Protein AF-A0A8H4YZ32-F1 (afdb_monomer_lite)

Organism: Fusarium oxysporum (NCBI:txid5507)

Structure (mmCIF, N/CA/C/O backbone):
data_AF-A0A8H4YZ32-F1
#
_entry.id   AF-A0A8H4YZ32-F1
#
loop_
_atom_site.group_PDB
_atom_site.id
_atom_site.type_symbol
_atom_site.label_atom_id
_atom_site.label_alt_id
_atom_site.label_comp_id
_atom_site.label_asym_id
_atom_site.label_entity_id
_atom_site.label_seq_id
_atom_site.pdbx_PDB_ins_code
_atom_site.Cartn_x
_atom_site.Cartn_y
_atom_site.Cartn_z
_atom_site.occupancy
_atom_site.B_iso_or_equiv
_atom_site.auth_seq_id
_atom_site.auth_comp_id
_atom_site.auth_asym_id
_atom_site.auth_atom_id
_atom_site.pdbx_PDB_model_num
ATOM 1 N N . MET A 1 1 ? 6.664 10.629 11.166 1.00 48.34 1 MET A N 1
ATOM 2 C CA . MET A 1 1 ? 7.675 9.984 10.295 1.00 48.34 1 MET A CA 1
ATOM 3 C C . MET A 1 1 ? 6.949 9.155 9.256 1.00 48.34 1 MET A C 1
ATOM 5 O O . MET A 1 1 ? 6.076 8.389 9.631 1.00 48.34 1 MET A O 1
ATOM 9 N N . GLY A 1 2 ? 7.282 9.334 7.983 1.00 62.78 2 GLY A N 1
ATOM 10 C CA . GLY A 1 2 ? 6.631 8.679 6.849 1.00 62.78 2 GLY A CA 1
ATOM 11 C C . GLY A 1 2 ? 6.815 9.541 5.604 1.00 62.78 2 GLY A C 1
ATOM 12 O O . GLY A 1 2 ? 6.979 10.751 5.720 1.00 62.78 2 GLY A O 1
ATOM 13 N N . ASN A 1 3 ? 6.868 8.931 4.429 1.00 81.25 3 ASN A N 1
ATOM 14 C CA . ASN A 1 3 ? 6.799 9.623 3.144 1.00 81.25 3 ASN A CA 1
ATOM 15 C C . ASN A 1 3 ? 6.224 8.649 2.110 1.00 81.25 3 ASN A C 1
ATOM 17 O O . ASN A 1 3 ? 5.999 7.480 2.427 1.00 81.25 3 ASN A O 1
ATOM 21 N N . VAL A 1 4 ? 6.038 9.115 0.877 1.00 80.00 4 VAL A N 1
ATOM 22 C CA . VAL A 1 4 ? 5.433 8.329 -0.211 1.00 80.00 4 VAL A CA 1
ATOM 23 C C . VAL A 1 4 ? 6.156 7.014 -0.532 1.00 80.00 4 VAL A C 1
ATOM 25 O O . VAL A 1 4 ? 5.560 6.136 -1.147 1.00 80.00 4 VAL A O 1
ATOM 28 N N . TYR A 1 5 ? 7.413 6.848 -0.119 1.00 77.50 5 TYR A N 1
ATOM 29 C CA . TYR A 1 5 ? 8.228 5.669 -0.413 1.00 77.50 5 TYR A CA 1
ATOM 30 C C . TYR A 1 5 ? 8.236 4.632 0.714 1.00 77.50 5 TYR A C 1
ATOM 32 O O . TYR A 1 5 ? 8.572 3.468 0.482 1.00 77.50 5 TYR A O 1
ATOM 40 N N . VAL A 1 6 ? 7.884 5.028 1.940 1.00 67.31 6 VAL A N 1
ATOM 41 C CA . VAL A 1 6 ? 7.914 4.125 3.097 1.00 67.31 6 VAL A CA 1
ATOM 42 C C . VAL A 1 6 ? 6.853 3.038 2.917 1.00 67.31 6 VAL A C 1
ATOM 44 O O . VAL A 1 6 ? 5.678 3.333 2.740 1.00 67.31 6 VAL A O 1
ATOM 47 N N . GLY A 1 7 ? 7.276 1.773 2.963 1.00 64.50 7 GLY A N 1
ATOM 48 C CA . GLY A 1 7 ? 6.391 0.613 2.827 1.00 64.50 7 GLY A CA 1
ATOM 49 C C . GLY A 1 7 ? 6.164 0.130 1.390 1.00 64.50 7 GLY A C 1
ATOM 50 O O . GLY A 1 7 ? 5.713 -0.999 1.226 1.00 64.50 7 GLY A O 1
ATOM 51 N N . LEU A 1 8 ? 6.552 0.893 0.354 1.00 72.38 8 LEU A N 1
ATOM 52 C CA . LEU A 1 8 ? 6.379 0.468 -1.048 1.00 72.38 8 LEU A CA 1
ATOM 53 C C . LEU A 1 8 ? 7.132 -0.829 -1.378 1.00 72.38 8 LEU A C 1
ATOM 55 O O . LEU A 1 8 ? 6.617 -1.669 -2.109 1.00 72.38 8 LEU A O 1
ATOM 59 N N . ALA A 1 9 ? 8.319 -1.027 -0.800 1.00 66.81 9 ALA A N 1
ATOM 60 C CA . ALA A 1 9 ? 9.096 -2.254 -0.990 1.00 66.81 9 ALA A CA 1
ATOM 61 C C . ALA A 1 9 ? 8.395 -3.503 -0.421 1.00 66.81 9 ALA A C 1
ATOM 63 O O . ALA A 1 9 ? 8.537 -4.588 -0.970 1.00 66.81 9 ALA A O 1
ATOM 64 N N . ALA A 1 10 ? 7.605 -3.363 0.648 1.00 63.88 10 ALA A N 1
ATOM 65 C CA . ALA A 1 10 ? 6.892 -4.490 1.257 1.00 63.88 10 ALA A CA 1
ATOM 66 C C . ALA A 1 10 ? 5.677 -4.944 0.426 1.00 63.88 10 ALA A C 1
ATOM 68 O O . ALA A 1 10 ? 5.178 -6.056 0.597 1.00 63.88 10 ALA A O 1
ATOM 69 N N . VAL A 1 11 ? 5.201 -4.087 -0.482 1.00 67.62 11 VAL A N 1
ATOM 70 C CA . VAL A 1 11 ? 4.048 -4.351 -1.351 1.00 67.62 11 VAL A CA 1
ATOM 71 C C . VAL A 1 11 ? 4.437 -4.494 -2.824 1.00 67.62 11 VAL A C 1
ATOM 73 O O . VAL A 1 11 ? 3.578 -4.809 -3.634 1.00 67.62 11 VAL A O 1
ATOM 76 N N . SER A 1 12 ? 5.706 -4.321 -3.208 1.00 67.81 12 SER A N 1
ATOM 77 C CA . SER A 1 12 ? 6.113 -4.341 -4.622 1.00 67.81 12 SER A CA 1
ATOM 78 C C . SER A 1 12 ? 5.878 -5.689 -5.305 1.00 67.81 12 SER A C 1
ATOM 80 O O . SER A 1 12 ? 5.431 -5.720 -6.448 1.00 67.81 12 SER A O 1
ATOM 82 N N . GLU A 1 13 ? 6.134 -6.800 -4.613 1.00 65.75 13 GLU A N 1
ATOM 83 C CA . GLU A 1 13 ? 5.858 -8.141 -5.151 1.00 65.75 13 GLU A CA 1
ATOM 84 C C . GLU A 1 13 ? 4.353 -8.383 -5.305 1.00 65.75 13 GLU A C 1
ATOM 86 O O . GLU A 1 13 ? 3.908 -8.931 -6.307 1.00 65.75 13 GLU A O 1
ATOM 91 N N . LEU A 1 14 ? 3.547 -7.864 -4.375 1.00 68.94 14 LEU A N 1
ATOM 92 C CA . LEU A 1 14 ? 2.090 -7.925 -4.450 1.00 68.94 14 LEU A CA 1
ATOM 93 C C . LEU A 1 14 ? 1.532 -7.190 -5.676 1.00 68.94 14 LEU A C 1
ATOM 95 O O . LEU A 1 14 ? 0.606 -7.683 -6.314 1.00 68.94 14 LEU A O 1
ATOM 99 N N . VAL A 1 15 ? 2.088 -6.018 -6.002 1.00 73.88 15 VAL A N 1
ATOM 100 C CA . VAL A 1 15 ? 1.698 -5.244 -7.192 1.00 73.88 15 VAL A CA 1
ATOM 101 C C . VAL A 1 15 ? 1.898 -6.058 -8.459 1.00 73.88 15 VAL A C 1
ATOM 103 O O . VAL A 1 15 ? 1.002 -6.102 -9.300 1.00 73.88 15 VAL A O 1
ATOM 106 N N . LYS A 1 16 ? 3.051 -6.725 -8.567 1.00 72.56 16 LYS A N 1
ATOM 107 C CA . LYS A 1 16 ? 3.382 -7.580 -9.710 1.00 72.56 16 LYS A CA 1
ATOM 108 C C . LYS A 1 16 ? 2.443 -8.782 -9.787 1.00 72.56 16 LYS A C 1
ATOM 110 O O . LYS A 1 16 ? 1.852 -9.024 -10.833 1.00 72.56 16 LYS A O 1
ATOM 115 N N . ASP A 1 17 ? 2.267 -9.490 -8.674 1.00 72.38 17 ASP A N 1
ATOM 116 C CA . ASP A 1 17 ? 1.434 -10.694 -8.588 1.00 72.38 17 ASP A CA 1
ATOM 117 C C . ASP A 1 17 ? -0.039 -10.440 -8.935 1.00 72.38 17 ASP A C 1
ATOM 119 O O . ASP A 1 17 ? -0.720 -11.323 -9.461 1.00 72.38 17 ASP A O 1
ATOM 123 N N . LEU A 1 18 ? -0.554 -9.260 -8.582 1.00 76.62 18 LEU A N 1
ATOM 124 C CA . LEU A 1 18 ? -1.956 -8.898 -8.776 1.00 76.62 18 LEU A CA 1
ATOM 125 C C . LEU A 1 18 ? -2.225 -8.110 -10.059 1.00 76.62 18 LEU A C 1
ATOM 127 O O . LEU A 1 18 ? -3.395 -7.832 -10.319 1.00 76.62 18 LEU A O 1
ATOM 131 N N . ASP A 1 19 ? -1.193 -7.759 -10.837 1.00 81.62 19 ASP A N 1
ATOM 132 C CA . ASP A 1 19 ? -1.316 -6.826 -11.969 1.00 81.62 19 ASP A CA 1
ATOM 133 C C . ASP A 1 19 ? -2.028 -5.529 -11.531 1.00 81.62 19 ASP A C 1
ATOM 135 O O . ASP A 1 19 ? -3.013 -5.080 -12.119 1.00 81.62 19 ASP A O 1
ATOM 139 N N . ALA A 1 20 ? -1.589 -4.990 -10.389 1.00 84.00 20 ALA A N 1
ATOM 140 C CA . ALA A 1 20 ? -2.216 -3.851 -9.731 1.00 84.00 20 ALA A CA 1
ATOM 141 C C . ALA A 1 20 ? -1.426 -2.557 -9.964 1.00 84.00 20 ALA A C 1
ATOM 143 O O . ALA A 1 20 ? -0.251 -2.565 -10.320 1.00 84.00 20 ALA A O 1
ATOM 144 N N . VAL A 1 21 ? -2.062 -1.420 -9.689 1.00 88.38 21 VAL A N 1
ATOM 145 C CA . VAL A 1 21 ? -1.396 -0.114 -9.605 1.00 88.38 21 VAL A CA 1
ATOM 146 C C . VAL A 1 21 ? -1.494 0.367 -8.164 1.00 88.38 21 VAL A C 1
ATOM 148 O O . VAL A 1 21 ? -2.584 0.392 -7.593 1.00 88.38 21 VAL A O 1
ATOM 151 N N . ILE A 1 22 ? -0.364 0.768 -7.576 1.00 86.56 22 ILE A N 1
ATOM 152 C CA . ILE A 1 22 ? -0.337 1.408 -6.257 1.00 86.56 22 ILE A CA 1
ATOM 153 C C . ILE A 1 22 ? -0.201 2.912 -6.406 1.00 86.56 22 ILE A C 1
ATOM 155 O O . ILE A 1 22 ? 0.619 3.415 -7.170 1.00 86.56 22 ILE A O 1
ATOM 159 N N . ILE A 1 23 ? -0.970 3.618 -5.585 1.00 87.50 23 ILE A N 1
ATOM 160 C CA . ILE A 1 23 ? -0.848 5.054 -5.383 1.00 87.50 23 ILE A CA 1
ATOM 161 C C . ILE A 1 23 ? -0.542 5.263 -3.919 1.00 87.50 23 ILE A C 1
ATOM 163 O O . ILE A 1 23 ? -1.296 4.824 -3.056 1.00 87.50 23 ILE A O 1
ATOM 167 N N . SER A 1 24 ? 0.578 5.928 -3.665 1.00 90.31 24 SER A N 1
ATOM 168 C CA . SER A 1 24 ? 1.025 6.293 -2.328 1.00 90.31 24 SER A CA 1
ATOM 169 C C . SER A 1 24 ? 0.836 7.800 -2.151 1.00 90.31 24 SER A C 1
ATOM 171 O O . SER A 1 24 ? 1.612 8.576 -2.719 1.00 90.31 24 SER A O 1
ATOM 173 N N . PRO A 1 25 ? -0.223 8.248 -1.449 1.00 88.56 25 PRO A N 1
ATOM 174 C CA . PRO A 1 25 ? -0.506 9.667 -1.289 1.00 88.56 25 PRO A CA 1
ATOM 175 C C . PRO A 1 25 ? 0.589 10.377 -0.489 1.00 88.56 25 PRO A C 1
ATOM 177 O O . PRO A 1 25 ? 0.936 9.968 0.617 1.00 88.56 25 PRO A O 1
ATOM 180 N N . GLY A 1 26 ? 1.093 11.493 -1.014 1.00 90.25 26 GLY A N 1
ATOM 181 C CA . GLY A 1 26 ? 1.982 12.406 -0.287 1.00 90.25 26 GLY A CA 1
ATOM 182 C C . GLY A 1 26 ? 1.213 13.348 0.633 1.00 90.25 26 GLY A C 1
ATOM 183 O O . GLY A 1 26 ? 1.325 14.562 0.479 1.00 90.25 26 GLY A O 1
ATOM 184 N N . TYR A 1 27 ? 0.389 12.801 1.530 1.00 91.62 27 TYR A N 1
ATOM 185 C CA . TYR A 1 27 ? -0.458 13.596 2.420 1.00 91.62 27 TYR A CA 1
ATOM 186 C C . TYR A 1 27 ? 0.374 14.423 3.407 1.00 91.62 27 TYR A C 1
ATOM 188 O O . TYR A 1 27 ? 1.466 14.024 3.824 1.00 91.62 27 TYR A O 1
ATOM 196 N N . ARG A 1 28 ? -0.143 15.594 3.795 1.00 93.75 28 ARG A N 1
ATOM 197 C CA . ARG A 1 28 ? 0.521 16.457 4.778 1.00 93.75 28 ARG A CA 1
ATOM 198 C C . ARG A 1 28 ? 0.563 15.770 6.139 1.00 93.75 28 ARG A C 1
ATOM 200 O O . ARG A 1 28 ? -0.407 15.134 6.556 1.00 93.75 28 ARG A O 1
ATOM 207 N N . LEU A 1 29 ? 1.695 15.907 6.822 1.00 91.94 29 LEU A N 1
ATOM 208 C CA . LEU A 1 29 ? 1.990 15.212 8.070 1.00 91.94 29 LEU A CA 1
ATOM 209 C C . LEU A 1 29 ? 1.806 16.124 9.280 1.00 91.94 29 LEU A C 1
ATOM 211 O O . LEU A 1 29 ? 1.972 17.338 9.204 1.00 91.94 29 LEU A O 1
ATOM 215 N N . SER A 1 30 ? 1.498 15.509 10.413 1.00 89.69 30 SER A N 1
ATOM 216 C CA . SER A 1 30 ? 1.602 16.154 11.716 1.00 89.69 30 SER A CA 1
ATOM 217 C C . SER A 1 30 ? 3.067 16.238 12.169 1.00 89.69 30 SER A C 1
ATOM 219 O O . SER A 1 30 ? 3.838 15.310 11.886 1.00 89.69 30 SER A O 1
ATOM 221 N N . PRO A 1 31 ? 3.446 17.271 12.949 1.00 89.88 31 PRO A N 1
ATOM 222 C CA . PRO A 1 31 ? 2.590 18.288 13.578 1.00 89.88 31 PRO A CA 1
ATOM 223 C C . PRO A 1 31 ? 2.238 19.505 12.707 1.00 89.88 31 PRO A C 1
ATOM 225 O O . PRO A 1 31 ? 1.578 20.408 13.202 1.00 89.88 31 PRO A O 1
ATOM 228 N N . GLU A 1 32 ? 2.666 19.581 11.449 1.00 90.44 32 GLU A N 1
ATOM 229 C CA . GLU A 1 32 ? 2.393 20.743 10.592 1.00 90.44 32 GLU A CA 1
ATOM 230 C C . GLU A 1 32 ? 0.908 20.869 10.224 1.00 90.44 32 GLU A C 1
ATOM 232 O O . GLU A 1 32 ? 0.416 21.971 9.972 1.00 90.44 32 GLU A O 1
ATOM 237 N N . VAL A 1 33 ? 0.191 19.742 10.197 1.00 90.25 33 VAL A N 1
ATOM 238 C CA . VAL A 1 33 ? -1.265 19.686 10.045 1.00 90.25 33 VAL A CA 1
ATOM 239 C C . VAL A 1 33 ? -1.909 18.763 11.080 1.00 90.25 33 VAL A C 1
ATOM 241 O O . VAL A 1 33 ? -1.279 17.821 11.571 1.00 90.25 33 VAL A O 1
ATOM 244 N N . HIS A 1 34 ? -3.186 19.013 11.373 1.00 91.12 34 HIS A N 1
ATOM 245 C CA . HIS A 1 34 ? -3.961 18.285 12.380 1.00 91.12 34 HIS A CA 1
ATOM 246 C C . HIS A 1 34 ? -5.339 17.854 11.858 1.00 91.12 34 HIS A C 1
ATOM 248 O O . HIS A 1 34 ? -5.839 18.362 10.848 1.00 91.12 34 HIS A O 1
ATOM 254 N N . GLY A 1 35 ? -5.962 16.927 12.581 1.00 89.88 35 GLY A N 1
ATOM 255 C CA . GLY A 1 35 ? -7.337 16.487 12.406 1.00 89.88 35 GLY A CA 1
ATOM 256 C C . GLY A 1 35 ? -7.617 15.970 10.998 1.00 89.88 35 GLY A C 1
ATOM 257 O O . GLY A 1 35 ? -6.929 15.093 10.477 1.00 89.88 35 GLY A O 1
ATOM 258 N N . MET A 1 36 ? -8.653 16.529 10.375 1.00 94.12 36 MET A N 1
ATOM 259 C CA . MET A 1 36 ? -9.154 16.093 9.068 1.00 94.12 36 MET A CA 1
ATOM 260 C C . MET A 1 36 ? -8.163 16.288 7.918 1.00 94.12 36 MET A C 1
ATOM 262 O O . MET A 1 36 ? -8.357 15.681 6.872 1.00 94.12 36 MET A O 1
ATOM 266 N N . VAL A 1 37 ? -7.125 17.119 8.060 1.00 94.50 37 VAL A N 1
ATOM 267 C CA . VAL A 1 37 ? -6.293 17.527 6.916 1.00 94.50 37 VAL A CA 1
ATOM 268 C C . VAL A 1 37 ? -5.659 16.332 6.197 1.00 94.50 37 VAL A C 1
ATOM 270 O O . VAL A 1 37 ? -5.774 16.233 4.977 1.00 94.50 37 VAL A O 1
ATOM 273 N N . SER A 1 38 ? -5.052 15.393 6.925 1.00 92.69 38 SER A N 1
ATOM 274 C CA . SER A 1 38 ? -4.448 14.204 6.307 1.00 92.69 38 SER A CA 1
ATOM 275 C C . SER A 1 38 ? -5.498 13.258 5.709 1.00 92.69 38 SER A C 1
ATOM 277 O O . SER A 1 38 ? -5.246 12.638 4.678 1.00 92.69 38 SER A O 1
ATOM 279 N N . VAL A 1 39 ? -6.695 13.182 6.305 1.00 96.25 39 VAL A N 1
ATOM 280 C CA . VAL A 1 39 ? -7.823 12.399 5.769 1.00 96.25 39 VAL A CA 1
ATOM 281 C C . VAL A 1 39 ? -8.308 12.998 4.447 1.00 96.25 39 VAL A C 1
ATOM 283 O O . VAL A 1 39 ? -8.499 12.272 3.475 1.00 96.25 39 VAL A O 1
ATOM 286 N N . GLU A 1 40 ? -8.462 14.322 4.383 1.00 97.81 40 GLU A N 1
ATOM 287 C CA . GLU A 1 40 ? -8.877 15.043 3.176 1.00 97.81 40 GLU A CA 1
ATOM 288 C C . GLU A 1 40 ? -7.834 14.942 2.058 1.00 97.81 40 GLU A C 1
ATOM 290 O O . GLU A 1 40 ? -8.210 14.767 0.903 1.00 97.81 40 GLU A O 1
ATOM 295 N N . ASP A 1 41 ? -6.536 14.978 2.374 1.00 96.88 41 ASP A N 1
ATOM 296 C CA . ASP A 1 41 ? -5.465 14.784 1.385 1.00 96.88 41 ASP A CA 1
ATOM 297 C C . ASP A 1 41 ? -5.501 13.368 0.776 1.00 96.88 41 ASP A C 1
ATOM 299 O O . ASP A 1 41 ? -5.398 13.190 -0.446 1.00 96.88 41 ASP A O 1
ATOM 303 N N . CYS A 1 42 ? -5.692 12.343 1.613 1.00 97.06 42 CYS A N 1
ATOM 304 C CA . CYS A 1 42 ? -5.847 10.964 1.152 1.00 97.06 42 CYS A CA 1
ATOM 305 C C . CYS A 1 42 ? -7.145 10.773 0.352 1.00 97.06 42 CYS A C 1
ATOM 307 O O . CYS A 1 42 ? -7.131 10.124 -0.695 1.00 97.06 42 CYS A O 1
ATOM 309 N N . TYR A 1 43 ? -8.254 11.380 0.784 1.00 98.38 43 TYR A N 1
ATOM 310 C CA . TYR A 1 43 ? -9.519 11.351 0.051 1.00 98.38 43 TYR A CA 1
ATOM 311 C C . TYR A 1 43 ? -9.420 12.079 -1.295 1.00 98.38 43 TYR A C 1
ATOM 313 O O . TYR A 1 43 ? -9.888 11.560 -2.305 1.00 98.38 43 TYR A O 1
ATOM 321 N N . ALA A 1 44 ? -8.755 13.233 -1.356 1.00 97.38 44 ALA A N 1
ATOM 322 C CA . ALA A 1 44 ? -8.492 13.941 -2.606 1.00 97.38 44 ALA A CA 1
ATOM 323 C C . ALA A 1 44 ? -7.668 13.080 -3.576 1.00 97.38 44 ALA A C 1
ATOM 325 O O . ALA A 1 44 ? -7.962 13.048 -4.770 1.00 97.38 44 ALA A O 1
ATOM 326 N N . SER A 1 45 ? -6.695 12.323 -3.060 1.00 95.56 45 SER A N 1
ATOM 327 C CA . SER A 1 45 ? -5.915 11.362 -3.851 1.00 95.56 45 SER A CA 1
ATOM 328 C C . SER A 1 45 ? -6.779 10.205 -4.369 1.00 95.56 45 SER A C 1
ATOM 330 O O . SER A 1 45 ? -6.658 9.820 -5.532 1.00 95.56 45 SER A O 1
ATOM 332 N N . LEU A 1 46 ? -7.701 9.692 -3.546 1.00 96.88 46 LEU A N 1
ATOM 333 C CA . LEU A 1 46 ? -8.670 8.670 -3.950 1.00 96.88 46 LEU A CA 1
ATOM 334 C C . LEU A 1 46 ? -9.625 9.188 -5.039 1.00 96.88 46 LEU A C 1
ATOM 336 O O . LEU A 1 46 ? -9.848 8.507 -6.041 1.00 96.88 46 LEU A O 1
ATOM 340 N N . VAL A 1 47 ? -10.155 10.404 -4.878 1.00 97.38 47 VAL A N 1
ATOM 341 C CA . VAL A 1 47 ? -11.002 11.072 -5.879 1.00 97.38 47 VAL A CA 1
ATOM 342 C C . VAL A 1 47 ? -10.237 11.258 -7.180 1.00 97.38 47 VAL A C 1
ATOM 344 O O . VAL A 1 47 ? -10.732 10.850 -8.232 1.00 97.38 47 VAL A O 1
ATOM 347 N N . TRP A 1 48 ? -9.022 11.806 -7.117 1.00 95.69 48 TRP A N 1
ATOM 348 C CA . TRP A 1 48 ? -8.179 11.978 -8.294 1.00 95.69 48 TRP A CA 1
ATOM 349 C C . TRP A 1 48 ? -7.950 10.644 -8.996 1.00 95.69 48 TRP A C 1
ATOM 351 O O . TRP A 1 48 ? -8.132 10.563 -10.210 1.00 95.69 48 TRP A O 1
ATOM 361 N N . MET A 1 49 ? -7.646 9.573 -8.257 1.00 93.56 49 MET A N 1
ATOM 362 C CA . MET A 1 49 ? -7.451 8.284 -8.903 1.00 93.56 49 MET A CA 1
ATOM 363 C C . MET A 1 49 ? -8.723 7.773 -9.566 1.00 93.56 49 MET A C 1
ATOM 365 O O . MET A 1 49 ? -8.678 7.338 -10.713 1.00 93.56 49 MET A O 1
ATOM 369 N N . SER A 1 50 ? -9.867 7.867 -8.886 1.00 95.12 50 SER A N 1
ATOM 370 C CA . SER A 1 50 ? -11.146 7.422 -9.445 1.00 95.12 50 SER A CA 1
ATOM 371 C C . SER A 1 50 ? -11.487 8.106 -10.777 1.00 95.12 50 SER A C 1
ATOM 373 O O . SER A 1 50 ? -12.098 7.494 -11.648 1.00 95.12 50 SER A O 1
ATOM 375 N N . GLN A 1 51 ? -11.029 9.348 -10.967 1.00 94.81 51 GLN A N 1
ATOM 376 C CA . GLN A 1 51 ? -11.197 10.119 -12.201 1.00 94.81 51 GLN A CA 1
ATOM 377 C C . GLN A 1 51 ? -10.188 9.738 -13.298 1.00 94.81 51 GLN A C 1
ATOM 379 O O . GLN A 1 51 ? -10.398 10.079 -14.459 1.00 94.81 51 GLN A O 1
ATOM 384 N N . ASN A 1 52 ? -9.111 9.026 -12.953 1.00 91.94 52 ASN A N 1
ATOM 385 C CA . ASN A 1 52 ? -8.012 8.665 -13.852 1.00 91.94 52 ASN A CA 1
ATOM 386 C C . ASN A 1 52 ? -7.869 7.151 -14.084 1.00 91.94 52 ASN A C 1
ATOM 388 O O . ASN A 1 52 ? -6.933 6.729 -14.757 1.00 91.94 52 ASN A O 1
ATOM 392 N N . LEU A 1 53 ? -8.790 6.322 -13.583 1.00 88.50 53 LEU A N 1
ATOM 393 C CA . LEU A 1 53 ? -8.729 4.857 -13.712 1.00 88.50 53 LEU A CA 1
ATOM 394 C C . LEU A 1 53 ? -8.524 4.388 -15.161 1.00 88.50 53 LEU A C 1
ATOM 396 O O . LEU A 1 53 ? -7.683 3.530 -15.413 1.00 88.50 53 LEU A O 1
ATOM 400 N N . ALA A 1 54 ? -9.235 4.996 -16.117 1.00 87.56 54 ALA A N 1
ATOM 401 C CA . ALA A 1 54 ? -9.124 4.662 -17.538 1.00 87.56 54 ALA A CA 1
ATOM 402 C C . ALA A 1 54 ? -7.725 4.950 -18.108 1.00 87.56 54 ALA A C 1
ATOM 404 O O . ALA A 1 54 ? -7.215 4.163 -18.901 1.00 87.56 54 ALA A O 1
ATOM 405 N N . THR A 1 55 ? -7.079 6.035 -17.666 1.00 87.31 55 THR A N 1
ATOM 406 C CA . THR A 1 55 ? -5.707 6.399 -18.061 1.00 87.31 55 THR A CA 1
ATOM 407 C C . THR A 1 55 ? -4.700 5.317 -17.672 1.00 87.31 55 THR A C 1
ATOM 409 O O . THR A 1 55 ? -3.719 5.107 -18.379 1.00 87.31 55 THR A O 1
ATOM 412 N N . TYR A 1 56 ? -4.961 4.612 -16.570 1.00 82.69 56 TYR A N 1
ATOM 413 C CA . TYR A 1 56 ? -4.098 3.561 -16.030 1.00 82.69 56 TYR A CA 1
ATOM 414 C C . TYR A 1 56 ? -4.630 2.145 -16.288 1.00 82.69 56 TYR A C 1
ATOM 416 O O . TYR A 1 56 ? -4.125 1.195 -15.698 1.00 82.69 56 TYR A O 1
ATOM 424 N N . ASN A 1 57 ? -5.640 1.993 -17.156 1.00 85.50 57 ASN A N 1
ATOM 425 C CA . ASN A 1 57 ? -6.273 0.710 -17.479 1.00 85.50 57 ASN A CA 1
ATOM 426 C C . ASN A 1 57 ? -6.768 -0.073 -16.240 1.00 85.50 57 ASN A C 1
ATOM 428 O O . ASN A 1 57 ? -6.651 -1.295 -16.171 1.00 85.50 57 ASN A O 1
ATOM 432 N N . ILE A 1 58 ? -7.318 0.633 -15.248 1.00 86.56 58 ILE A N 1
ATOM 433 C CA . ILE A 1 58 ? -7.840 0.024 -14.020 1.00 86.56 58 ILE A CA 1
ATOM 434 C C . ILE A 1 58 ? -9.353 -0.136 -14.114 1.00 86.56 58 ILE A C 1
ATOM 436 O O . ILE A 1 58 ? -10.075 0.816 -14.408 1.00 86.56 58 ILE A O 1
ATOM 440 N N . ASP A 1 59 ? -9.836 -1.335 -13.795 1.00 87.75 59 ASP A N 1
ATOM 441 C CA . ASP A 1 59 ? -11.258 -1.619 -13.614 1.00 87.75 59 ASP A CA 1
ATOM 442 C C . ASP A 1 59 ? -11.820 -0.817 -12.417 1.00 87.75 59 ASP A C 1
ATOM 444 O O . ASP A 1 59 ? -11.389 -1.039 -11.279 1.00 87.75 59 ASP A O 1
ATOM 448 N N . PRO A 1 60 ? -12.808 0.081 -12.615 1.00 89.38 60 PRO A N 1
ATOM 449 C CA . PRO A 1 60 ? -13.429 0.828 -11.522 1.00 89.38 60 PRO A CA 1
ATOM 450 C C . PRO A 1 60 ? -14.086 -0.039 -10.449 1.00 89.38 60 PRO A C 1
ATOM 452 O O . PRO A 1 60 ? -14.240 0.413 -9.316 1.00 89.38 60 PRO A O 1
ATOM 455 N N . ALA A 1 61 ? -14.447 -1.286 -10.765 1.00 90.50 61 ALA A N 1
ATOM 456 C CA . ALA A 1 61 ? -14.961 -2.235 -9.784 1.00 90.50 61 ALA A CA 1
ATOM 457 C C . ALA A 1 61 ? -13.868 -2.813 -8.864 1.00 90.50 61 ALA A C 1
ATOM 459 O O . ALA A 1 61 ? -14.194 -3.566 -7.948 1.00 90.50 61 ALA A O 1
ATOM 460 N N . ARG A 1 62 ? -12.591 -2.472 -9.087 1.00 90.38 62 ARG A N 1
ATOM 461 C CA . ARG A 1 62 ? -11.420 -2.996 -8.357 1.00 90.38 62 ARG A CA 1
ATOM 462 C C . ARG A 1 62 ? -10.589 -1.922 -7.671 1.00 90.38 62 ARG A C 1
ATOM 464 O O . ARG A 1 62 ? -9.450 -2.172 -7.283 1.00 90.38 62 ARG A O 1
ATOM 471 N N . LEU A 1 63 ? -11.144 -0.725 -7.511 1.00 94.19 63 LEU A N 1
ATOM 472 C CA . LEU A 1 63 ? -10.511 0.308 -6.708 1.00 94.19 63 LEU A CA 1
ATOM 473 C C . LEU A 1 63 ? -10.637 -0.064 -5.226 1.00 94.19 63 LEU A C 1
ATOM 475 O O . LEU A 1 63 ? -11.740 -0.109 -4.689 1.00 94.19 63 LEU A O 1
ATOM 479 N N . MET A 1 64 ? -9.514 -0.326 -4.565 1.00 95.25 64 MET A N 1
ATOM 480 C CA . MET A 1 64 ? -9.460 -0.596 -3.127 1.00 95.25 64 MET A CA 1
ATOM 481 C C . MET A 1 64 ? -8.522 0.374 -2.416 1.00 95.25 64 MET A C 1
ATOM 483 O O . MET A 1 64 ? -7.698 1.030 -3.052 1.00 95.25 64 MET A O 1
ATOM 487 N N . ILE A 1 65 ? -8.632 0.439 -1.091 1.00 96.75 65 ILE A N 1
ATOM 488 C CA . ILE A 1 65 ? -7.726 1.217 -0.245 1.00 96.75 65 ILE A CA 1
ATOM 489 C C . ILE A 1 65 ? -7.001 0.297 0.735 1.00 96.75 65 ILE A C 1
ATOM 491 O O . ILE A 1 65 ? -7.544 -0.711 1.187 1.00 96.75 65 ILE A O 1
ATOM 495 N N . ALA A 1 66 ? -5.753 0.622 1.050 1.00 95.12 66 ALA A N 1
ATOM 496 C CA . ALA A 1 66 ? -4.957 -0.140 1.995 1.00 95.12 66 ALA A CA 1
ATOM 497 C C . ALA A 1 66 ? -4.058 0.785 2.811 1.00 95.12 66 ALA A C 1
ATOM 499 O O . ALA A 1 66 ? -3.666 1.854 2.341 1.00 95.12 66 ALA A O 1
ATOM 500 N N . GLY A 1 67 ? -3.701 0.354 4.016 1.00 94.19 67 GLY A N 1
ATOM 501 C CA . GLY A 1 67 ? -2.738 1.059 4.845 1.00 94.19 67 GLY A CA 1
ATOM 502 C C . GLY A 1 67 ? -2.150 0.180 5.940 1.00 94.19 67 GLY A C 1
ATOM 503 O O . GLY A 1 67 ? -2.609 -0.937 6.180 1.00 94.19 67 GLY A O 1
ATOM 504 N N . VAL A 1 68 ? -1.138 0.723 6.619 1.00 93.88 68 VAL A N 1
ATOM 505 C CA . VAL A 1 68 ? -0.479 0.113 7.784 1.00 93.88 68 VAL A CA 1
ATOM 506 C C . VAL A 1 68 ? -0.450 1.127 8.927 1.00 93.88 68 VAL A C 1
ATOM 508 O O . VAL A 1 68 ? -0.142 2.298 8.684 1.00 93.88 68 VAL A O 1
ATOM 511 N N . SER A 1 69 ? -0.729 0.708 10.164 1.00 95.00 69 SER A N 1
ATOM 512 C CA . SER A 1 69 ? -0.632 1.560 11.360 1.00 95.00 69 SER A CA 1
ATOM 513 C C . SER A 1 69 ? -1.466 2.845 11.220 1.00 95.00 69 SER A C 1
ATOM 515 O O . SER A 1 69 ? -2.650 2.786 10.879 1.00 95.00 69 SER A O 1
ATOM 517 N N . ALA A 1 70 ? -0.868 4.025 11.403 1.00 94.31 70 ALA A N 1
ATOM 518 C CA . ALA A 1 70 ? -1.522 5.313 11.156 1.00 94.31 70 ALA A CA 1
ATOM 519 C C . ALA A 1 70 ? -2.091 5.441 9.727 1.00 94.31 70 ALA A C 1
ATOM 521 O O . ALA A 1 70 ? -3.158 6.020 9.533 1.00 94.31 70 ALA A O 1
ATOM 522 N N . GLY A 1 71 ? -1.422 4.865 8.722 1.00 95.06 71 GLY A N 1
ATOM 523 C CA . GLY A 1 71 ? -1.915 4.839 7.343 1.00 95.06 71 GLY A CA 1
ATOM 524 C C . GLY A 1 71 ? -3.160 3.967 7.174 1.00 95.06 71 GLY A C 1
ATOM 525 O O . GLY A 1 71 ? -4.027 4.289 6.367 1.00 95.06 71 GLY A O 1
ATOM 526 N N . ALA A 1 72 ? -3.289 2.894 7.956 1.00 97.19 72 ALA A N 1
ATOM 527 C CA . ALA A 1 72 ? -4.502 2.081 7.980 1.00 97.19 72 ALA A CA 1
ATOM 528 C C . ALA A 1 72 ? -5.652 2.810 8.697 1.00 97.19 72 ALA A C 1
ATOM 530 O O . ALA A 1 72 ? -6.788 2.756 8.237 1.00 97.19 72 ALA A O 1
ATOM 531 N N . GLY A 1 73 ? -5.354 3.580 9.750 1.00 97.94 73 GLY A N 1
ATOM 532 C CA . GLY A 1 73 ? -6.320 4.502 10.359 1.00 97.94 73 GLY A CA 1
ATOM 533 C C . GLY A 1 73 ? -6.868 5.520 9.354 1.00 97.94 73 GLY A C 1
ATOM 534 O O . GLY A 1 73 ? -8.082 5.677 9.216 1.00 97.94 73 GLY A O 1
ATOM 535 N N . LEU A 1 74 ? -5.980 6.135 8.564 1.00 97.62 74 LEU A N 1
ATOM 536 C CA . LEU A 1 74 ? -6.368 7.013 7.455 1.00 97.62 74 LEU A CA 1
ATOM 537 C C . LEU A 1 74 ? -7.191 6.273 6.393 1.00 97.62 74 LEU A C 1
ATOM 539 O O . LEU A 1 74 ? -8.183 6.817 5.921 1.00 97.62 74 LEU A O 1
ATOM 543 N N . ALA A 1 75 ? -6.821 5.043 6.025 1.00 98.38 75 ALA A N 1
ATOM 544 C CA . ALA A 1 75 ? -7.566 4.248 5.049 1.00 98.38 75 ALA A CA 1
ATOM 545 C C . ALA A 1 75 ? -9.011 3.975 5.506 1.00 98.38 75 ALA A C 1
ATOM 547 O O . ALA A 1 75 ? -9.948 4.186 4.732 1.00 98.38 75 ALA A O 1
ATOM 548 N N . ALA A 1 76 ? -9.210 3.587 6.767 1.00 98.75 76 ALA A N 1
ATOM 549 C CA . ALA A 1 76 ? -10.540 3.407 7.351 1.00 98.75 76 ALA A CA 1
ATOM 550 C C . ALA A 1 76 ? -11.329 4.731 7.394 1.00 98.75 76 ALA A C 1
ATOM 552 O O . ALA A 1 76 ? -12.494 4.786 6.992 1.00 98.75 76 ALA A O 1
ATOM 553 N N . GLY A 1 77 ? -10.676 5.827 7.793 1.00 98.56 77 GLY A N 1
ATOM 554 C CA . GLY A 1 77 ? -11.261 7.170 7.816 1.00 98.56 77 GLY A CA 1
ATOM 555 C C . GLY A 1 77 ? -11.710 7.677 6.444 1.00 98.56 77 GLY A C 1
ATOM 556 O O . GLY A 1 77 ? -12.823 8.180 6.289 1.00 98.56 77 GLY A O 1
ATOM 557 N N . VAL A 1 78 ? -10.876 7.489 5.419 1.00 98.69 78 VAL A N 1
ATOM 558 C CA . VAL A 1 78 ? -11.192 7.818 4.021 1.00 98.69 78 VAL A CA 1
ATOM 559 C C . VAL A 1 78 ? -12.319 6.939 3.490 1.00 98.69 78 VAL A C 1
ATOM 561 O O . VAL A 1 78 ? -13.152 7.427 2.731 1.00 98.69 78 VAL A O 1
ATOM 564 N N . THR A 1 79 ? -12.385 5.671 3.899 1.00 98.75 79 THR A N 1
ATOM 565 C CA . THR A 1 79 ? -13.466 4.757 3.502 1.00 98.75 79 THR A CA 1
ATOM 566 C C . THR A 1 79 ? -14.818 5.234 4.038 1.00 98.75 79 THR A C 1
ATOM 568 O O . THR A 1 79 ? -15.784 5.308 3.277 1.00 98.75 79 THR A O 1
ATOM 571 N N . LEU A 1 80 ? -14.872 5.641 5.312 1.00 98.75 80 LEU A N 1
ATOM 572 C CA . LEU A 1 80 ? -16.045 6.293 5.909 1.00 98.75 80 LEU A CA 1
ATOM 573 C C . LEU A 1 80 ? -16.413 7.579 5.157 1.00 98.75 80 LEU A C 1
ATOM 575 O O . LEU A 1 80 ? -17.558 7.759 4.745 1.00 98.75 80 LEU A O 1
ATOM 579 N N . LEU A 1 81 ? -15.426 8.445 4.914 1.00 98.56 81 LEU A N 1
ATOM 580 C CA . LEU A 1 81 ? -15.641 9.720 4.232 1.00 98.56 81 LEU A CA 1
ATOM 581 C C . LEU A 1 81 ? -16.156 9.530 2.797 1.00 98.56 81 LEU A C 1
ATOM 583 O O . LEU A 1 81 ? -17.031 10.274 2.357 1.00 98.56 81 LEU A O 1
ATOM 587 N N . ALA A 1 82 ? -15.652 8.526 2.076 1.00 98.56 82 ALA A N 1
ATOM 588 C CA . ALA A 1 82 ? -16.096 8.189 0.729 1.00 98.56 82 ALA A CA 1
ATOM 589 C C . ALA A 1 82 ? -17.530 7.652 0.710 1.00 98.56 82 ALA A C 1
ATOM 591 O O . ALA A 1 82 ? -18.312 8.059 -0.151 1.00 98.56 82 ALA A O 1
ATOM 592 N N . ARG A 1 83 ? -17.918 6.805 1.674 1.00 98.44 83 ARG A N 1
ATOM 593 C CA . ARG A 1 83 ? -19.317 6.375 1.835 1.00 98.44 83 ARG A CA 1
ATOM 594 C C . ARG A 1 83 ? -20.230 7.584 2.039 1.00 98.44 83 ARG A C 1
ATOM 596 O O . ARG A 1 83 ? -21.191 7.762 1.291 1.00 98.44 83 ARG A O 1
ATOM 603 N N . ASP A 1 84 ? -19.891 8.451 2.988 1.00 98.38 84 ASP A N 1
ATOM 604 C CA . ASP A 1 84 ? -20.750 9.572 3.390 1.00 98.38 84 ASP A CA 1
ATOM 605 C C . ASP A 1 84 ? -20.827 10.666 2.311 1.00 98.38 84 ASP A C 1
ATOM 607 O O . ASP A 1 84 ? -21.862 11.315 2.135 1.00 98.38 84 ASP A O 1
ATOM 611 N N . ARG A 1 85 ? -19.767 10.815 1.504 1.00 98.44 85 ARG A N 1
ATOM 612 C CA . ARG A 1 85 ? -19.742 11.672 0.305 1.00 98.44 85 ARG A CA 1
ATOM 613 C C . ARG A 1 85 ? -20.281 11.000 -0.959 1.00 98.44 85 ARG A C 1
ATOM 615 O O . ARG A 1 85 ? -20.342 11.652 -2.000 1.00 98.44 85 ARG A O 1
ATOM 622 N N . LYS A 1 86 ? -20.735 9.744 -0.871 1.00 97.69 86 LYS A N 1
ATOM 623 C CA . LYS A 1 86 ? -21.300 8.949 -1.977 1.00 97.69 86 LYS A CA 1
ATOM 624 C C . LYS A 1 86 ? -20.320 8.685 -3.126 1.00 97.69 86 LYS A C 1
ATOM 626 O O . LYS A 1 86 ? -20.722 8.582 -4.285 1.00 97.69 86 LYS A O 1
ATOM 631 N N . GLY A 1 87 ? -19.040 8.548 -2.808 1.00 94.94 87 GLY A N 1
ATOM 632 C CA . GLY A 1 87 ? -18.001 8.106 -3.727 1.00 94.94 87 GLY A CA 1
ATOM 633 C C . GLY A 1 87 ? -16.610 8.621 -3.349 1.00 94.94 87 GLY A C 1
ATOM 634 O O . GLY A 1 87 ? -16.496 9.502 -2.502 1.00 94.94 87 GLY A O 1
ATOM 635 N N . PRO A 1 88 ? -15.550 8.112 -4.001 1.00 96.38 88 PRO A N 1
ATOM 636 C CA . PRO A 1 88 ? -15.562 7.013 -4.974 1.00 96.38 88 PRO A CA 1
ATOM 637 C C . PRO A 1 88 ? -15.917 5.657 -4.350 1.00 96.38 88 PRO A C 1
ATOM 639 O O . PRO A 1 88 ? -15.694 5.437 -3.162 1.00 96.38 88 PRO A O 1
ATOM 642 N N . ARG A 1 89 ? -16.483 4.736 -5.143 1.00 95.56 89 ARG A N 1
ATOM 643 C CA . ARG A 1 89 ? -16.811 3.388 -4.657 1.00 95.56 89 ARG A CA 1
ATOM 644 C C . ARG A 1 89 ? -15.529 2.574 -4.497 1.00 95.56 89 ARG A C 1
ATOM 646 O O . ARG A 1 89 ? -14.768 2.438 -5.450 1.00 95.56 89 ARG A O 1
ATOM 653 N N . LEU A 1 90 ? -15.342 2.006 -3.312 1.00 97.25 90 LEU A N 1
ATOM 654 C CA . LEU A 1 90 ? -14.268 1.067 -3.014 1.00 97.25 90 LEU A CA 1
ATOM 655 C C . LEU A 1 90 ? -14.806 -0.366 -3.054 1.00 97.25 90 LEU A C 1
ATOM 657 O O . LEU A 1 90 ? -15.932 -0.614 -2.623 1.00 97.25 90 LEU A O 1
ATOM 661 N N . CYS A 1 91 ? -14.020 -1.310 -3.565 1.00 96.06 91 CYS A N 1
ATOM 662 C CA . CYS A 1 91 ? -14.366 -2.731 -3.538 1.00 96.06 91 CYS A CA 1
ATOM 663 C C . CYS A 1 91 ? -13.897 -3.434 -2.260 1.00 96.06 91 CYS A C 1
ATOM 665 O O . CYS A 1 91 ? -14.439 -4.481 -1.918 1.00 96.06 91 CYS A O 1
ATOM 667 N N . ALA A 1 92 ? -12.905 -2.867 -1.564 1.00 97.31 92 ALA A N 1
ATOM 668 C CA . ALA A 1 92 ? -12.274 -3.465 -0.396 1.00 97.31 92 ALA A CA 1
ATOM 669 C C . ALA A 1 92 ? -11.455 -2.440 0.410 1.00 97.31 92 ALA A C 1
ATOM 671 O O . ALA A 1 92 ? -11.011 -1.425 -0.139 1.00 97.31 92 ALA A O 1
ATOM 672 N N . GLN A 1 93 ? -11.206 -2.745 1.687 1.00 98.12 93 GLN A N 1
ATOM 673 C CA . GLN A 1 93 ? -10.227 -2.054 2.533 1.00 98.12 93 GLN A CA 1
ATOM 674 C C . GLN A 1 93 ? -9.295 -3.057 3.238 1.00 98.12 93 GLN A C 1
ATOM 676 O O . GLN A 1 93 ? -9.762 -4.040 3.807 1.00 98.12 93 GLN A O 1
ATOM 681 N N . LEU A 1 94 ? -7.979 -2.831 3.199 1.00 97.44 94 LEU A N 1
ATOM 682 C CA . LEU A 1 94 ? -6.988 -3.642 3.922 1.00 97.44 94 LEU A CA 1
ATOM 683 C C . LEU A 1 94 ? -6.303 -2.793 4.991 1.00 97.44 94 LEU A C 1
ATOM 685 O O . LEU A 1 94 ? -5.620 -1.818 4.676 1.00 97.44 94 LEU A O 1
ATOM 689 N N . LEU A 1 95 ? -6.469 -3.181 6.251 1.00 98.19 95 LEU A N 1
ATOM 690 C CA . LEU A 1 95 ? -6.022 -2.431 7.416 1.00 98.19 95 LEU A CA 1
ATOM 691 C C . LEU A 1 95 ? -5.042 -3.286 8.233 1.00 98.19 95 LEU A C 1
ATOM 693 O O . LEU A 1 95 ? -5.459 -4.158 8.989 1.00 98.19 95 LEU A O 1
ATOM 697 N N . ALA A 1 96 ? -3.738 -3.060 8.067 1.00 96.19 96 ALA A N 1
ATOM 698 C CA . ALA A 1 96 ? -2.717 -3.784 8.828 1.00 96.19 96 ALA A CA 1
ATOM 699 C C . ALA A 1 96 ? -2.335 -3.019 10.104 1.00 96.19 96 ALA A C 1
ATOM 701 O O . ALA A 1 96 ? -1.941 -1.851 10.023 1.00 96.19 96 ALA A O 1
ATOM 702 N N . CYS A 1 97 ? -2.471 -3.679 11.255 1.00 96.56 97 CYS A N 1
ATOM 703 C CA . CYS A 1 97 ? -2.311 -3.158 12.620 1.00 96.56 97 CYS A CA 1
ATOM 704 C C . CYS A 1 97 ? -2.801 -1.706 12.784 1.00 96.56 97 CYS A C 1
ATOM 706 O O . CYS A 1 97 ? -1.987 -0.831 13.112 1.00 96.56 97 CYS A O 1
ATOM 708 N N . PRO A 1 98 ? -4.057 -1.391 12.410 1.00 97.88 98 PRO A N 1
ATOM 709 C CA . PRO A 1 98 ? -4.494 -0.013 12.290 1.00 97.88 98 PRO A CA 1
ATOM 710 C C . PRO A 1 98 ? -4.490 0.753 13.614 1.00 97.88 98 PRO A C 1
ATOM 712 O O . PRO A 1 98 ? -4.629 0.210 14.694 1.00 97.88 98 PRO A O 1
ATOM 715 N N . MET A 1 99 ? -4.307 2.066 13.510 1.00 97.44 99 MET A N 1
ATOM 716 C CA . MET A 1 99 ? -4.472 3.001 14.623 1.00 97.44 99 MET A CA 1
ATOM 717 C C . MET A 1 99 ? -5.844 3.662 14.466 1.00 97.44 99 MET A C 1
ATOM 719 O O . MET A 1 99 ? -6.024 4.500 13.581 1.00 97.44 99 MET A O 1
ATOM 723 N N . LEU A 1 100 ? -6.823 3.245 15.266 1.00 98.19 100 LEU A N 1
ATOM 724 C CA . LEU A 1 100 ? -8.248 3.528 15.067 1.00 98.19 100 LEU A CA 1
ATOM 725 C C . LEU A 1 100 ? -8.872 4.364 16.183 1.00 98.19 100 LEU A C 1
ATOM 727 O O . LEU A 1 100 ? -9.850 5.068 15.917 1.00 98.19 100 LEU A O 1
ATOM 731 N N . ASP A 1 101 ? -8.341 4.299 17.405 1.00 96.44 101 ASP A N 1
ATOM 732 C CA . ASP A 1 101 ? -8.956 4.928 18.574 1.00 96.44 101 ASP A CA 1
ATOM 733 C C . ASP A 1 101 ? -7.959 5.758 19.396 1.00 96.44 101 ASP A C 1
ATOM 735 O O . ASP A 1 101 ? -6.901 5.296 19.820 1.00 96.44 101 ASP A O 1
ATOM 739 N N . ASP A 1 102 ? -8.300 7.020 19.649 1.00 95.19 102 ASP A N 1
ATOM 740 C CA . ASP A 1 102 ? -7.469 7.955 20.409 1.00 95.19 102 ASP A CA 1
ATOM 741 C C . ASP A 1 102 ? -7.632 7.830 21.933 1.00 95.19 102 ASP A C 1
ATOM 743 O O . ASP A 1 102 ? -6.852 8.418 22.687 1.00 95.19 102 ASP A O 1
ATOM 747 N N . ARG A 1 103 ? -8.626 7.070 22.414 1.00 93.88 103 ARG A N 1
ATOM 748 C CA . ARG A 1 103 ? -9.001 7.031 23.839 1.00 93.88 103 ARG A CA 1
ATOM 749 C C . ARG A 1 103 ? -8.086 6.168 24.703 1.00 93.88 103 ARG A C 1
ATOM 751 O O . ARG A 1 103 ? -7.960 6.440 25.897 1.00 93.88 103 ARG A O 1
ATOM 758 N N . PHE A 1 104 ? -7.459 5.136 24.130 1.00 91.19 104 PHE A N 1
ATOM 759 C CA . PHE A 1 104 ? -6.633 4.150 24.848 1.00 91.19 104 PHE A CA 1
ATOM 760 C C . PHE A 1 104 ? -7.269 3.598 26.139 1.00 91.19 104 PHE A C 1
ATOM 762 O O . PHE A 1 104 ? -6.562 3.314 27.109 1.00 91.19 104 PHE A O 1
ATOM 769 N N . ASP A 1 105 ? -8.588 3.421 26.184 1.00 91.69 105 ASP A N 1
ATOM 770 C CA . ASP A 1 105 ? -9.307 2.965 27.381 1.00 91.69 105 ASP A CA 1
ATOM 771 C C . ASP A 1 105 ? -9.422 1.430 27.500 1.00 91.69 105 ASP A C 1
ATOM 773 O O . ASP A 1 105 ? -9.781 0.933 28.578 1.00 91.69 105 ASP A O 1
ATOM 777 N N . ASN A 1 106 ? -9.036 0.698 26.447 1.00 93.88 106 ASN A N 1
ATOM 778 C CA . ASN A 1 106 ? -9.087 -0.762 26.320 1.00 93.88 106 ASN A CA 1
ATOM 779 C C . ASN A 1 106 ? -8.005 -1.523 27.131 1.00 93.88 106 ASN A C 1
ATOM 781 O O . ASN A 1 106 ? -7.227 -0.940 27.891 1.00 93.88 106 ASN A O 1
ATOM 785 N N . LEU A 1 107 ? -8.016 -2.862 27.070 1.00 96.19 107 LEU A N 1
ATOM 786 C CA . LEU A 1 107 ? -7.115 -3.703 27.864 1.00 96.19 107 LEU A CA 1
ATOM 787 C C . LEU A 1 107 ? -5.720 -3.788 27.230 1.00 96.19 107 LEU A C 1
ATOM 789 O O . LEU A 1 107 ? -4.732 -3.697 27.962 1.00 96.19 107 LEU A O 1
ATOM 793 N N . SER A 1 108 ? -5.613 -3.933 25.906 1.00 95.62 108 SER A N 1
ATOM 794 C CA . SER A 1 108 ? -4.329 -3.966 25.194 1.00 95.62 108 SER A CA 1
ATOM 795 C C . SER A 1 108 ? -3.516 -2.699 25.446 1.00 95.62 108 SER A C 1
ATOM 797 O O . SER A 1 108 ? -2.347 -2.792 25.821 1.00 95.62 108 SER A O 1
ATOM 799 N N . SER A 1 109 ? -4.125 -1.514 25.375 1.00 94.12 109 SER A N 1
ATOM 800 C CA . SER A 1 109 ? -3.444 -0.250 25.672 1.00 94.12 109 SER A CA 1
ATOM 801 C C . SER A 1 109 ? -2.842 -0.232 27.085 1.00 94.12 109 SER A C 1
ATOM 803 O O . SER A 1 109 ? -1.710 0.210 27.280 1.00 94.12 109 SER A O 1
ATOM 805 N N . ARG A 1 110 ? -3.545 -0.772 28.087 1.00 95.38 110 ARG A N 1
ATOM 806 C CA . ARG A 1 110 ? -3.052 -0.848 29.473 1.00 95.38 110 ARG A CA 1
ATOM 807 C C . ARG A 1 110 ? -1.950 -1.891 29.635 1.00 95.38 110 ARG A C 1
ATOM 809 O O . ARG A 1 110 ? -1.000 -1.659 30.382 1.00 95.38 110 ARG A O 1
ATOM 816 N N . GLN A 1 111 ? -2.056 -3.026 28.940 1.00 94.94 111 GLN A N 1
ATOM 817 C CA . GLN A 1 111 ? -1.039 -4.085 28.944 1.00 94.94 111 GLN A CA 1
ATOM 818 C C . GLN A 1 111 ? 0.305 -3.585 28.398 1.00 94.94 111 GLN A C 1
ATOM 820 O O . GLN A 1 111 ? 1.353 -3.969 28.916 1.00 94.94 111 GLN A O 1
ATOM 825 N N . PHE A 1 112 ? 0.275 -2.690 27.407 1.00 94.00 112 PHE A N 1
ATOM 826 C CA . PHE A 1 112 ? 1.464 -2.141 26.750 1.00 94.00 112 PHE A CA 1
ATOM 827 C C . PHE A 1 112 ? 1.818 -0.718 27.211 1.00 94.00 112 PHE A C 1
ATOM 829 O O . PHE A 1 112 ? 2.457 0.036 26.485 1.00 94.00 112 PHE A O 1
ATOM 836 N N . GLU A 1 113 ? 1.473 -0.339 28.444 1.00 92.44 113 GLU A N 1
ATOM 837 C CA . GLU A 1 113 ? 1.843 0.966 29.018 1.00 92.44 113 GLU A CA 1
ATOM 838 C C . GLU A 1 113 ? 3.367 1.120 29.221 1.00 92.44 113 GLU A C 1
ATOM 840 O O . GLU A 1 113 ? 3.907 2.228 29.242 1.00 92.44 113 GLU A O 1
ATOM 845 N N . LYS A 1 114 ? 4.081 -0.006 29.344 1.00 86.88 114 LYS A N 1
ATOM 846 C CA . LYS A 1 114 ? 5.544 -0.098 29.440 1.00 86.88 114 LYS A CA 1
ATOM 847 C C . LYS A 1 114 ? 6.029 -1.251 28.561 1.00 86.88 114 LYS A C 1
ATOM 849 O O . LYS A 1 114 ? 5.408 -2.308 28.557 1.00 86.88 114 LYS A O 1
ATOM 854 N N . GLY A 1 115 ? 7.155 -1.094 27.862 1.00 73.25 115 GLY A N 1
ATOM 855 C CA . GLY A 1 115 ? 7.689 -2.170 27.023 1.00 73.25 115 GLY A CA 1
ATOM 856 C C . GLY A 1 115 ? 8.841 -1.754 26.111 1.00 73.25 115 GLY A C 1
ATOM 857 O O . GLY A 1 115 ? 9.405 -0.671 26.251 1.00 73.25 115 GLY A O 1
ATOM 858 N N . ARG A 1 116 ? 9.195 -2.650 25.183 1.00 68.75 116 ARG A N 1
ATOM 859 C CA . ARG A 1 116 ? 10.132 -2.414 24.071 1.00 68.75 116 ARG A CA 1
ATOM 860 C C . ARG A 1 116 ? 9.352 -2.469 22.752 1.00 68.75 116 ARG A C 1
ATOM 862 O O . ARG A 1 116 ? 8.368 -3.193 22.676 1.00 68.75 116 ARG A O 1
ATOM 869 N N . GLY A 1 117 ? 9.802 -1.744 21.728 1.00 74.25 117 GLY A N 1
ATOM 870 C CA . GLY A 1 117 ? 9.076 -1.613 20.455 1.00 74.25 117 GLY A CA 1
ATOM 871 C C . GLY A 1 117 ? 8.065 -0.462 20.481 1.00 74.25 117 GLY A C 1
ATOM 872 O O . GLY A 1 117 ? 8.313 0.546 21.140 1.00 74.25 117 GLY A O 1
ATOM 873 N N . PHE A 1 118 ? 6.943 -0.597 19.770 1.00 81.75 118 PHE A N 1
ATOM 874 C CA . PHE A 1 118 ? 5.831 0.357 19.832 1.00 81.75 118 PHE A CA 1
ATOM 875 C C . PHE A 1 118 ? 4.934 0.034 21.038 1.00 81.75 118 PHE A C 1
ATOM 877 O O . PHE A 1 118 ? 4.430 -1.079 21.163 1.00 81.75 118 PHE A O 1
ATOM 884 N N . TYR A 1 119 ? 4.752 0.997 21.941 1.00 88.38 119 TYR A N 1
ATOM 885 C CA . TYR A 1 119 ? 3.998 0.849 23.192 1.00 88.38 119 TYR A CA 1
ATOM 886 C C . TYR A 1 119 ? 3.122 2.089 23.430 1.00 88.38 119 TYR A C 1
ATOM 888 O O . TYR A 1 119 ? 3.303 3.117 22.776 1.00 88.38 119 TYR A O 1
ATOM 896 N N . THR A 1 120 ? 2.156 2.008 24.341 1.00 92.56 120 THR A N 1
ATOM 897 C CA . THR A 1 120 ? 1.009 2.933 24.433 1.00 92.56 120 THR A CA 1
ATOM 898 C C . THR A 1 120 ? 1.374 4.428 24.504 1.00 92.56 120 THR A C 1
ATOM 900 O O . THR A 1 120 ? 0.778 5.217 23.771 1.00 92.56 120 THR A O 1
ATOM 903 N N . PRO A 1 121 ? 2.378 4.863 25.293 1.00 93.19 121 PRO A N 1
ATOM 904 C CA . PRO A 1 121 ? 2.932 6.215 25.228 1.00 93.19 121 PRO A CA 1
ATOM 905 C C . PRO A 1 121 ? 3.272 6.749 23.826 1.00 93.19 121 PRO A C 1
ATOM 907 O O . PRO A 1 121 ? 3.011 7.923 23.568 1.00 93.19 121 PRO A O 1
ATOM 910 N N . TRP A 1 122 ? 3.809 5.926 22.916 1.00 89.75 122 TRP A N 1
ATOM 911 C CA . TRP A 1 122 ? 4.068 6.344 21.530 1.00 89.75 122 TRP A CA 1
ATOM 912 C C . TRP A 1 122 ? 2.776 6.569 20.754 1.00 89.75 122 TRP A C 1
ATOM 914 O O . TRP A 1 122 ? 2.670 7.562 20.040 1.00 89.75 122 TRP A O 1
ATOM 924 N N . GLY A 1 123 ? 1.781 5.701 20.946 1.00 90.38 123 GLY A N 1
ATOM 925 C CA . GLY A 1 123 ? 0.447 5.881 20.379 1.00 90.38 123 GLY A CA 1
ATOM 926 C C . GLY A 1 123 ? -0.215 7.172 20.868 1.00 90.38 123 GLY A C 1
ATOM 927 O O . GLY A 1 123 ? -0.687 7.963 20.056 1.00 90.38 123 GLY A O 1
ATOM 928 N N . ARG A 1 124 ? -0.180 7.452 22.180 1.00 91.94 124 ARG A N 1
ATOM 929 C CA . ARG A 1 124 ? -0.703 8.714 22.740 1.00 91.94 124 ARG A CA 1
ATOM 930 C C . ARG A 1 124 ? 0.040 9.935 22.217 1.00 91.94 124 ARG A C 1
ATOM 932 O O . ARG A 1 124 ? -0.581 10.956 21.939 1.00 91.94 124 ARG A O 1
ATOM 939 N N . TYR A 1 125 ? 1.360 9.840 22.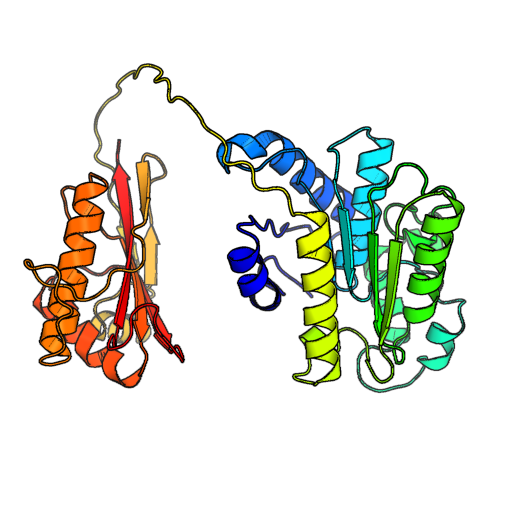073 1.00 91.69 125 TYR A N 1
ATOM 940 C CA . TYR A 1 125 ? 2.145 10.911 21.473 1.00 91.69 125 TYR A CA 1
ATOM 941 C C . TYR A 1 125 ? 1.748 11.140 20.008 1.00 91.69 125 TYR A C 1
ATOM 943 O O . TYR A 1 125 ? 1.510 12.279 19.621 1.00 91.69 125 TYR A O 1
ATOM 951 N N . ALA A 1 126 ? 1.591 10.073 19.220 1.00 91.19 126 ALA A N 1
ATOM 952 C CA . ALA A 1 126 ? 1.142 10.159 17.834 1.00 91.19 126 ALA A CA 1
ATOM 953 C C . ALA A 1 126 ? -0.258 10.787 17.721 1.00 91.19 126 ALA A C 1
ATOM 955 O O . ALA A 1 126 ? -0.427 11.731 16.955 1.00 91.19 126 ALA A O 1
ATOM 956 N N . TRP A 1 127 ? -1.228 10.359 18.535 1.00 93.75 127 TRP A N 1
ATOM 957 C CA . TRP A 1 127 ? -2.560 10.974 18.572 1.00 93.75 127 TRP A CA 1
ATOM 958 C C . TRP A 1 127 ? -2.523 12.444 18.989 1.00 93.75 127 TRP A C 1
ATOM 960 O O . TRP A 1 127 ? -3.233 13.252 18.400 1.00 93.75 127 TRP A O 1
ATOM 970 N N . LYS A 1 128 ? -1.655 12.830 19.933 1.00 92.19 128 LYS A N 1
ATOM 971 C CA . LYS A 1 128 ? -1.457 14.244 20.284 1.00 92.19 128 LYS A CA 1
ATOM 972 C C . LYS A 1 128 ? -0.960 15.064 19.089 1.00 92.19 128 LYS A C 1
ATOM 974 O O . LYS A 1 128 ? -1.414 16.187 18.901 1.00 92.19 128 LYS A O 1
ATOM 979 N N . LEU A 1 129 ? -0.051 14.518 18.277 1.00 91.56 129 LEU A N 1
ATOM 980 C CA . LEU A 1 129 ? 0.405 15.185 17.054 1.00 91.56 129 LEU A CA 1
ATOM 981 C C . LEU A 1 129 ? -0.720 15.283 16.016 1.00 91.56 129 LEU A C 1
ATOM 983 O O . LEU A 1 129 ? -0.892 16.340 15.417 1.00 91.56 129 LEU A O 1
ATOM 987 N N . VAL A 1 130 ? -1.487 14.206 15.824 1.00 91.38 130 VAL A N 1
ATOM 988 C CA . VAL A 1 130 ? -2.592 14.156 14.855 1.00 91.38 130 VAL A CA 1
ATOM 989 C C . VAL A 1 130 ? -3.706 15.121 15.235 1.00 91.38 130 VAL A C 1
ATOM 991 O O . VAL A 1 130 ? -4.200 15.837 14.377 1.00 91.38 130 VAL A O 1
ATOM 994 N N . LEU A 1 131 ? -4.104 15.168 16.502 1.00 91.62 131 LEU A N 1
ATOM 995 C CA . LEU A 1 131 ? -5.276 15.928 16.936 1.00 91.62 131 LEU A CA 1
ATOM 996 C C . LEU A 1 131 ? -4.953 17.378 17.309 1.00 91.62 131 LEU A C 1
ATOM 998 O O . LEU A 1 131 ? -5.844 18.220 17.253 1.00 91.62 131 LEU A O 1
ATOM 1002 N N . GLY A 1 132 ? -3.709 17.698 17.677 1.00 86.75 132 GLY A N 1
ATOM 1003 C CA . GLY A 1 132 ? -3.375 19.032 18.179 1.00 86.75 132 GLY A CA 1
ATOM 1004 C C . GLY A 1 132 ? -4.300 19.418 19.340 1.00 86.75 132 GLY A C 1
ATOM 1005 O O . GLY A 1 132 ? -4.476 18.637 20.274 1.00 86.75 132 GLY A O 1
ATOM 1006 N N . ASP A 1 133 ? -4.939 20.583 19.247 1.00 78.00 133 ASP A N 1
ATOM 1007 C CA . ASP A 1 133 ? -5.883 21.083 20.257 1.00 78.00 133 ASP A CA 1
ATOM 1008 C C . ASP A 1 133 ? -7.220 20.311 20.297 1.00 78.00 133 ASP A C 1
ATOM 1010 O O . ASP A 1 133 ? -7.954 20.402 21.286 1.00 78.00 133 ASP A O 1
ATOM 1014 N N . ASP A 1 134 ? -7.567 19.538 19.258 1.00 74.69 134 ASP A N 1
ATOM 1015 C CA . ASP A 1 134 ? -8.846 18.809 19.200 1.00 74.69 134 ASP A CA 1
ATOM 1016 C C . ASP A 1 134 ? -8.943 17.723 20.279 1.00 74.69 134 ASP A C 1
ATOM 1018 O O . ASP A 1 134 ? -10.043 17.395 20.736 1.00 74.69 134 ASP A O 1
ATOM 1022 N N . ILE A 1 135 ? -7.796 17.206 20.736 1.00 75.00 135 ILE A N 1
ATOM 1023 C CA . ILE A 1 135 ? -7.734 16.212 21.814 1.00 75.00 135 ILE A CA 1
ATOM 1024 C C . ILE A 1 135 ? -8.276 16.776 23.134 1.00 75.00 135 ILE A C 1
ATOM 1026 O O . ILE A 1 135 ? -8.916 16.059 23.898 1.00 75.00 135 ILE A O 1
ATOM 1030 N N . GLU A 1 136 ? -8.071 18.072 23.386 1.00 67.94 136 GLU A N 1
ATOM 1031 C CA . GLU A 1 136 ? -8.517 18.747 24.609 1.00 67.94 136 GLU A CA 1
ATOM 1032 C C . GLU A 1 136 ? -9.976 19.203 24.504 1.00 67.94 136 GLU A C 1
ATOM 1034 O O . GLU A 1 136 ? -10.686 19.281 25.507 1.00 67.94 136 GLU A O 1
ATOM 1039 N N . ARG A 1 137 ? -10.452 19.466 23.281 1.00 68.00 137 ARG A N 1
ATOM 1040 C CA . ARG A 1 137 ? -11.829 19.905 23.008 1.00 68.00 137 ARG A CA 1
ATOM 1041 C C . ARG A 1 137 ? -12.841 18.758 23.004 1.00 68.00 137 ARG A C 1
ATOM 1043 O O . ARG A 1 137 ? -14.038 19.016 23.095 1.00 68.00 137 ARG A O 1
ATOM 1050 N N . GLY A 1 138 ? -12.384 17.507 22.897 1.00 68.12 138 GLY A N 1
ATOM 1051 C CA . GLY A 1 138 ? -13.247 16.320 22.865 1.00 68.12 138 GLY A CA 1
ATOM 1052 C C . GLY A 1 138 ? -14.059 16.167 21.571 1.00 68.12 138 GLY A C 1
ATOM 1053 O O . GLY A 1 138 ? -14.984 15.359 21.518 1.00 68.12 138 GLY A O 1
ATOM 1054 N N . THR A 1 139 ? -13.719 16.919 20.523 1.00 77.44 139 THR A N 1
ATOM 1055 C CA . THR A 1 139 ? -14.426 16.977 19.231 1.00 77.44 139 THR A CA 1
ATOM 1056 C C . THR A 1 139 ? -13.732 16.145 18.150 1.00 77.44 139 THR A C 1
ATOM 1058 O O . THR A 1 139 ? -13.604 16.577 17.006 1.00 77.44 139 THR A O 1
ATOM 1061 N N . VAL A 1 140 ? -13.252 14.950 18.501 1.00 91.94 140 VAL A N 1
ATOM 1062 C CA . VAL A 1 140 ? -12.516 14.087 17.566 1.00 91.94 140 VAL A CA 1
ATOM 1063 C C . VAL A 1 140 ? -13.470 13.494 16.528 1.00 91.94 140 VAL A C 1
ATOM 1065 O O . VAL A 1 140 ? -14.387 12.739 16.858 1.00 91.94 140 VAL A O 1
ATOM 1068 N N . SER A 1 141 ? -13.246 13.842 15.261 1.00 94.75 141 SER A N 1
ATOM 1069 C CA . SER A 1 141 ? -13.996 13.306 14.123 1.00 94.75 141 SER A CA 1
ATOM 1070 C C . SER A 1 141 ? -13.785 11.797 13.980 1.00 94.75 141 SER A C 1
ATOM 1072 O O . SER A 1 141 ? -12.652 11.319 14.032 1.00 94.75 141 SER A O 1
ATOM 1074 N N . HIS A 1 142 ? -14.855 11.045 13.707 1.00 96.69 142 HIS A N 1
ATOM 1075 C CA . HIS A 1 142 ? -14.755 9.610 13.416 1.00 96.69 142 HIS A CA 1
ATOM 1076 C C . HIS A 1 142 ? -14.065 9.319 12.074 1.00 96.69 142 HIS A C 1
ATOM 1078 O O . HIS A 1 142 ? -13.644 8.197 11.840 1.00 96.69 142 HIS A O 1
ATOM 1084 N N . TYR A 1 143 ? -13.891 10.311 11.196 1.00 97.75 143 TYR A N 1
ATOM 1085 C CA . TYR A 1 143 ? -13.030 10.141 10.022 1.00 97.75 143 TYR A CA 1
ATOM 1086 C C . TYR A 1 143 ? -11.538 10.182 10.386 1.00 97.75 143 TYR A C 1
ATOM 1088 O O . TYR A 1 143 ? -10.713 9.699 9.623 1.00 97.75 143 TYR A O 1
ATOM 1096 N N . VAL A 1 144 ? -11.186 10.775 11.533 1.00 97.00 144 VAL A N 1
ATOM 1097 C CA . VAL A 1 144 ? -9.806 10.849 12.040 1.00 97.00 144 VAL A CA 1
ATOM 1098 C C . VAL A 1 144 ? -9.521 9.686 12.990 1.00 97.00 144 VAL A C 1
ATOM 1100 O O . VAL A 1 144 ? -8.462 9.082 12.884 1.00 97.00 144 VAL A O 1
ATOM 1103 N N . ALA A 1 145 ? -10.477 9.343 13.862 1.00 97.44 145 ALA A N 1
ATOM 1104 C CA . ALA A 1 145 ? -10.447 8.168 14.739 1.00 97.44 145 ALA A CA 1
ATOM 1105 C C . ALA A 1 145 ? -11.636 7.229 14.433 1.00 97.44 145 ALA A C 1
ATOM 1107 O O . ALA A 1 145 ? -12.686 7.328 15.083 1.00 97.44 145 ALA A O 1
ATOM 1108 N N . PRO A 1 146 ? -11.510 6.330 13.434 1.00 98.38 146 PRO A N 1
ATOM 1109 C CA . PRO A 1 146 ? -12.595 5.449 12.985 1.00 98.38 146 PRO A CA 1
ATOM 1110 C C . PRO A 1 146 ? -13.194 4.544 14.062 1.00 98.38 146 PRO A C 1
ATOM 1112 O O . PRO A 1 146 ? -14.369 4.196 13.961 1.00 98.38 146 PRO A O 1
ATOM 1115 N N . GLY A 1 147 ? -12.457 4.238 15.134 1.00 97.44 147 GLY A N 1
ATOM 1116 C CA . GLY A 1 147 ? -12.966 3.511 16.304 1.00 97.44 147 GLY A CA 1
ATOM 1117 C C . GLY A 1 147 ? -14.122 4.217 17.029 1.00 97.44 147 GLY A C 1
ATOM 1118 O O . GLY A 1 147 ? -14.844 3.598 17.810 1.00 97.44 147 GLY A O 1
ATOM 1119 N N . ARG A 1 148 ? -14.359 5.507 16.748 1.00 96.75 148 ARG A N 1
ATOM 1120 C CA . ARG A 1 148 ? -15.499 6.273 17.282 1.00 96.75 148 ARG A CA 1
ATOM 1121 C C . ARG A 1 148 ? -16.782 6.142 16.458 1.00 96.75 148 ARG A C 1
ATOM 1123 O O . ARG A 1 148 ? -17.847 6.537 16.946 1.00 96.75 148 ARG A O 1
ATOM 1130 N N . ALA A 1 149 ? -16.710 5.638 15.226 1.00 97.56 149 ALA A N 1
ATOM 1131 C CA . ALA A 1 149 ? -17.865 5.543 14.340 1.00 97.56 149 ALA A CA 1
ATOM 1132 C C . ALA A 1 149 ? -18.929 4.586 14.909 1.00 97.56 149 ALA A C 1
ATOM 1134 O O . ALA A 1 149 ? -18.636 3.463 15.308 1.00 97.56 149 ALA A O 1
ATOM 1135 N N . GLN A 1 150 ? -20.184 5.042 14.946 1.00 96.12 150 GLN A N 1
ATOM 1136 C CA . GLN A 1 150 ? -21.312 4.244 15.452 1.00 96.12 150 GLN A CA 1
ATOM 1137 C C . GLN A 1 150 ? -22.011 3.436 14.357 1.00 96.12 150 GLN A C 1
ATOM 1139 O O . GLN A 1 150 ? -22.674 2.445 14.659 1.00 96.12 150 GLN A O 1
ATOM 1144 N N . ASP A 1 151 ? -21.849 3.857 13.105 1.00 98.00 151 ASP A N 1
ATOM 1145 C CA . ASP A 1 151 ? -22.439 3.224 11.936 1.00 98.00 151 ASP A CA 1
ATOM 1146 C C . ASP A 1 151 ? -21.357 2.948 10.892 1.00 98.00 151 ASP A C 1
ATOM 1148 O O . ASP A 1 151 ? -20.758 3.867 10.323 1.00 98.00 151 ASP A O 1
ATOM 1152 N N . LEU A 1 152 ? -21.116 1.661 10.660 1.00 98.69 152 LEU A N 1
ATOM 1153 C CA . LEU A 1 152 ? -20.191 1.138 9.663 1.00 98.69 152 LEU A CA 1
ATOM 1154 C C . LEU A 1 152 ? -20.929 0.447 8.507 1.00 98.69 152 LEU A C 1
ATOM 1156 O O . LEU A 1 152 ? -20.290 -0.242 7.720 1.00 98.69 152 LEU A O 1
ATOM 1160 N N . SER A 1 153 ? -22.253 0.607 8.396 1.00 98.56 153 SER A N 1
ATOM 1161 C CA . SER A 1 153 ? -23.020 0.041 7.283 1.00 98.56 153 SER A CA 1
ATOM 1162 C C . SER A 1 153 ? -22.546 0.606 5.942 1.00 98.56 153 SER A C 1
ATOM 1164 O O . SER A 1 153 ? -21.934 1.679 5.880 1.00 98.56 153 SER A O 1
ATOM 1166 N N . ASP A 1 154 ? -22.776 -0.162 4.875 1.00 97.75 154 ASP A N 1
ATOM 1167 C CA . ASP A 1 154 ? -22.416 0.165 3.488 1.00 97.75 154 ASP A CA 1
ATOM 1168 C C . ASP A 1 154 ? -20.916 0.422 3.220 1.00 97.75 154 ASP A C 1
ATOM 1170 O O . ASP A 1 154 ? -20.547 0.904 2.145 1.00 97.75 154 ASP A O 1
ATOM 1174 N N . LEU A 1 155 ? -20.025 0.069 4.155 1.00 98.62 155 LEU A N 1
ATOM 1175 C CA . LEU A 1 155 ? -18.583 0.033 3.902 1.00 98.62 155 LEU A CA 1
ATOM 1176 C C . LEU A 1 155 ? -18.191 -1.212 3.083 1.00 98.62 155 LEU A C 1
ATOM 1178 O O . LEU A 1 155 ? -18.866 -2.244 3.147 1.00 98.62 155 LEU A O 1
ATOM 1182 N N . PRO A 1 156 ? -17.097 -1.147 2.300 1.00 98.19 156 PRO A N 1
ATOM 1183 C CA . PRO A 1 156 ? -16.602 -2.301 1.564 1.00 98.19 156 PRO A CA 1
ATOM 1184 C C . PRO A 1 156 ? -16.074 -3.394 2.508 1.00 98.19 156 PRO A C 1
ATOM 118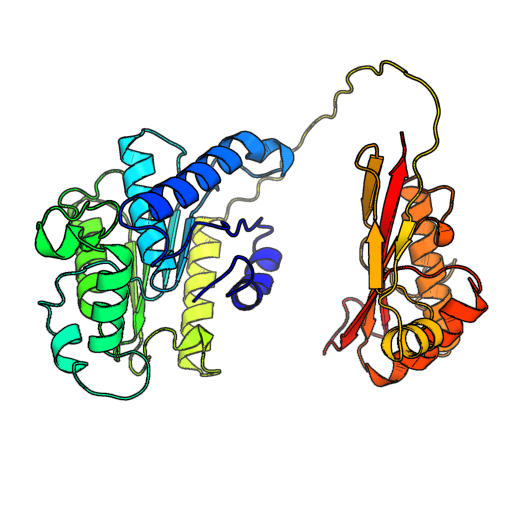6 O O . PRO A 1 156 ? -15.660 -3.080 3.632 1.00 98.19 156 PRO A O 1
ATOM 1189 N N . PRO A 1 157 ? -16.003 -4.655 2.032 1.00 98.25 157 PRO A N 1
ATOM 1190 C CA . PRO A 1 157 ? -15.353 -5.742 2.749 1.00 98.25 157 PRO A CA 1
ATOM 1191 C C . PRO A 1 157 ? -13.965 -5.363 3.274 1.00 98.25 157 PRO A C 1
ATOM 1193 O O . PRO A 1 157 ? -13.177 -4.727 2.564 1.00 98.25 157 PRO A O 1
ATOM 1196 N N . ALA A 1 158 ? -13.661 -5.777 4.502 1.00 98.56 158 ALA A N 1
ATOM 1197 C CA . ALA A 1 158 ? -12.422 -5.428 5.182 1.00 98.56 158 ALA A CA 1
ATOM 1198 C C . ALA A 1 158 ? -11.534 -6.647 5.454 1.00 98.56 158 ALA A C 1
ATOM 1200 O O . ALA A 1 158 ? -12.016 -7.716 5.820 1.00 98.56 158 ALA A O 1
ATOM 1201 N N . TYR A 1 159 ? -10.224 -6.464 5.334 1.00 98.62 159 TYR A N 1
ATOM 1202 C CA . TYR A 1 159 ? -9.234 -7.311 5.989 1.00 98.62 159 TYR A CA 1
ATOM 1203 C C . TYR A 1 159 ? -8.575 -6.500 7.094 1.00 98.62 159 TYR A C 1
ATOM 1205 O O . TYR A 1 159 ? -8.111 -5.388 6.836 1.00 98.62 159 TYR A O 1
ATOM 1213 N N . ILE A 1 160 ? -8.518 -7.055 8.299 1.00 98.75 160 ILE A N 1
ATOM 1214 C CA . ILE A 1 160 ? -7.910 -6.426 9.468 1.00 98.75 160 ILE A CA 1
ATOM 1215 C C . ILE A 1 160 ? -6.974 -7.441 10.116 1.00 98.75 160 ILE A C 1
ATOM 1217 O O . ILE A 1 160 ? -7.363 -8.584 10.365 1.00 98.75 160 ILE A O 1
ATOM 1221 N N . ASP A 1 161 ? -5.741 -7.044 10.417 1.00 98.12 161 ASP A N 1
ATOM 1222 C CA . ASP A 1 161 ? -4.884 -7.852 11.278 1.00 98.12 161 ASP A CA 1
ATOM 1223 C C . ASP A 1 161 ? -4.100 -7.043 12.299 1.00 98.12 161 ASP A C 1
ATOM 1225 O O . ASP A 1 161 ? -3.847 -5.863 12.106 1.00 98.12 161 ASP A O 1
ATOM 1229 N N . ALA A 1 162 ? -3.745 -7.692 13.405 1.00 97.44 162 ALA A N 1
ATOM 1230 C CA . ALA A 1 162 ? -2.995 -7.098 14.504 1.00 97.44 162 ALA A CA 1
ATOM 1231 C C . ALA A 1 162 ? -2.092 -8.143 15.163 1.00 97.44 162 ALA A C 1
ATOM 1233 O O . ALA A 1 162 ? -2.369 -9.347 15.136 1.00 97.44 162 ALA A O 1
ATOM 1234 N N . GLY A 1 163 ? -1.014 -7.700 15.800 1.00 96.06 163 GLY A N 1
ATOM 1235 C CA . GLY A 1 163 ? -0.246 -8.539 16.712 1.00 96.06 163 GLY A CA 1
ATOM 1236 C C . GLY A 1 163 ? -1.003 -8.790 18.022 1.00 96.06 163 GLY A C 1
ATOM 1237 O O . GLY A 1 163 ? -1.770 -7.959 18.501 1.00 96.06 163 GLY A O 1
ATOM 1238 N N . SER A 1 164 ? -0.766 -9.921 18.690 1.00 95.25 164 SER A N 1
ATOM 1239 C CA . SER A 1 164 ? -1.265 -10.091 20.066 1.00 95.25 164 SER A CA 1
ATOM 1240 C C . SER A 1 164 ? -0.530 -9.188 21.070 1.00 95.25 164 SER A C 1
ATOM 1242 O O . SER A 1 164 ? -1.019 -8.961 22.180 1.00 95.25 164 SER A O 1
ATOM 1244 N N . GLY A 1 165 ? 0.677 -8.752 20.692 1.00 93.38 165 GLY A N 1
ATOM 1245 C CA . GLY A 1 165 ? 1.675 -8.041 21.480 1.00 93.38 165 GLY A CA 1
ATOM 1246 C C . GLY A 1 165 ? 1.753 -6.538 21.200 1.00 93.38 165 GLY A C 1
ATOM 1247 O O . GLY A 1 165 ? 2.860 -6.004 21.137 1.00 93.38 165 GLY A O 1
ATOM 1248 N N . GLU A 1 166 ? 0.624 -5.869 20.963 1.00 94.00 166 GLU A N 1
ATOM 1249 C CA . GLU A 1 166 ? 0.592 -4.447 20.604 1.00 94.00 166 GLU A CA 1
ATOM 1250 C C . GLU A 1 166 ? -0.575 -3.674 21.247 1.00 94.00 166 GLU A C 1
ATOM 1252 O O . GLU A 1 166 ? -1.578 -4.286 21.630 1.00 94.00 166 GLU A O 1
ATOM 1257 N N . PRO A 1 167 ? -0.474 -2.333 21.378 1.00 95.38 167 PRO A N 1
ATOM 1258 C CA . PRO A 1 167 ? -1.508 -1.536 22.037 1.00 95.38 167 PRO A CA 1
ATOM 1259 C C . PRO A 1 167 ? -2.829 -1.435 21.260 1.00 95.38 167 PRO A C 1
ATOM 1261 O O . PRO A 1 167 ? -3.863 -1.317 21.916 1.00 95.38 167 PRO A O 1
ATOM 1264 N N . PHE A 1 168 ? -2.824 -1.514 19.923 1.00 96.94 168 PHE A N 1
ATOM 1265 C CA . PHE A 1 168 ? -4.028 -1.331 19.089 1.00 96.94 168 PHE A CA 1
ATOM 1266 C C . PHE A 1 1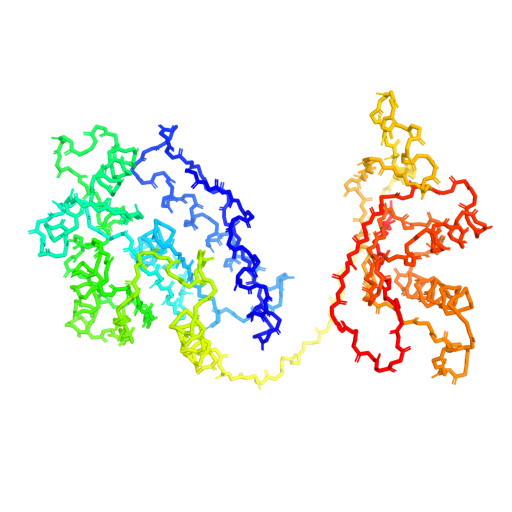68 ? -4.872 -2.605 18.905 1.00 96.94 168 PHE A C 1
ATOM 1268 O O . PHE A 1 168 ? -5.970 -2.567 18.365 1.00 96.94 168 PHE A O 1
ATOM 1275 N N . ARG A 1 169 ? -4.424 -3.745 19.444 1.00 97.38 169 ARG A N 1
ATOM 1276 C CA . ARG A 1 169 ? -5.115 -5.036 19.294 1.00 97.38 169 ARG A CA 1
ATOM 1277 C C . ARG A 1 169 ? -6.618 -4.968 19.597 1.00 97.38 169 ARG A C 1
ATOM 1279 O O . ARG A 1 169 ? -7.422 -5.485 18.828 1.00 97.38 169 ARG A O 1
ATOM 1286 N N . ASP A 1 170 ? -7.007 -4.396 20.735 1.00 98.31 170 ASP A N 1
ATOM 1287 C CA . ASP A 1 170 ? -8.409 -4.437 21.162 1.00 98.31 170 ASP A CA 1
ATOM 1288 C C . ASP A 1 170 ? -9.296 -3.445 20.390 1.00 98.31 170 ASP A C 1
ATOM 1290 O O . ASP A 1 170 ? -10.479 -3.729 20.204 1.00 98.31 170 ASP A O 1
ATOM 1294 N N . GLU A 1 171 ? -8.758 -2.314 19.916 1.00 98.25 171 GLU A N 1
ATOM 1295 C CA . GLU A 1 171 ? -9.510 -1.396 19.040 1.00 98.25 171 GLU A CA 1
ATOM 1296 C C . GLU A 1 171 ? -9.717 -1.995 17.643 1.00 98.25 171 GLU A C 1
ATOM 1298 O O . GLU A 1 171 ? -10.806 -1.859 17.085 1.00 98.25 171 GLU A O 1
ATOM 1303 N N . ASP A 1 172 ? -8.750 -2.759 17.134 1.00 98.56 172 ASP A N 1
ATOM 1304 C CA . ASP A 1 172 ? -8.862 -3.474 15.858 1.00 98.56 172 ASP A CA 1
ATOM 1305 C C . ASP A 1 172 ? -9.933 -4.571 15.925 1.00 98.56 172 ASP A C 1
ATOM 1307 O O . ASP A 1 172 ? -10.787 -4.682 15.039 1.00 98.56 172 ASP A O 1
ATOM 1311 N N . ILE A 1 173 ? -9.945 -5.341 17.023 1.00 98.69 173 ILE A N 1
ATOM 1312 C CA . ILE A 1 173 ? -10.994 -6.331 17.309 1.00 98.69 173 ILE A CA 1
ATOM 1313 C C . ILE A 1 173 ? -12.364 -5.645 17.412 1.00 98.69 173 ILE A C 1
ATOM 1315 O O . ILE A 1 173 ? -13.348 -6.143 16.856 1.00 98.69 173 ILE A O 1
ATOM 1319 N N . ALA A 1 174 ? -12.449 -4.511 18.115 1.00 98.56 174 ALA A N 1
ATOM 1320 C CA . ALA A 1 174 ? -13.701 -3.780 18.287 1.00 98.56 174 ALA A CA 1
ATOM 1321 C C . ALA A 1 174 ? -14.238 -3.243 16.952 1.00 98.56 174 ALA A C 1
ATOM 1323 O O . ALA A 1 174 ? -15.431 -3.377 16.675 1.00 98.56 174 ALA A O 1
ATOM 1324 N N . TYR A 1 175 ? -13.372 -2.700 16.096 1.00 98.75 175 TYR A N 1
ATOM 1325 C CA . TYR A 1 175 ? -13.759 -2.192 14.781 1.00 98.75 175 TYR A CA 1
ATOM 1326 C C . TYR A 1 175 ? -14.228 -3.312 13.842 1.00 98.75 175 TYR A C 1
ATOM 1328 O O . TYR A 1 175 ? -15.281 -3.189 13.217 1.00 98.75 175 TYR A O 1
ATOM 1336 N N . ALA A 1 176 ? -13.516 -4.444 13.803 1.00 98.75 176 ALA A N 1
ATOM 1337 C CA . ALA A 1 176 ? -13.941 -5.628 13.051 1.00 98.75 176 ALA A CA 1
ATOM 1338 C C . ALA A 1 176 ? -15.293 -6.172 13.539 1.00 98.75 176 ALA A C 1
ATOM 1340 O O . ALA A 1 176 ? -16.178 -6.473 12.738 1.00 98.75 176 ALA A O 1
ATOM 1341 N N . THR A 1 177 ? -15.486 -6.220 14.861 1.00 98.62 177 THR A N 1
ATOM 1342 C CA . THR A 1 177 ? -16.765 -6.615 15.467 1.00 98.62 177 THR A CA 1
ATOM 1343 C C . THR A 1 177 ? -17.883 -5.676 15.026 1.00 98.62 177 THR A C 1
ATOM 1345 O O . THR A 1 177 ? -18.950 -6.131 14.616 1.00 98.62 177 THR A O 1
ATOM 1348 N N . LYS A 1 178 ? -17.619 -4.365 15.025 1.00 98.75 178 LYS A N 1
ATOM 1349 C CA . LYS A 1 178 ? -18.589 -3.357 14.603 1.00 98.75 178 LYS A CA 1
ATOM 1350 C C . LYS A 1 178 ? -18.945 -3.456 13.117 1.00 98.75 178 LYS A C 1
ATOM 1352 O O . LYS A 1 178 ? -20.104 -3.248 12.763 1.00 98.75 178 LYS A O 1
ATOM 1357 N N . LEU A 1 179 ? -17.988 -3.805 12.254 1.00 98.75 179 LEU A N 1
ATOM 1358 C CA . LEU A 1 179 ? -18.258 -4.076 10.837 1.00 98.75 179 LEU A CA 1
ATOM 1359 C C . LEU A 1 179 ? -19.278 -5.211 10.693 1.00 98.75 179 LEU A C 1
ATOM 1361 O O . LEU A 1 179 ? -20.277 -5.036 9.995 1.00 98.75 179 LEU A O 1
ATOM 1365 N N . TRP A 1 180 ? -19.092 -6.323 11.410 1.00 98.75 180 TRP A N 1
ATOM 1366 C CA . TRP A 1 180 ? -20.046 -7.437 11.390 1.00 98.75 180 TRP A CA 1
ATOM 1367 C C . TRP A 1 180 ? -21.419 -7.058 11.957 1.00 98.75 180 TRP A C 1
ATOM 1369 O O . TRP A 1 180 ? -22.434 -7.424 11.366 1.00 98.75 180 TRP A O 1
ATOM 1379 N N . GLU A 1 181 ? -21.477 -6.293 13.055 1.00 98.62 181 GLU A N 1
ATOM 1380 C CA . GLU A 1 181 ? -22.741 -5.774 13.609 1.00 98.62 181 GLU A CA 1
ATOM 1381 C C . GLU A 1 181 ? -23.524 -4.933 12.590 1.00 98.62 181 GLU A C 1
ATOM 1383 O O . GLU A 1 181 ? -24.753 -4.979 12.554 1.00 98.62 181 GLU A O 1
ATOM 1388 N N . CYS A 1 182 ? -22.813 -4.182 11.746 1.00 98.50 182 CYS A N 1
ATOM 1389 C CA . CYS A 1 182 ? -23.383 -3.359 10.683 1.00 98.50 182 CYS A CA 1
ATOM 1390 C C . CYS A 1 182 ? -23.614 -4.120 9.362 1.00 98.50 182 CYS A C 1
ATOM 1392 O O . CYS A 1 182 ? -23.990 -3.504 8.365 1.00 98.50 182 CYS A O 1
ATOM 1394 N N . GLY A 1 183 ? -23.404 -5.441 9.333 1.00 98.25 183 GLY A N 1
ATOM 1395 C CA . GLY A 1 183 ? -23.629 -6.281 8.153 1.00 98.25 183 GLY A CA 1
ATOM 1396 C C . GLY A 1 183 ? -22.509 -6.248 7.106 1.00 98.25 183 GLY A C 1
ATOM 1397 O O . GLY A 1 183 ? -22.704 -6.743 5.995 1.00 98.25 183 GLY A O 1
ATOM 1398 N N . VAL A 1 184 ? -21.338 -5.698 7.437 1.00 98.50 184 VAL A N 1
ATOM 1399 C CA . VAL A 1 184 ? -20.168 -5.653 6.549 1.00 98.50 184 VAL A CA 1
ATOM 1400 C C . VAL A 1 184 ? -19.315 -6.909 6.725 1.00 98.50 184 VAL A C 1
ATOM 1402 O O . VAL A 1 184 ? -19.081 -7.382 7.836 1.00 98.50 184 VAL A O 1
ATOM 1405 N N . GLN A 1 185 ? -18.840 -7.469 5.611 1.00 98.12 185 GLN A N 1
ATOM 1406 C CA . GLN A 1 185 ? -17.900 -8.591 5.621 1.00 98.12 185 GLN A CA 1
ATOM 1407 C C . GLN A 1 185 ? -16.534 -8.126 6.136 1.00 98.12 185 GLN A C 1
ATOM 1409 O O . GLN A 1 185 ? -15.980 -7.153 5.625 1.00 98.12 185 GLN A O 1
ATOM 1414 N N . ALA A 1 186 ? -15.969 -8.839 7.104 1.00 98.12 186 ALA A N 1
ATOM 1415 C CA . ALA A 1 186 ? -14.616 -8.581 7.581 1.00 98.12 186 ALA A CA 1
ATOM 1416 C C . ALA A 1 186 ? -13.885 -9.890 7.904 1.00 98.12 186 ALA A C 1
ATOM 1418 O O . ALA A 1 186 ? -14.476 -10.784 8.513 1.00 98.12 186 ALA A O 1
ATOM 1419 N N . ASP A 1 187 ? -12.608 -9.970 7.532 1.00 98.50 187 ASP A N 1
ATOM 1420 C CA . ASP A 1 187 ? -11.663 -11.000 7.969 1.00 98.50 187 ASP A CA 1
ATOM 1421 C C . ASP A 1 187 ? -10.765 -10.363 9.044 1.00 98.50 187 ASP A C 1
ATOM 1423 O O . ASP A 1 187 ? -10.119 -9.348 8.781 1.00 98.50 187 ASP A O 1
ATOM 1427 N N . LEU A 1 188 ? -10.729 -10.939 10.251 1.00 98.62 188 LEU A N 1
ATOM 1428 C CA . LEU A 1 188 ? -9.888 -10.477 11.361 1.00 98.62 188 LEU A CA 1
ATOM 1429 C C . LEU A 1 188 ? -8.852 -11.542 11.727 1.00 98.62 188 LEU A C 1
ATOM 1431 O O . LEU A 1 188 ? -9.216 -12.676 12.042 1.00 98.62 188 LEU A O 1
ATOM 1435 N N . HIS A 1 189 ? -7.578 -11.155 11.779 1.00 98.50 189 HIS A N 1
ATOM 1436 C CA . HIS A 1 189 ? -6.484 -12.024 12.215 1.00 98.50 189 HIS A CA 1
ATOM 1437 C C . HIS A 1 189 ? -5.694 -11.401 13.370 1.00 98.50 189 HIS A C 1
ATOM 1439 O O . HIS A 1 189 ? -5.135 -10.316 13.243 1.00 98.50 189 HIS A O 1
ATOM 1445 N N . VAL A 1 190 ? -5.595 -12.115 14.496 1.00 98.25 190 VAL A N 1
ATOM 1446 C CA . VAL A 1 190 ? -4.732 -11.722 15.621 1.00 98.25 190 VAL A CA 1
ATOM 1447 C C . VAL A 1 190 ? -3.549 -12.681 15.703 1.00 98.25 190 VAL A C 1
ATOM 1449 O O . VAL A 1 190 ? -3.708 -13.865 16.006 1.00 98.25 190 VAL A O 1
ATOM 1452 N N . TRP A 1 191 ? -2.352 -12.168 15.436 1.00 97.69 191 TRP A N 1
ATOM 1453 C CA . TRP A 1 191 ? -1.129 -12.956 15.316 1.00 97.69 191 TRP A CA 1
ATOM 1454 C C . TRP A 1 191 ? -0.438 -13.115 16.672 1.00 97.69 191 TRP A C 1
ATOM 1456 O O . TRP A 1 191 ? 0.196 -12.191 17.190 1.00 97.69 191 TRP A O 1
ATOM 1466 N N . GLY A 1 192 ? -0.564 -14.308 17.257 1.00 96.06 192 GLY A N 1
ATOM 1467 C CA . GLY A 1 192 ? 0.067 -14.665 18.528 1.00 96.06 192 GLY A CA 1
ATOM 1468 C C . GLY A 1 192 ? 1.586 -14.485 18.491 1.00 96.06 192 GLY A C 1
ATOM 1469 O O . GLY A 1 192 ? 2.262 -15.083 17.663 1.00 96.06 192 GLY A O 1
ATOM 1470 N N . GLY A 1 193 ? 2.125 -13.664 19.394 1.00 89.56 193 GLY A N 1
ATOM 1471 C CA . GLY A 1 193 ? 3.556 -13.343 19.465 1.00 89.56 193 GLY A CA 1
ATOM 1472 C C . GLY A 1 193 ? 4.008 -12.196 18.552 1.00 89.56 193 GLY A C 1
ATOM 1473 O O . GLY A 1 193 ? 5.139 -11.735 18.694 1.00 89.56 193 GLY A O 1
ATOM 1474 N N . GLY A 1 194 ? 3.141 -11.693 17.666 1.00 93.12 194 GLY A N 1
ATOM 1475 C CA . GLY A 1 194 ? 3.416 -10.503 16.860 1.00 93.12 194 GLY A CA 1
ATOM 1476 C C . GLY A 1 194 ? 3.348 -9.218 17.693 1.00 93.12 194 GLY A C 1
ATOM 1477 O O . GLY A 1 194 ? 2.417 -9.038 18.479 1.00 93.12 194 GLY A O 1
ATOM 1478 N N . CYS A 1 195 ? 4.323 -8.324 17.522 1.00 93.25 195 CYS A N 1
ATOM 1479 C CA . CYS A 1 195 ? 4.285 -6.935 17.997 1.00 93.25 195 CYS A CA 1
ATOM 1480 C C . CYS A 1 195 ? 3.786 -5.985 16.890 1.00 93.25 195 CYS A C 1
ATOM 1482 O O . CYS A 1 195 ? 3.582 -6.412 15.762 1.00 93.25 195 CYS A O 1
ATOM 1484 N N . HIS A 1 196 ? 3.608 -4.694 17.173 1.00 93.94 196 HIS A N 1
ATOM 1485 C CA . HIS A 1 196 ? 3.158 -3.731 16.157 1.00 93.94 196 HIS A CA 1
ATOM 1486 C C . HIS A 1 196 ? 4.098 -3.705 14.933 1.00 93.94 196 HIS A C 1
ATOM 1488 O O . HIS A 1 196 ? 5.309 -3.510 15.086 1.00 93.94 196 HIS A O 1
ATOM 1494 N N . GLY A 1 197 ? 3.549 -3.888 13.727 1.00 88.44 197 GLY A N 1
ATOM 1495 C CA . GLY A 1 197 ? 4.319 -3.937 12.476 1.00 88.44 197 GLY A CA 1
ATOM 1496 C C . GLY A 1 197 ? 5.303 -5.112 12.375 1.00 88.44 197 GLY A C 1
ATOM 1497 O O . GLY A 1 197 ? 6.350 -4.981 11.734 1.00 88.44 197 GLY A O 1
ATOM 1498 N N . PHE A 1 198 ? 5.014 -6.239 13.040 1.00 88.88 198 PHE A N 1
ATOM 1499 C CA . PHE A 1 198 ? 5.916 -7.394 13.133 1.00 88.88 198 PHE A CA 1
ATOM 1500 C C . PHE A 1 198 ? 6.388 -7.940 11.776 1.00 88.88 198 PHE A C 1
ATOM 1502 O O . PHE A 1 198 ? 7.502 -8.443 11.667 1.00 88.88 198 PHE A O 1
ATOM 1509 N N . ASP A 1 199 ? 5.550 -7.843 10.754 1.00 85.06 199 ASP A N 1
ATOM 1510 C CA . ASP A 1 199 ? 5.781 -8.308 9.390 1.00 85.06 199 ASP A CA 1
ATOM 1511 C C . ASP A 1 199 ? 6.556 -7.306 8.521 1.00 85.06 199 ASP A C 1
ATOM 1513 O O . ASP A 1 199 ? 7.160 -7.696 7.525 1.00 85.06 199 ASP A O 1
ATOM 1517 N N . LEU A 1 200 ? 6.562 -6.026 8.904 1.00 78.81 200 LEU A N 1
ATOM 1518 C CA . LEU A 1 200 ? 7.286 -4.969 8.199 1.00 78.81 200 LEU A CA 1
ATOM 1519 C C . LEU A 1 200 ? 8.716 -4.809 8.725 1.00 78.81 200 LEU A C 1
ATOM 1521 O O . LEU A 1 200 ? 9.644 -4.573 7.952 1.00 78.81 200 LEU A O 1
ATOM 1525 N N . PHE A 1 201 ? 8.896 -4.903 10.044 1.00 74.94 201 PHE A N 1
ATOM 1526 C CA . PHE A 1 201 ? 10.163 -4.566 10.698 1.00 74.94 201 PHE A CA 1
ATOM 1527 C C . PHE A 1 201 ? 11.033 -5.775 11.040 1.00 74.94 201 PHE A C 1
ATOM 1529 O O . PHE A 1 201 ? 12.216 -5.596 11.341 1.00 74.94 201 PHE A O 1
ATOM 1536 N N . TYR A 1 202 ? 10.482 -6.993 11.003 1.00 76.75 202 TYR A N 1
ATOM 1537 C CA . TYR A 1 202 ? 11.198 -8.188 11.437 1.00 76.75 202 TYR A CA 1
ATOM 1538 C C . TYR A 1 202 ? 11.011 -9.353 10.453 1.00 76.75 202 TYR A C 1
ATOM 1540 O O . TYR A 1 202 ? 9.880 -9.764 10.191 1.00 76.75 202 TYR A O 1
ATOM 1548 N N . PRO A 1 203 ? 12.102 -9.958 9.950 1.00 78.75 203 PRO A N 1
ATOM 1549 C CA . PRO A 1 203 ? 12.022 -11.141 9.100 1.00 78.75 203 PRO A CA 1
ATOM 1550 C C . PRO A 1 203 ? 11.719 -12.378 9.960 1.00 78.75 203 PRO A C 1
ATOM 1552 O O . PRO A 1 203 ? 12.617 -13.119 10.356 1.00 78.75 203 PRO A O 1
ATOM 1555 N N . THR A 1 204 ? 10.445 -12.572 10.298 1.00 86.88 204 THR A N 1
ATOM 1556 C CA . THR A 1 204 ? 9.963 -13.677 11.142 1.00 86.88 204 THR A CA 1
ATOM 1557 C C . THR A 1 204 ? 9.003 -14.583 10.381 1.00 86.88 204 THR A C 1
ATOM 1559 O O . THR A 1 204 ? 8.347 -14.160 9.430 1.00 86.88 204 THR A O 1
ATOM 1562 N N . GLU A 1 205 ? 8.878 -15.835 10.823 1.00 89.44 205 GLU A N 1
ATOM 1563 C CA . GLU A 1 205 ? 7.922 -16.787 10.244 1.00 89.44 205 GLU A CA 1
ATOM 1564 C C . GLU A 1 205 ? 6.467 -16.325 10.422 1.00 89.44 205 GLU A C 1
ATOM 1566 O O . GLU A 1 205 ? 5.673 -16.426 9.490 1.00 89.44 205 GLU A O 1
ATOM 1571 N N . ILE A 1 206 ? 6.147 -15.736 11.581 1.00 93.19 206 ILE A N 1
ATOM 1572 C CA . ILE A 1 206 ? 4.830 -15.145 11.862 1.00 93.19 206 ILE A CA 1
ATOM 1573 C C . ILE A 1 206 ? 4.548 -14.006 10.871 1.00 93.19 206 ILE A C 1
ATOM 1575 O O . ILE A 1 206 ? 3.468 -13.957 10.288 1.00 93.19 206 ILE A O 1
ATOM 1579 N N . GLY A 1 207 ? 5.535 -13.133 10.621 1.00 90.75 207 GLY A N 1
ATOM 1580 C CA . GLY A 1 207 ? 5.458 -12.080 9.602 1.00 90.75 207 GLY A CA 1
ATOM 1581 C C . GLY A 1 207 ? 5.178 -12.627 8.204 1.00 90.75 207 GLY A C 1
ATOM 1582 O O . GLY A 1 207 ? 4.268 -12.164 7.519 1.00 90.75 207 GLY A O 1
ATOM 1583 N N . ALA A 1 208 ? 5.912 -13.665 7.801 1.00 88.88 208 ALA A N 1
ATOM 1584 C CA . ALA A 1 208 ? 5.723 -14.305 6.504 1.00 88.88 208 ALA A CA 1
ATOM 1585 C C . ALA A 1 208 ? 4.328 -14.944 6.356 1.00 88.88 208 ALA A C 1
ATOM 1587 O O . ALA A 1 208 ? 3.729 -14.858 5.284 1.00 88.88 208 ALA A O 1
ATOM 1588 N N . GLU A 1 209 ? 3.792 -15.562 7.413 1.00 93.31 209 GLU A N 1
ATOM 1589 C CA . GLU A 1 209 ? 2.443 -16.144 7.401 1.00 93.31 209 GLU A CA 1
ATOM 1590 C C . GLU A 1 209 ? 1.343 -15.076 7.336 1.00 93.31 209 GLU A C 1
ATOM 1592 O O . GLU A 1 209 ? 0.376 -15.233 6.583 1.00 93.31 209 GLU A O 1
ATOM 1597 N N . ALA A 1 210 ? 1.521 -13.954 8.037 1.00 93.69 210 ALA A N 1
ATOM 1598 C CA . ALA A 1 210 ? 0.609 -12.818 7.953 1.00 93.69 210 ALA A CA 1
ATOM 1599 C C . ALA A 1 210 ? 0.545 -12.233 6.538 1.00 93.69 210 ALA A C 1
ATOM 1601 O O . ALA A 1 210 ? -0.542 -12.032 5.990 1.00 93.69 210 ALA A O 1
ATOM 1602 N N . ILE A 1 211 ? 1.703 -12.058 5.895 1.00 89.81 211 ILE A N 1
ATOM 1603 C CA . ILE A 1 211 ? 1.790 -11.606 4.501 1.00 89.81 211 ILE A CA 1
ATOM 1604 C C . ILE A 1 211 ? 1.103 -12.605 3.558 1.00 89.81 211 ILE A C 1
ATOM 1606 O O . ILE A 1 211 ? 0.283 -12.201 2.731 1.00 89.81 211 ILE A O 1
ATOM 1610 N N . ARG A 1 212 ? 1.365 -13.915 3.699 1.00 90.88 212 ARG A N 1
ATOM 1611 C CA . ARG A 1 212 ? 0.701 -14.954 2.886 1.00 90.88 212 ARG A CA 1
ATOM 1612 C C . ARG A 1 212 ? -0.819 -14.921 3.035 1.00 90.88 212 ARG A C 1
ATOM 1614 O O . ARG A 1 212 ? -1.529 -15.027 2.033 1.00 90.88 212 ARG A O 1
ATOM 1621 N N . THR A 1 213 ? -1.309 -14.741 4.257 1.00 94.06 213 THR A N 1
ATOM 1622 C CA . THR A 1 213 ? -2.743 -14.679 4.568 1.00 94.06 213 THR A CA 1
ATOM 1623 C C . THR A 1 213 ? -3.397 -13.453 3.933 1.00 94.06 213 THR A C 1
ATOM 1625 O O . THR A 1 213 ? -4.400 -13.591 3.226 1.00 94.06 213 THR A O 1
ATOM 1628 N N . ARG A 1 214 ? -2.770 -12.275 4.056 1.00 92.19 214 ARG A N 1
ATOM 1629 C CA . ARG A 1 214 ? -3.195 -11.055 3.348 1.00 92.19 214 ARG A CA 1
ATOM 1630 C C . ARG A 1 214 ? -3.261 -11.254 1.843 1.00 92.19 214 ARG A C 1
ATOM 1632 O O . ARG A 1 214 ? -4.233 -10.864 1.203 1.00 92.19 214 ARG A O 1
ATOM 1639 N N . TYR A 1 215 ? -2.243 -11.885 1.267 1.00 89.00 215 TYR A N 1
ATOM 1640 C CA . TYR A 1 215 ? -2.174 -12.097 -0.178 1.00 89.00 215 TYR A CA 1
ATOM 1641 C C . TYR A 1 215 ? -3.249 -13.076 -0.646 1.00 89.00 215 TYR A C 1
ATOM 1643 O O . TYR A 1 215 ? -3.851 -12.877 -1.701 1.00 89.00 215 TYR A O 1
ATOM 1651 N N . ALA A 1 216 ? -3.531 -14.122 0.133 1.00 90.56 216 ALA A N 1
ATOM 1652 C CA . ALA A 1 216 ? -4.628 -15.035 -0.153 1.00 90.56 216 ALA A CA 1
ATOM 1653 C C . ALA A 1 216 ? -5.978 -14.303 -0.153 1.00 90.56 216 ALA A C 1
ATOM 1655 O O . ALA A 1 216 ? -6.773 -14.510 -1.071 1.00 90.56 216 ALA A O 1
ATOM 1656 N N . TRP A 1 217 ? -6.210 -13.411 0.814 1.00 93.31 217 TRP A N 1
ATOM 1657 C CA . TRP A 1 217 ? -7.410 -12.578 0.851 1.00 93.31 217 TRP A CA 1
ATOM 1658 C C . TRP A 1 217 ? -7.502 -11.659 -0.372 1.00 93.31 217 TRP A C 1
ATOM 1660 O O . TRP A 1 217 ? -8.483 -11.734 -1.107 1.00 93.31 217 TRP A O 1
ATOM 1670 N N . LEU A 1 218 ? -6.450 -10.890 -0.671 1.00 90.75 218 LEU A N 1
ATOM 1671 C CA . LEU A 1 218 ? -6.408 -9.988 -1.829 1.00 90.75 218 LEU A CA 1
ATOM 1672 C C . LEU A 1 218 ? -6.671 -10.718 -3.147 1.00 90.75 218 LEU A C 1
ATOM 1674 O O . LEU A 1 218 ? -7.460 -10.253 -3.967 1.00 90.75 218 LEU A O 1
ATOM 1678 N N . ARG A 1 219 ? -6.066 -11.896 -3.340 1.00 87.50 219 ARG A N 1
ATOM 1679 C CA . ARG A 1 219 ? -6.300 -12.717 -4.534 1.00 87.50 219 ARG A CA 1
ATOM 1680 C C . ARG A 1 219 ? -7.753 -13.160 -4.654 1.00 87.50 219 ARG A C 1
ATOM 1682 O O . ARG A 1 219 ? -8.233 -13.242 -5.774 1.00 87.50 219 ARG A O 1
ATOM 1689 N N . ARG A 1 220 ? -8.453 -13.470 -3.557 1.00 88.31 220 ARG A N 1
ATOM 1690 C CA . ARG A 1 220 ? -9.893 -13.792 -3.615 1.00 88.31 220 ARG A CA 1
ATOM 1691 C C . ARG A 1 220 ? -10.722 -12.548 -3.914 1.00 88.31 220 ARG A C 1
ATOM 1693 O O . ARG A 1 220 ? -11.613 -12.615 -4.748 1.00 88.31 220 ARG A O 1
ATOM 1700 N N . THR A 1 221 ? -10.399 -11.431 -3.270 1.00 88.38 221 THR A N 1
ATOM 1701 C CA . THR A 1 221 ? -11.136 -10.167 -3.379 1.00 88.38 221 THR A CA 1
ATOM 1702 C C . THR A 1 221 ? -11.011 -9.528 -4.765 1.00 88.38 221 THR A C 1
ATOM 1704 O O . THR A 1 221 ? -11.959 -8.915 -5.243 1.00 88.38 221 THR A O 1
ATOM 1707 N N . LEU A 1 222 ? -9.865 -9.695 -5.435 1.00 84.38 222 LEU A N 1
ATOM 1708 C CA . LEU A 1 222 ? -9.573 -9.071 -6.732 1.00 84.38 222 LEU A CA 1
ATOM 1709 C C . LEU A 1 222 ? -9.679 -10.034 -7.934 1.00 84.38 222 LEU A C 1
ATOM 1711 O O . LEU A 1 222 ? -9.513 -9.605 -9.080 1.00 84.38 222 LEU A O 1
ATOM 1715 N N . LYS A 1 223 ? -9.954 -11.333 -7.724 1.00 70.62 223 LYS A N 1
ATOM 1716 C CA . LYS A 1 223 ? -10.073 -12.311 -8.822 1.00 70.62 223 LYS A CA 1
ATOM 1717 C C . LYS A 1 223 ? -11.411 -12.208 -9.551 1.00 70.62 223 LYS A C 1
ATOM 1719 O O . LYS A 1 223 ? -12.423 -12.656 -9.039 1.00 70.62 223 LYS A O 1
ATOM 1724 N N . GLU A 1 224 ? -11.332 -11.755 -10.805 1.00 49.97 224 GLU A N 1
ATOM 1725 C CA . GLU A 1 224 ? -12.125 -12.204 -11.968 1.00 49.97 224 GLU A CA 1
ATOM 1726 C C . GLU A 1 224 ? -11.519 -11.612 -13.263 1.00 49.97 224 GLU A C 1
ATOM 1728 O O . GLU A 1 224 ? -12.041 -10.671 -13.846 1.00 49.97 224 GLU A O 1
ATOM 1733 N N . ARG A 1 225 ? -10.355 -12.067 -13.747 1.00 46.47 225 ARG A N 1
ATOM 1734 C CA . ARG A 1 225 ? -9.830 -11.565 -15.038 1.00 46.47 225 ARG A CA 1
ATOM 1735 C C . ARG A 1 225 ? -10.675 -12.154 -16.184 1.00 46.47 225 ARG A C 1
ATOM 1737 O O . ARG A 1 225 ? -10.430 -13.275 -16.613 1.00 46.47 225 ARG A O 1
ATOM 1744 N N . LYS A 1 226 ? -11.672 -11.417 -16.680 1.00 37.59 226 LYS A N 1
ATOM 1745 C CA . LYS A 1 226 ? -12.016 -11.469 -18.108 1.00 37.59 226 LYS A CA 1
ATOM 1746 C C . LYS A 1 226 ? -11.188 -10.382 -18.775 1.00 37.59 226 LYS A C 1
ATOM 1748 O O . LYS A 1 226 ? -11.262 -9.230 -18.361 1.00 37.59 226 LYS A O 1
ATOM 1753 N N . GLU A 1 227 ? -10.349 -10.768 -19.729 1.00 35.12 227 GLU A N 1
ATOM 1754 C CA . GLU A 1 227 ? -9.525 -9.829 -20.489 1.00 35.12 227 GLU A CA 1
ATOM 1755 C C . GLU A 1 227 ? -10.401 -8.722 -21.099 1.00 35.12 227 GLU A C 1
ATOM 1757 O O . GLU A 1 227 ? -11.394 -9.032 -21.767 1.00 35.12 227 GLU A O 1
ATOM 1762 N N . PRO A 1 228 ? -10.074 -7.437 -20.891 1.00 33.75 228 PRO A N 1
ATOM 1763 C CA . PRO A 1 228 ? -10.758 -6.365 -21.588 1.00 33.75 228 PRO A CA 1
ATOM 1764 C C . PRO A 1 228 ? -10.287 -6.331 -23.047 1.00 33.75 228 PRO A C 1
ATOM 1766 O O . PRO A 1 228 ? -9.113 -6.122 -23.341 1.00 33.75 228 PRO A O 1
ATOM 1769 N N . THR A 1 229 ? -11.220 -6.515 -23.979 1.00 30.59 229 THR A N 1
ATOM 1770 C CA . THR A 1 229 ? -11.032 -6.181 -25.396 1.00 30.59 229 THR A CA 1
ATOM 1771 C C . THR A 1 229 ? -11.358 -4.699 -25.568 1.00 30.59 229 THR A C 1
ATOM 1773 O O . THR A 1 229 ? -12.512 -4.307 -25.407 1.00 30.59 229 THR A O 1
ATOM 1776 N N . ILE A 1 230 ? -10.365 -3.863 -25.882 1.00 32.81 230 ILE A N 1
ATOM 1777 C CA . ILE A 1 230 ? -10.587 -2.437 -26.173 1.00 32.81 230 ILE A CA 1
ATOM 1778 C C . ILE A 1 230 ? -10.221 -2.150 -27.639 1.00 32.81 230 ILE A C 1
ATOM 1780 O O . ILE A 1 230 ? -9.072 -2.363 -28.027 1.00 32.81 230 ILE A O 1
ATOM 1784 N N . PRO A 1 231 ? -11.159 -1.644 -28.463 1.00 29.92 231 PRO A N 1
ATOM 1785 C CA . PRO A 1 231 ? -10.859 -1.115 -29.788 1.00 29.92 231 PRO A CA 1
ATOM 1786 C C . PRO A 1 231 ? -10.326 0.325 -29.692 1.00 29.92 231 PRO A C 1
ATOM 1788 O O . PRO A 1 231 ? -10.911 1.192 -29.044 1.00 29.92 231 PRO A O 1
ATOM 1791 N N . PHE A 1 232 ? -9.199 0.581 -30.355 1.00 30.58 232 PHE A N 1
ATOM 1792 C CA . PHE A 1 232 ? -8.517 1.876 -30.397 1.00 30.58 232 PHE A CA 1
ATOM 1793 C C . PHE A 1 232 ? -9.197 2.833 -31.394 1.00 30.58 232 PHE A C 1
ATOM 1795 O O . PHE A 1 232 ? -9.466 2.447 -32.531 1.00 30.58 232 PHE A O 1
ATOM 1802 N N . THR A 1 233 ? -9.426 4.095 -31.007 1.00 28.78 233 THR A N 1
ATOM 1803 C CA . THR A 1 233 ? -9.879 5.157 -31.932 1.00 28.78 233 THR A CA 1
ATOM 1804 C C . THR A 1 233 ? -9.030 6.418 -31.750 1.00 28.78 233 THR A C 1
ATOM 1806 O O . THR A 1 233 ? -8.855 6.887 -30.629 1.00 28.78 233 THR A O 1
ATOM 1809 N N . MET A 1 234 ? -8.493 6.957 -32.851 1.00 26.59 234 MET A N 1
ATOM 1810 C CA . MET A 1 234 ? -7.630 8.150 -32.881 1.00 26.59 234 MET A CA 1
ATOM 1811 C C . MET A 1 234 ? -8.430 9.458 -32.957 1.00 26.59 234 MET A C 1
ATOM 1813 O O . MET A 1 234 ? -9.439 9.528 -33.656 1.00 26.59 234 MET A O 1
ATOM 1817 N N . LEU A 1 235 ? -7.919 10.517 -32.319 1.00 27.89 235 LEU A N 1
ATOM 1818 C CA . LEU A 1 235 ? -8.339 11.912 -32.523 1.00 27.89 235 LEU A CA 1
ATOM 1819 C C . LEU A 1 235 ? -7.192 12.744 -33.142 1.00 27.89 235 LEU A C 1
ATOM 1821 O O . LEU A 1 235 ? -6.028 12.370 -32.981 1.00 27.89 235 LEU A O 1
ATOM 1825 N N . PRO A 1 236 ? -7.490 13.844 -33.869 1.00 29.67 236 PRO A N 1
ATOM 1826 C CA . PRO A 1 236 ? -6.541 14.478 -34.780 1.00 29.67 236 PRO A CA 1
ATOM 1827 C C . PRO A 1 236 ? -5.651 15.547 -34.128 1.00 29.67 236 PRO A C 1
ATOM 1829 O O . PRO A 1 236 ? -5.990 16.157 -33.117 1.00 29.67 236 PRO A O 1
ATOM 1832 N N . SER A 1 237 ? -4.502 15.778 -34.768 1.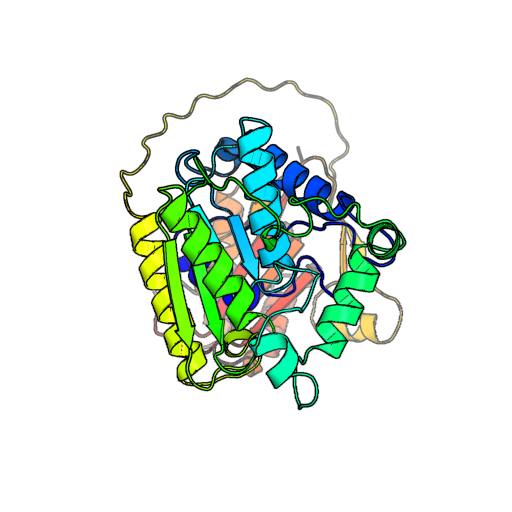00 27.48 237 SER A N 1
ATOM 1833 C CA . SER A 1 237 ? -3.420 16.681 -34.365 1.00 27.48 237 SER A CA 1
ATOM 1834 C C . SER A 1 237 ? -3.573 18.110 -34.899 1.00 27.48 237 SER A C 1
ATOM 1836 O O . SER A 1 237 ? -3.874 18.298 -36.078 1.00 27.48 237 SER A O 1
ATOM 1838 N N . THR A 1 238 ? -3.203 19.104 -34.090 1.00 26.42 238 THR A N 1
ATOM 1839 C CA . THR A 1 238 ? -2.839 20.458 -34.547 1.00 26.42 238 THR A CA 1
ATOM 1840 C C . THR A 1 238 ? -1.378 20.761 -34.219 1.00 26.42 238 THR A C 1
ATOM 1842 O O . THR A 1 238 ? -0.913 20.486 -33.115 1.00 26.42 238 THR A O 1
ATOM 1845 N N . THR A 1 239 ? -0.668 21.328 -35.193 1.00 34.97 239 THR A N 1
ATOM 1846 C CA . THR A 1 239 ? 0.761 21.685 -35.185 1.00 34.97 239 THR A CA 1
ATOM 1847 C C . THR A 1 239 ? 1.035 23.063 -34.587 1.00 34.97 239 THR A C 1
ATOM 1849 O O . THR A 1 239 ? 0.287 23.995 -34.874 1.00 34.97 239 THR A O 1
ATOM 1852 N N . LEU A 1 240 ? 2.171 23.222 -33.897 1.00 26.62 240 LEU A N 1
ATOM 1853 C CA . LEU A 1 240 ? 2.874 24.500 -33.708 1.00 26.62 240 LEU A CA 1
ATOM 1854 C C . LEU A 1 240 ? 4.390 24.274 -33.527 1.00 26.62 240 LEU A C 1
ATOM 1856 O O . LEU A 1 240 ? 4.842 23.160 -33.297 1.00 26.62 240 LEU A O 1
ATOM 1860 N N . SER A 1 241 ? 5.140 25.357 -33.733 1.00 31.36 241 SER A N 1
ATOM 1861 C CA . SER A 1 241 ? 6.502 25.447 -34.275 1.00 31.36 241 SER A CA 1
ATOM 1862 C C . SER A 1 241 ? 7.672 25.298 -33.288 1.00 31.36 241 SER A C 1
ATOM 1864 O O . SER A 1 241 ? 7.578 25.612 -32.108 1.00 31.36 241 SER A O 1
ATOM 1866 N N . SER A 1 242 ? 8.805 24.931 -33.895 1.00 40.09 242 SER A N 1
ATOM 1867 C CA . SER A 1 242 ? 10.188 24.716 -33.452 1.00 40.09 242 SER A CA 1
ATOM 1868 C C . SER A 1 242 ? 10.794 25.601 -32.346 1.00 40.09 242 SER A C 1
ATOM 1870 O O . SER A 1 242 ? 11.169 26.752 -32.578 1.00 40.09 242 SER A O 1
ATOM 1872 N N . THR A 1 243 ? 11.134 24.947 -31.240 1.00 42.41 243 THR A N 1
ATOM 1873 C CA . THR A 1 243 ? 12.524 24.717 -30.803 1.00 42.41 243 THR A CA 1
ATOM 1874 C C . THR A 1 243 ? 12.589 23.262 -30.355 1.00 42.41 243 THR A C 1
ATOM 1876 O O . THR A 1 243 ? 11.747 22.858 -29.564 1.00 42.41 243 THR A O 1
ATOM 1879 N N . THR A 1 244 ? 13.510 22.445 -30.882 1.00 52.75 244 THR A N 1
ATOM 1880 C CA . THR A 1 244 ? 13.586 21.033 -30.471 1.00 52.75 244 THR A CA 1
ATOM 1881 C C . THR A 1 244 ? 13.961 20.993 -28.990 1.00 52.75 244 THR A C 1
ATOM 1883 O O . THR A 1 244 ? 15.076 21.392 -28.644 1.00 52.75 244 THR A O 1
ATOM 1886 N N . PRO A 1 245 ? 13.060 20.565 -28.097 1.00 62.81 245 PRO A N 1
ATOM 1887 C CA . PRO A 1 245 ? 13.410 20.377 -26.704 1.00 62.81 245 PRO A CA 1
ATOM 1888 C C . PRO A 1 245 ? 14.467 19.267 -26.630 1.00 62.81 245 PRO A C 1
ATOM 1890 O O . PRO A 1 245 ? 14.367 18.272 -27.342 1.00 62.81 245 PRO A O 1
ATOM 1893 N N . SER A 1 246 ? 15.501 19.434 -25.809 1.00 70.69 246 SER A N 1
ATOM 1894 C CA . SER A 1 246 ? 16.530 18.411 -25.602 1.00 70.69 246 SER A CA 1
ATOM 1895 C C . SER A 1 246 ? 16.717 18.145 -24.115 1.00 70.69 246 SER A C 1
ATOM 1897 O O . SER A 1 246 ? 16.602 19.057 -23.290 1.00 70.69 246 SER A O 1
ATOM 1899 N N . VAL A 1 247 ? 17.021 16.896 -23.761 1.00 79.38 247 VAL A N 1
ATOM 1900 C CA . VAL A 1 247 ? 17.430 16.554 -22.394 1.00 79.38 247 VAL A CA 1
ATOM 1901 C C . VAL A 1 247 ? 18.727 17.296 -22.082 1.00 79.38 247 VAL A C 1
ATOM 1903 O O . VAL A 1 247 ? 19.648 17.321 -22.897 1.00 79.38 247 VAL A O 1
ATOM 1906 N N . THR A 1 248 ? 18.798 17.915 -20.908 1.00 80.62 248 THR A N 1
ATOM 1907 C CA . THR A 1 248 ? 20.039 18.516 -20.405 1.00 80.62 248 THR A CA 1
ATOM 1908 C C . THR A 1 248 ? 20.503 17.749 -19.184 1.00 80.62 248 THR A C 1
ATOM 1910 O O . THR A 1 248 ? 19.701 17.408 -18.317 1.00 80.62 248 THR A O 1
ATOM 1913 N N . TYR A 1 249 ? 21.797 17.465 -19.114 1.00 81.19 249 TYR A N 1
ATOM 1914 C CA . TYR A 1 249 ? 22.384 16.750 -17.990 1.00 81.19 249 TYR A CA 1
ATOM 1915 C C . TYR A 1 249 ? 23.128 17.729 -17.092 1.00 81.19 249 TYR A C 1
ATOM 1917 O O . TYR A 1 249 ? 23.860 18.592 -17.575 1.00 81.19 249 TYR A O 1
ATOM 1925 N N . ALA A 1 250 ? 22.933 17.600 -15.784 1.00 73.94 250 ALA A N 1
ATOM 1926 C CA . ALA A 1 250 ? 23.611 18.408 -14.783 1.00 73.94 250 ALA A CA 1
ATOM 1927 C C . ALA A 1 250 ? 24.361 17.518 -13.788 1.00 73.94 250 ALA A C 1
ATOM 1929 O O . ALA A 1 250 ? 24.039 16.342 -13.582 1.00 73.94 250 ALA A O 1
ATOM 1930 N N . ARG A 1 251 ? 25.401 18.097 -13.187 1.00 78.19 251 ARG A N 1
ATOM 1931 C CA . ARG A 1 251 ? 26.330 17.419 -12.282 1.00 78.19 251 ARG A CA 1
ATOM 1932 C C . ARG A 1 251 ? 26.531 18.268 -11.037 1.00 78.19 251 ARG A C 1
ATOM 1934 O O . ARG A 1 251 ? 26.440 19.492 -11.102 1.00 78.19 251 ARG A O 1
ATOM 1941 N N . VAL A 1 252 ? 26.786 17.607 -9.915 1.00 71.88 252 VAL A N 1
ATOM 1942 C CA . VAL A 1 252 ? 27.192 18.281 -8.682 1.00 71.88 252 VAL A CA 1
ATOM 1943 C C . VAL A 1 252 ? 28.704 18.515 -8.761 1.00 71.88 252 VAL A C 1
ATOM 1945 O O . VAL A 1 252 ? 29.424 17.523 -8.868 1.00 71.88 252 VAL A O 1
ATOM 1948 N N . PRO A 1 253 ? 29.198 19.768 -8.722 1.00 69.50 253 PRO A N 1
ATOM 1949 C CA . PRO A 1 253 ? 30.632 20.043 -8.812 1.00 69.50 253 PRO A CA 1
ATOM 1950 C C . PRO A 1 253 ? 31.428 19.416 -7.660 1.00 69.50 253 PRO A C 1
ATOM 1952 O O . PRO A 1 253 ? 30.962 19.399 -6.518 1.00 69.50 253 PRO A O 1
ATOM 1955 N N . GLY A 1 254 ? 32.656 18.970 -7.940 1.00 73.12 254 GLY A N 1
ATOM 1956 C CA . GLY A 1 254 ? 33.594 18.430 -6.946 1.00 73.12 254 GLY A CA 1
ATOM 1957 C C . GLY A 1 254 ? 33.863 16.927 -7.110 1.00 73.12 254 GLY A C 1
ATOM 1958 O O . GLY A 1 254 ? 33.583 16.378 -8.168 1.00 73.12 254 GLY A O 1
ATOM 1959 N N . PRO A 1 255 ? 34.369 16.224 -6.078 1.00 55.78 255 PRO A N 1
ATOM 1960 C CA . PRO A 1 255 ? 34.813 14.824 -6.193 1.00 55.78 255 PRO A CA 1
ATOM 1961 C C . PRO A 1 255 ? 33.747 13.833 -6.688 1.00 55.78 255 PRO A C 1
ATOM 1963 O O . PRO A 1 255 ? 34.072 12.782 -7.237 1.00 55.78 255 PRO A O 1
ATOM 1966 N N . LEU A 1 256 ? 32.465 14.159 -6.496 1.00 56.19 256 LEU A N 1
ATOM 1967 C CA . LEU A 1 256 ? 31.353 13.376 -7.033 1.00 56.19 256 LEU A CA 1
ATOM 1968 C C . LEU A 1 256 ? 31.243 13.509 -8.558 1.00 56.19 256 LEU A C 1
ATOM 1970 O O . LEU A 1 256 ? 30.901 12.543 -9.229 1.00 56.19 256 LEU A O 1
ATOM 1974 N N . GLU A 1 257 ? 31.575 14.664 -9.133 1.00 72.12 257 GLU A N 1
ATOM 1975 C CA . GLU A 1 257 ? 31.642 14.825 -10.584 1.00 72.12 257 GLU A CA 1
ATOM 1976 C C . GLU A 1 257 ? 32.666 13.872 -11.200 1.00 72.12 257 GLU A C 1
ATOM 1978 O O . GLU A 1 257 ? 32.313 13.122 -12.109 1.00 72.12 257 GLU A O 1
ATOM 1983 N N . ASP A 1 258 ? 33.887 13.848 -10.668 1.00 70.62 258 ASP A N 1
ATOM 1984 C CA . ASP A 1 258 ? 34.970 13.001 -11.178 1.00 70.62 258 ASP A CA 1
ATOM 1985 C C . ASP A 1 258 ? 34.615 11.509 -11.084 1.00 70.62 258 ASP A C 1
ATOM 1987 O O . ASP A 1 258 ? 34.848 10.737 -12.019 1.00 70.62 258 ASP A O 1
ATOM 1991 N N . LEU A 1 259 ? 33.976 11.108 -9.979 1.00 68.19 259 LEU A N 1
ATOM 1992 C CA . LEU A 1 259 ? 33.524 9.737 -9.759 1.00 68.19 259 LEU A CA 1
ATOM 1993 C C . LEU A 1 259 ? 32.480 9.305 -10.802 1.00 68.19 259 LEU A C 1
ATOM 1995 O O . LEU A 1 259 ? 32.662 8.291 -11.473 1.00 68.19 259 LEU A O 1
ATOM 1999 N N . PHE A 1 260 ? 31.411 10.080 -10.989 1.00 66.56 260 PHE A N 1
ATOM 2000 C CA . PHE A 1 260 ? 30.350 9.739 -11.947 1.00 66.56 260 PHE A CA 1
ATOM 2001 C C . PHE A 1 260 ? 30.816 9.857 -13.404 1.00 66.56 260 PHE A C 1
ATOM 2003 O O . PHE A 1 260 ? 30.403 9.062 -14.253 1.00 66.56 260 PHE A O 1
ATOM 2010 N N . GLN A 1 261 ? 31.742 10.776 -13.696 1.00 70.19 261 GLN A N 1
ATOM 2011 C CA . GLN A 1 261 ? 32.402 10.825 -14.999 1.00 70.19 261 GLN A CA 1
ATOM 2012 C C . GLN A 1 261 ? 33.191 9.545 -15.281 1.00 70.19 261 GLN A C 1
ATOM 2014 O O . GLN A 1 261 ? 33.112 9.025 -16.397 1.00 70.19 261 GLN A O 1
ATOM 2019 N N . SER A 1 262 ? 33.890 9.000 -14.279 1.00 70.38 262 SER A N 1
ATOM 2020 C CA . SER A 1 262 ? 34.602 7.730 -14.430 1.00 70.38 262 SER A CA 1
ATOM 2021 C C . SER A 1 262 ? 33.659 6.567 -14.766 1.00 70.38 262 SER A C 1
ATOM 2023 O O . SER A 1 262 ? 34.039 5.695 -15.541 1.00 70.38 262 SER A O 1
ATOM 2025 N N . PHE A 1 263 ? 32.405 6.603 -14.303 1.00 69.31 263 PHE A N 1
ATOM 2026 C CA . PHE A 1 263 ? 31.380 5.597 -14.608 1.00 69.31 263 PHE A CA 1
ATOM 2027 C C . PHE A 1 263 ? 30.548 5.887 -15.863 1.00 69.31 263 PHE A C 1
ATOM 2029 O O . PHE A 1 263 ? 29.670 5.106 -16.193 1.00 69.31 263 PHE A O 1
ATOM 2036 N N . GLY A 1 264 ? 30.777 6.991 -16.577 1.00 74.38 264 GLY A N 1
ATOM 2037 C CA . GLY A 1 264 ? 29.997 7.295 -17.780 1.00 74.38 264 GLY A CA 1
ATOM 2038 C C . GLY A 1 264 ? 28.550 7.743 -17.518 1.00 74.38 264 GLY A C 1
ATOM 2039 O O . GLY A 1 264 ? 27.706 7.593 -18.401 1.00 74.38 264 GLY A O 1
ATOM 2040 N N . SER A 1 265 ? 28.254 8.341 -16.359 1.00 81.25 265 SER A N 1
ATOM 2041 C CA . SER A 1 265 ? 26.890 8.738 -15.968 1.00 81.25 265 SER A CA 1
ATOM 2042 C C . SER A 1 265 ? 26.770 10.196 -15.486 1.00 81.25 265 SER A C 1
ATOM 2044 O O . SER A 1 265 ? 27.765 10.895 -15.274 1.00 81.25 265 SER A O 1
ATOM 2046 N N . SER A 1 266 ? 25.529 10.683 -15.361 1.00 83.44 266 SER A N 1
ATOM 2047 C CA . SER A 1 266 ? 25.184 12.022 -14.846 1.00 83.44 266 SER A CA 1
ATOM 2048 C C . SER A 1 266 ? 24.389 11.957 -13.535 1.00 83.44 266 SER A C 1
ATOM 2050 O O . SER A 1 266 ? 23.688 10.983 -13.278 1.00 83.44 266 SER A O 1
ATOM 2052 N N . HIS A 1 267 ? 24.437 13.031 -12.734 1.00 80.50 267 HIS A N 1
ATOM 2053 C CA . HIS A 1 267 ? 23.675 13.135 -11.479 1.00 80.50 267 HIS A CA 1
ATOM 2054 C C . HIS A 1 267 ? 22.195 13.453 -11.716 1.00 80.50 267 HIS A C 1
ATOM 2056 O O . HIS A 1 267 ? 21.321 12.963 -11.006 1.00 80.50 267 HIS A O 1
ATOM 2062 N N . VAL A 1 268 ? 21.918 14.324 -12.688 1.00 76.44 268 VAL A N 1
ATOM 2063 C CA . VAL A 1 268 ? 20.576 14.834 -12.972 1.00 76.44 268 VAL A CA 1
ATOM 2064 C C . VAL A 1 268 ? 20.369 14.869 -14.479 1.00 76.44 268 VAL A C 1
ATOM 2066 O O . VAL A 1 268 ? 21.214 15.384 -15.208 1.00 76.44 268 VAL A O 1
ATOM 2069 N N . ALA A 1 269 ? 19.219 14.381 -14.936 1.00 81.38 269 ALA A N 1
ATOM 2070 C CA . ALA A 1 269 ? 18.693 14.643 -16.269 1.00 81.38 269 ALA A CA 1
ATOM 2071 C C . ALA A 1 269 ? 17.472 15.561 -16.135 1.00 81.38 269 ALA A C 1
ATOM 2073 O O . ALA A 1 269 ? 16.542 15.266 -15.384 1.00 81.38 269 ALA A O 1
ATOM 2074 N N . ARG A 1 270 ? 17.468 16.689 -16.845 1.00 76.75 270 ARG A N 1
ATOM 2075 C CA . ARG A 1 270 ? 16.330 17.603 -16.930 1.00 76.75 270 ARG A CA 1
ATOM 2076 C C . ARG A 1 270 ? 15.649 17.418 -18.273 1.00 76.75 270 ARG A C 1
ATOM 2078 O O . ARG A 1 270 ? 16.242 17.668 -19.323 1.00 76.75 270 ARG A O 1
ATOM 2085 N N . ILE A 1 271 ? 14.393 17.001 -18.206 1.00 79.81 271 ILE A N 1
ATOM 2086 C CA . ILE A 1 271 ? 13.587 16.632 -19.362 1.00 79.81 271 ILE A CA 1
ATOM 2087 C C . ILE A 1 271 ? 12.526 17.721 -19.591 1.00 79.81 271 ILE A C 1
ATOM 2089 O O . ILE A 1 271 ? 11.782 18.052 -18.664 1.00 79.81 271 ILE A O 1
ATOM 2093 N N . PRO A 1 272 ? 12.446 18.303 -20.796 1.00 70.62 272 PRO A N 1
ATOM 2094 C CA . PRO A 1 272 ? 11.359 19.197 -21.185 1.00 70.62 272 PRO A CA 1
ATOM 2095 C C . PRO A 1 272 ? 9.985 18.513 -21.112 1.00 70.62 272 PRO A C 1
ATOM 2097 O O . PRO A 1 272 ? 9.830 17.383 -21.564 1.00 70.62 272 PRO A O 1
ATOM 2100 N N . LEU A 1 273 ? 8.967 19.219 -20.608 1.00 61.69 273 LEU A N 1
ATOM 2101 C CA . LEU A 1 273 ? 7.604 18.682 -20.437 1.00 61.69 273 LEU A CA 1
ATOM 2102 C C . LEU A 1 273 ? 6.848 18.444 -21.762 1.00 61.69 273 LEU A C 1
ATOM 2104 O O . LEU A 1 273 ? 5.805 17.796 -21.771 1.00 61.69 273 LEU A O 1
ATOM 2108 N N . SER A 1 274 ? 7.347 18.961 -22.886 1.00 68.38 274 SER A N 1
ATOM 2109 C CA . SER A 1 274 ? 6.748 18.804 -24.215 1.00 68.38 274 SER A CA 1
ATOM 2110 C C . SER A 1 274 ? 7.293 17.556 -24.924 1.00 68.38 274 SER A C 1
ATOM 2112 O O . SER A 1 274 ? 8.100 17.654 -25.849 1.00 68.38 274 SER A O 1
ATOM 2114 N N . GLY A 1 275 ? 6.873 16.371 -24.482 1.00 71.44 275 GLY A N 1
ATOM 2115 C CA . GLY A 1 275 ? 7.270 15.108 -25.103 1.00 71.44 275 GLY A CA 1
ATOM 2116 C C . GLY A 1 275 ? 6.454 13.905 -24.633 1.00 71.44 275 GLY A C 1
ATOM 2117 O O . GLY A 1 275 ? 5.559 14.036 -23.803 1.00 71.44 275 GLY A O 1
ATOM 2118 N N . SER A 1 276 ? 6.755 12.736 -25.191 1.00 78.31 276 SER A N 1
ATOM 2119 C CA . SER A 1 276 ? 6.218 11.438 -24.767 1.00 78.31 276 SER A CA 1
ATOM 2120 C C . SER A 1 276 ? 7.355 10.618 -24.164 1.00 78.31 276 SER A C 1
ATOM 2122 O O . SER A 1 276 ? 8.405 10.484 -24.792 1.00 78.31 276 SER A O 1
ATOM 2124 N N . LEU A 1 277 ? 7.166 10.094 -22.954 1.00 85.56 277 LEU A N 1
ATOM 2125 C CA . LEU A 1 277 ? 8.123 9.186 -22.324 1.00 85.56 277 LEU A CA 1
ATOM 2126 C C . LEU A 1 277 ? 8.034 7.814 -23.006 1.00 85.56 277 LEU A C 1
ATOM 2128 O O . LEU A 1 277 ? 6.944 7.266 -23.154 1.00 85.56 277 LEU A O 1
ATOM 2132 N N . VAL A 1 278 ? 9.177 7.272 -23.409 1.00 84.75 278 VAL A N 1
ATOM 2133 C CA . VAL A 1 278 ? 9.332 5.914 -23.932 1.00 84.75 278 VAL A CA 1
ATOM 2134 C C . VAL A 1 278 ? 10.118 5.120 -22.903 1.00 84.75 278 VAL A C 1
ATOM 2136 O O . VAL A 1 278 ? 11.200 5.537 -22.499 1.00 84.75 278 VAL A O 1
ATOM 2139 N N . VAL A 1 279 ? 9.572 3.986 -22.482 1.00 88.19 279 VAL A N 1
ATOM 2140 C CA . VAL A 1 279 ? 10.200 3.078 -21.519 1.00 88.19 279 VAL A CA 1
ATOM 2141 C C . VAL A 1 279 ? 10.275 1.709 -22.176 1.00 88.19 279 VAL A C 1
ATOM 2143 O O . VAL A 1 279 ? 9.260 1.210 -22.662 1.00 88.19 279 VAL A O 1
ATOM 2146 N N . THR A 1 280 ? 11.464 1.114 -22.235 1.00 88.31 280 THR A N 1
ATOM 2147 C CA . THR A 1 280 ? 11.610 -0.276 -22.689 1.00 88.31 280 THR A CA 1
ATOM 2148 C C . THR A 1 280 ? 11.268 -1.222 -21.543 1.00 88.31 280 THR A C 1
ATOM 2150 O O . THR A 1 280 ? 11.423 -0.858 -20.383 1.00 88.31 280 THR A O 1
ATOM 2153 N N . SER A 1 281 ? 10.853 -2.459 -21.822 1.00 84.56 281 SER A N 1
ATOM 2154 C CA . SER A 1 281 ? 10.974 -3.520 -20.811 1.00 84.56 281 SER A CA 1
ATOM 2155 C C . SER A 1 281 ? 12.455 -3.829 -20.560 1.00 84.56 281 SER A C 1
ATOM 2157 O O . SER A 1 281 ? 13.321 -3.350 -21.305 1.00 84.56 281 SER A O 1
ATOM 2159 N N . GLY A 1 282 ? 12.752 -4.640 -19.544 1.00 86.06 282 GLY A N 1
ATOM 2160 C CA . GLY A 1 282 ? 14.084 -5.214 -19.400 1.00 86.06 282 GLY A CA 1
ATOM 2161 C C . GLY A 1 282 ? 14.439 -6.027 -20.643 1.00 86.06 282 GLY A C 1
ATOM 2162 O O . GLY A 1 282 ? 13.610 -6.776 -21.168 1.00 86.06 282 GLY A O 1
ATOM 2163 N N . GLN A 1 283 ? 15.622 -5.766 -21.184 1.00 94.81 283 GLN A N 1
ATOM 2164 C CA . GLN A 1 283 ? 16.107 -6.393 -22.399 1.00 94.81 283 GLN A CA 1
ATOM 2165 C C . GLN A 1 283 ? 17.187 -7.418 -22.060 1.00 94.81 283 GLN A C 1
ATOM 2167 O O . GLN A 1 283 ? 18.119 -7.097 -21.313 1.00 94.81 283 GLN A O 1
ATOM 2172 N N . PRO A 1 284 ? 17.076 -8.638 -22.601 1.00 90.56 284 PRO A N 1
ATOM 2173 C CA . PRO A 1 284 ? 18.100 -9.665 -22.479 1.00 90.56 284 PRO A CA 1
ATOM 2174 C C . PRO A 1 284 ? 19.225 -9.448 -23.499 1.00 90.56 284 PRO A C 1
ATOM 2176 O O . PRO A 1 284 ? 19.110 -8.613 -24.391 1.00 90.56 284 PRO A O 1
ATOM 2179 N N . GLY A 1 285 ? 20.304 -10.223 -23.395 1.00 88.94 285 GLY A N 1
ATOM 2180 C CA . GLY A 1 285 ? 21.365 -10.270 -24.405 1.00 88.94 285 GLY A CA 1
ATOM 2181 C C . GLY A 1 285 ? 21.088 -11.288 -25.510 1.00 88.94 285 GLY A C 1
ATOM 2182 O O . GLY A 1 285 ? 21.798 -12.285 -25.583 1.00 88.94 285 GLY A O 1
ATOM 2183 N N . PHE A 1 286 ? 20.055 -11.080 -26.334 1.00 90.88 286 PHE A N 1
ATOM 2184 C CA . PHE A 1 286 ? 19.786 -11.936 -27.501 1.00 90.88 286 PHE A CA 1
ATOM 2185 C C . PHE A 1 286 ? 20.552 -11.463 -28.744 1.00 90.88 286 PHE A C 1
ATOM 2187 O O . PHE A 1 286 ? 20.725 -10.264 -28.961 1.00 90.88 286 PHE A O 1
ATOM 2194 N N . ASP A 1 287 ? 21.014 -12.409 -29.561 1.00 89.38 287 ASP A N 1
ATOM 2195 C CA . ASP A 1 287 ? 21.559 -12.119 -30.886 1.00 89.38 287 ASP A CA 1
ATOM 2196 C C . ASP A 1 287 ? 20.453 -11.999 -31.955 1.00 89.38 287 ASP A C 1
ATOM 2198 O O . ASP A 1 287 ? 19.257 -12.000 -31.669 1.00 89.38 287 ASP A O 1
ATOM 2202 N N . ARG A 1 288 ? 20.858 -11.859 -33.222 1.00 81.62 288 ARG A N 1
ATOM 2203 C CA . ARG A 1 288 ? 19.932 -11.696 -34.357 1.00 81.62 288 ARG A CA 1
ATOM 2204 C C . ARG A 1 288 ? 19.180 -12.974 -34.738 1.00 81.62 288 ARG A C 1
ATOM 2206 O O . ARG A 1 288 ? 18.257 -12.881 -35.542 1.00 81.62 288 ARG A O 1
ATOM 2213 N N . ASP A 1 289 ? 19.582 -14.119 -34.195 1.00 84.00 289 ASP A N 1
ATOM 2214 C CA . ASP A 1 289 ? 18.959 -15.427 -34.401 1.00 84.00 289 ASP A CA 1
ATOM 2215 C C . ASP A 1 289 ? 18.098 -15.830 -33.178 1.00 84.00 289 ASP A C 1
ATOM 2217 O O . ASP A 1 289 ? 17.759 -17.005 -32.991 1.00 84.00 289 ASP A O 1
ATOM 2221 N N . ASP A 1 290 ? 17.746 -14.847 -32.335 1.00 83.06 290 ASP A N 1
ATOM 2222 C CA . ASP A 1 290 ? 16.967 -14.983 -31.100 1.00 83.06 290 ASP A CA 1
ATOM 2223 C C . ASP A 1 290 ? 17.599 -15.954 -30.077 1.00 83.06 290 ASP A C 1
ATOM 2225 O O . ASP A 1 290 ? 16.897 -16.572 -29.269 1.00 83.06 290 ASP A O 1
ATOM 2229 N N . GLN A 1 291 ? 18.930 -16.118 -30.099 1.00 89.81 291 GLN A N 1
ATOM 2230 C CA . GLN A 1 291 ? 19.666 -16.965 -29.154 1.00 89.81 291 GLN A CA 1
ATOM 2231 C C . GLN A 1 291 ? 20.343 -16.144 -28.062 1.00 89.81 291 GLN A C 1
ATOM 2233 O O . GLN A 1 291 ? 20.888 -15.066 -28.309 1.00 89.81 291 GLN A O 1
ATOM 2238 N N . LEU A 1 292 ? 20.273 -16.633 -26.816 1.00 90.38 292 LEU A N 1
ATOM 2239 C CA . LEU A 1 292 ? 20.880 -15.935 -25.682 1.00 90.38 292 LEU A CA 1
ATOM 2240 C C . LEU A 1 292 ? 22.400 -15.989 -25.835 1.00 90.38 292 LEU A C 1
ATOM 2242 O O . LEU A 1 292 ? 22.985 -17.071 -25.900 1.00 90.38 292 LEU A O 1
ATOM 2246 N N . VAL A 1 293 ? 23.040 -14.825 -25.853 1.00 93.75 293 VAL A N 1
ATOM 2247 C CA . VAL A 1 293 ? 24.492 -14.720 -25.957 1.00 93.75 293 VAL A CA 1
ATOM 2248 C C . VAL A 1 293 ? 25.105 -15.067 -24.606 1.00 93.75 293 VAL A C 1
ATOM 2250 O O . VAL A 1 293 ? 25.058 -14.279 -23.671 1.00 93.75 293 VAL A O 1
ATOM 2253 N N . THR A 1 294 ? 25.709 -16.251 -24.506 1.00 88.75 294 THR A N 1
ATOM 2254 C CA . THR A 1 294 ? 26.354 -16.735 -23.269 1.00 88.75 294 THR A CA 1
ATOM 2255 C C . THR A 1 294 ? 27.846 -17.028 -23.442 1.00 88.75 294 THR A C 1
ATOM 2257 O O . THR A 1 294 ? 28.455 -17.670 -22.589 1.00 88.75 294 THR A O 1
ATOM 2260 N N . GLU A 1 295 ? 28.448 -16.618 -24.563 1.00 88.31 295 GLU A N 1
ATOM 2261 C CA . GLU A 1 295 ? 29.857 -16.905 -24.873 1.00 88.31 295 GLU A CA 1
ATOM 2262 C C . GLU A 1 295 ? 30.817 -16.241 -23.877 1.00 88.31 295 GLU A C 1
ATOM 2264 O O . GLU A 1 295 ? 31.762 -16.866 -23.393 1.00 88.31 295 GLU A O 1
ATOM 2269 N N . CYS A 1 296 ? 30.583 -14.961 -23.587 1.00 94.12 296 CYS A N 1
ATOM 2270 C CA . CYS A 1 296 ? 31.259 -14.204 -22.543 1.00 94.12 296 CYS A CA 1
ATOM 2271 C C . CYS A 1 296 ? 30.421 -12.981 -22.145 1.00 94.12 296 CYS A C 1
ATOM 2273 O O . CYS A 1 296 ? 29.593 -12.506 -22.923 1.00 94.12 296 CYS A O 1
ATOM 2275 N N . LEU A 1 297 ? 30.691 -12.443 -20.952 1.00 94.12 297 LEU A N 1
ATOM 2276 C CA . LEU A 1 297 ? 29.947 -11.309 -20.395 1.00 94.12 297 LEU A CA 1
ATOM 2277 C C . LEU A 1 297 ? 30.018 -10.055 -21.277 1.00 94.12 297 LEU A C 1
ATOM 2279 O O . LEU A 1 297 ? 29.010 -9.386 -21.442 1.00 94.12 297 LEU A O 1
ATOM 2283 N N . GLU A 1 298 ? 31.174 -9.742 -21.876 1.00 96.00 298 GLU A N 1
ATOM 2284 C CA . GLU A 1 298 ? 31.305 -8.556 -22.743 1.00 96.00 298 GLU A CA 1
ATOM 2285 C C . GLU A 1 298 ? 30.354 -8.641 -23.948 1.00 96.00 298 GLU A C 1
ATOM 2287 O O . GLU A 1 298 ? 29.613 -7.698 -24.212 1.00 96.00 298 GLU A O 1
ATOM 2292 N N . LYS A 1 299 ? 30.309 -9.797 -24.625 1.00 95.06 299 LYS A N 1
ATOM 2293 C CA . LYS A 1 299 ? 29.409 -10.026 -25.765 1.00 95.06 299 LYS A CA 1
ATOM 2294 C C . LYS A 1 299 ? 27.940 -10.054 -25.356 1.00 95.06 299 LYS A C 1
ATOM 2296 O O . LYS A 1 299 ? 27.105 -9.517 -26.075 1.00 95.06 299 LYS A O 1
ATOM 2301 N N . GLU A 1 300 ? 27.622 -10.651 -24.208 1.00 95.81 300 GLU A N 1
ATOM 2302 C CA . GLU A 1 300 ? 26.264 -10.622 -23.654 1.00 95.81 300 GLU A CA 1
ATOM 2303 C C . GLU A 1 300 ? 25.814 -9.180 -23.381 1.00 95.81 300 GLU A C 1
ATOM 2305 O O . GLU A 1 300 ? 24.692 -8.802 -23.707 1.00 95.81 300 GLU A O 1
ATOM 2310 N N . PHE A 1 301 ? 26.699 -8.350 -22.827 1.00 96.56 301 PHE A N 1
ATOM 2311 C CA . PHE A 1 301 ? 26.412 -6.954 -22.498 1.00 96.56 301 PHE A CA 1
ATOM 2312 C C . PHE A 1 301 ? 26.238 -6.105 -23.764 1.00 96.56 301 PHE A C 1
ATOM 2314 O O . PHE A 1 301 ? 25.334 -5.269 -23.826 1.00 96.56 301 PHE A O 1
ATOM 2321 N N . GLU A 1 302 ? 27.056 -6.337 -24.795 1.00 96.44 302 GLU A N 1
ATOM 2322 C CA . GLU A 1 302 ? 26.892 -5.714 -26.113 1.00 96.44 302 GLU A CA 1
ATOM 2323 C C . GLU A 1 302 ? 25.551 -6.099 -26.759 1.00 96.44 302 GLU A C 1
ATOM 2325 O O . GLU A 1 302 ? 24.813 -5.211 -27.193 1.00 96.44 302 GLU A O 1
ATOM 2330 N N . ALA A 1 303 ? 25.196 -7.388 -26.744 1.00 95.44 303 ALA A N 1
ATOM 2331 C CA . ALA A 1 303 ? 23.917 -7.886 -27.253 1.00 95.44 303 ALA A CA 1
ATOM 2332 C C . ALA A 1 303 ? 22.720 -7.346 -26.452 1.00 95.44 303 ALA A C 1
ATOM 2334 O O . ALA A 1 303 ? 21.671 -7.027 -27.011 1.00 95.44 303 ALA A O 1
ATOM 2335 N N . CYS A 1 304 ? 22.881 -7.171 -25.138 1.00 95.94 304 CYS A N 1
ATOM 2336 C CA . CYS A 1 304 ? 21.862 -6.569 -24.286 1.00 95.94 304 CYS A CA 1
ATOM 2337 C C . CYS A 1 304 ? 21.589 -5.118 -24.701 1.00 95.94 304 CYS A C 1
ATOM 2339 O O . CYS A 1 304 ? 20.437 -4.724 -24.882 1.00 95.94 304 CYS A O 1
ATOM 2341 N N . LEU A 1 305 ? 22.643 -4.335 -24.951 1.00 96.88 305 LEU A N 1
ATOM 2342 C CA . LEU A 1 305 ? 22.503 -2.979 -25.481 1.00 96.88 305 LEU A CA 1
ATOM 2343 C C . LEU A 1 305 ? 21.894 -2.954 -26.893 1.00 96.88 305 LEU A C 1
ATOM 2345 O O . LEU A 1 305 ? 21.118 -2.044 -27.179 1.00 96.88 305 LEU A O 1
ATOM 2349 N N . ASP A 1 306 ? 22.183 -3.938 -27.751 1.00 95.81 306 ASP A N 1
ATOM 2350 C CA . ASP A 1 306 ? 21.529 -4.074 -29.064 1.00 95.81 306 ASP A CA 1
ATOM 2351 C C . ASP A 1 306 ? 20.016 -4.287 -28.925 1.00 95.81 306 ASP A C 1
ATOM 2353 O O . ASP A 1 306 ? 19.229 -3.651 -29.630 1.00 95.81 306 ASP A O 1
ATOM 2357 N N . CYS A 1 307 ? 19.596 -5.122 -27.974 1.00 95.12 307 CYS A N 1
ATOM 2358 C CA . CYS A 1 307 ? 18.182 -5.345 -27.685 1.00 95.12 307 CYS A CA 1
ATOM 2359 C C . CYS A 1 307 ? 17.506 -4.072 -27.145 1.00 95.12 307 CYS A C 1
ATOM 2361 O O . CYS A 1 307 ? 16.405 -3.723 -27.576 1.00 95.12 307 CYS A O 1
ATOM 2363 N N . VAL A 1 308 ? 18.178 -3.315 -26.266 1.00 96.06 308 VAL A N 1
ATOM 2364 C CA . VAL A 1 308 ? 17.702 -1.993 -25.803 1.00 96.06 308 VAL A CA 1
ATOM 2365 C C . VAL A 1 308 ? 17.569 -1.011 -26.960 1.00 96.06 308 VAL A C 1
ATOM 2367 O O . VAL A 1 308 ? 16.556 -0.318 -27.064 1.00 96.06 308 VAL A O 1
ATOM 2370 N N . GLU A 1 309 ? 18.555 -0.955 -27.849 1.00 95.31 309 GLU A N 1
ATOM 2371 C CA . GLU A 1 309 ? 18.514 -0.105 -29.034 1.00 95.31 309 GLU A CA 1
ATOM 2372 C C . GLU A 1 309 ? 17.320 -0.448 -29.932 1.00 95.31 309 GLU A C 1
ATOM 2374 O O . GLU A 1 309 ? 16.551 0.443 -30.303 1.00 95.31 309 GLU A O 1
ATOM 2379 N N . ALA A 1 310 ? 17.106 -1.735 -30.213 1.00 89.75 310 ALA A N 1
ATOM 2380 C CA . ALA A 1 310 ? 15.976 -2.206 -31.005 1.00 89.75 310 ALA A CA 1
ATOM 2381 C C . ALA A 1 310 ? 14.627 -1.852 -30.354 1.00 89.75 310 ALA A C 1
ATOM 2383 O O . ALA A 1 310 ? 13.730 -1.342 -31.031 1.00 89.75 310 ALA A O 1
ATOM 2384 N N . ALA A 1 311 ? 14.497 -2.047 -29.038 1.00 89.81 311 ALA A N 1
ATOM 2385 C CA . ALA A 1 311 ? 13.290 -1.706 -28.288 1.00 89.81 311 ALA A CA 1
ATOM 2386 C C . ALA A 1 311 ? 12.993 -0.194 -28.318 1.00 89.81 311 ALA A C 1
ATOM 2388 O O . ALA A 1 311 ? 11.851 0.218 -28.533 1.00 89.81 311 ALA A O 1
ATOM 2389 N N . LEU A 1 312 ? 14.021 0.648 -28.171 1.00 90.25 312 LEU A N 1
ATOM 2390 C CA . LEU A 1 312 ? 13.896 2.103 -28.283 1.00 90.25 312 LEU A CA 1
ATOM 2391 C C . LEU A 1 312 ? 13.471 2.530 -29.695 1.00 90.25 312 LEU A C 1
ATOM 2393 O O . LEU A 1 312 ? 12.568 3.359 -29.844 1.00 90.25 312 LEU A O 1
ATOM 2397 N N . MET A 1 313 ? 14.068 1.943 -30.737 1.00 88.75 313 MET A N 1
ATOM 2398 C CA . MET A 1 313 ? 13.696 2.229 -32.125 1.00 88.75 313 MET A CA 1
ATOM 2399 C C . MET A 1 313 ? 12.257 1.802 -32.438 1.00 88.75 313 MET A C 1
ATOM 2401 O O . MET A 1 313 ? 11.533 2.559 -33.088 1.00 88.75 313 MET A O 1
ATOM 2405 N N . ALA A 1 314 ? 11.809 0.651 -31.926 1.00 85.88 314 ALA A N 1
ATOM 2406 C CA . ALA A 1 314 ? 10.414 0.213 -32.024 1.00 85.88 314 ALA A CA 1
ATOM 2407 C C . ALA A 1 314 ? 9.455 1.191 -31.319 1.00 85.88 314 ALA A C 1
ATOM 2409 O O . ALA A 1 314 ? 8.354 1.451 -31.803 1.00 85.88 314 ALA A O 1
ATOM 2410 N N . GLY A 1 315 ? 9.911 1.812 -30.228 1.00 81.19 315 GLY A N 1
ATOM 2411 C CA . GLY A 1 315 ? 9.246 2.922 -29.544 1.00 81.19 315 GLY A CA 1
ATOM 2412 C C . GLY A 1 315 ? 9.362 4.283 -30.245 1.00 81.19 315 GLY A C 1
ATOM 2413 O O . GLY A 1 315 ? 9.089 5.299 -29.616 1.00 81.19 315 GLY A O 1
ATOM 2414 N N . ASN A 1 316 ? 9.764 4.334 -31.522 1.00 86.06 316 ASN A N 1
ATOM 2415 C CA . ASN A 1 316 ? 9.997 5.540 -32.332 1.00 86.06 316 ASN A CA 1
ATOM 2416 C C . ASN A 1 316 ? 11.136 6.463 -31.861 1.00 86.06 316 ASN A C 1
ATOM 2418 O O . ASN A 1 316 ? 11.278 7.580 -32.374 1.00 86.06 316 ASN A O 1
ATOM 2422 N N . VAL A 1 317 ? 11.998 6.018 -30.944 1.00 87.56 317 VAL A N 1
ATOM 2423 C CA . VAL A 1 317 ? 13.196 6.762 -30.530 1.00 87.56 317 VAL A CA 1
ATOM 2424 C C . VAL A 1 317 ? 14.267 6.585 -31.601 1.00 87.56 317 VAL A C 1
ATOM 2426 O O . VAL A 1 317 ? 15.138 5.729 -31.513 1.00 87.56 317 VAL A O 1
ATOM 2429 N N . LYS A 1 318 ? 14.206 7.416 -32.649 1.00 86.88 318 LYS A N 1
ATOM 2430 C CA . LYS A 1 318 ? 15.120 7.333 -33.807 1.00 86.88 318 LYS A CA 1
ATOM 2431 C C . LYS A 1 318 ? 16.599 7.502 -33.448 1.00 86.88 318 LYS A C 1
ATOM 2433 O O . LYS A 1 318 ? 17.456 7.058 -34.198 1.00 86.88 318 LYS A O 1
ATOM 2438 N N . ALA A 1 319 ? 16.885 8.158 -32.324 1.00 86.25 319 ALA A N 1
ATOM 2439 C CA . ALA A 1 319 ? 18.238 8.314 -31.800 1.00 86.25 319 ALA A CA 1
ATOM 2440 C C . ALA A 1 319 ? 18.763 7.051 -31.083 1.00 86.25 319 ALA A C 1
ATOM 2442 O O . ALA A 1 319 ? 19.903 7.059 -30.628 1.00 86.25 319 ALA A O 1
ATOM 2443 N N . GLY A 1 320 ? 17.949 5.995 -30.947 1.00 90.81 320 GLY A N 1
ATOM 2444 C CA . GLY A 1 320 ? 18.334 4.756 -30.271 1.00 90.81 320 GLY A CA 1
ATOM 2445 C C . GLY A 1 320 ? 18.831 5.016 -28.850 1.00 90.81 320 GLY A C 1
ATOM 2446 O O . GLY A 1 320 ? 18.268 5.841 -28.123 1.00 90.81 320 GLY A O 1
ATOM 2447 N N . LEU A 1 321 ? 19.932 4.361 -28.481 1.00 93.38 321 LEU A N 1
ATOM 2448 C CA . LEU A 1 321 ? 20.560 4.500 -27.160 1.00 93.38 321 LEU A CA 1
ATOM 2449 C C . LEU A 1 321 ? 21.021 5.931 -26.842 1.00 93.38 321 LEU A C 1
ATOM 2451 O O . LEU A 1 321 ? 21.017 6.329 -25.678 1.00 93.38 321 LEU A O 1
ATOM 2455 N N . VAL A 1 322 ? 21.356 6.739 -27.853 1.00 91.62 322 VAL A N 1
ATOM 2456 C CA . VAL A 1 322 ? 21.709 8.161 -27.662 1.00 91.62 322 VAL A CA 1
ATOM 2457 C C . VAL A 1 322 ? 20.506 8.966 -27.159 1.00 91.62 322 VAL A C 1
ATOM 2459 O O . VAL A 1 322 ? 20.662 9.954 -26.445 1.00 91.62 322 VAL A O 1
ATOM 2462 N N . GLY A 1 323 ? 19.288 8.533 -27.494 1.00 87.75 323 GLY A N 1
ATOM 2463 C CA . GLY A 1 323 ? 18.049 9.136 -27.003 1.00 87.75 323 GLY A CA 1
ATOM 2464 C C . GLY A 1 323 ? 17.677 8.736 -25.572 1.00 87.75 323 GLY A C 1
ATOM 2465 O O . GLY A 1 323 ? 16.788 9.361 -24.987 1.00 87.75 323 GLY A O 1
ATOM 2466 N N . ALA A 1 324 ? 18.326 7.716 -25.001 1.00 92.06 324 ALA A N 1
ATOM 2467 C CA . ALA A 1 324 ? 18.054 7.266 -23.642 1.00 92.06 324 ALA A CA 1
ATOM 2468 C C . ALA A 1 324 ? 18.620 8.260 -22.621 1.00 92.06 324 ALA A C 1
ATOM 2470 O O . ALA A 1 324 ? 19.801 8.593 -22.653 1.00 92.06 324 ALA A O 1
ATOM 2471 N N . HIS A 1 325 ? 17.795 8.731 -21.687 1.00 90.94 325 HIS A N 1
ATOM 2472 C CA . HIS A 1 325 ? 18.237 9.621 -20.613 1.00 90.94 325 HIS A CA 1
ATOM 2473 C C . HIS A 1 325 ? 18.474 8.907 -19.285 1.00 90.94 325 HIS A C 1
ATOM 2475 O O . HIS A 1 325 ? 19.140 9.483 -18.423 1.00 90.94 325 HIS A O 1
ATOM 2481 N N . LYS A 1 326 ? 17.957 7.685 -19.133 1.00 93.88 326 LYS A N 1
ATOM 2482 C CA . LYS A 1 326 ? 18.139 6.846 -17.952 1.00 93.88 326 LYS A CA 1
ATOM 2483 C C . LYS A 1 326 ? 18.282 5.384 -18.355 1.00 93.88 326 LYS A C 1
ATOM 2485 O O . LYS A 1 326 ? 17.510 4.911 -19.186 1.00 93.88 326 LYS A O 1
ATOM 2490 N N . LEU A 1 327 ? 19.223 4.679 -17.733 1.00 95.25 327 LEU A N 1
ATOM 2491 C CA . LEU A 1 327 ? 19.333 3.222 -17.793 1.00 95.25 327 LEU A CA 1
ATOM 2492 C C . LEU A 1 327 ? 19.268 2.620 -16.389 1.00 95.25 327 LEU A C 1
ATOM 2494 O O . LEU A 1 327 ? 19.779 3.188 -15.423 1.00 95.25 327 LEU A O 1
ATOM 2498 N N . THR A 1 328 ? 18.623 1.462 -16.287 1.00 96.06 328 THR A N 1
ATOM 2499 C CA . THR A 1 328 ? 18.613 0.624 -15.085 1.00 96.06 328 THR A CA 1
ATOM 2500 C C . THR A 1 328 ? 19.105 -0.764 -15.468 1.00 96.06 328 THR A C 1
ATOM 2502 O O . THR A 1 328 ? 18.510 -1.396 -16.337 1.00 96.06 328 THR A O 1
ATOM 2505 N N . ALA A 1 329 ? 20.188 -1.215 -14.840 1.00 94.38 329 ALA A N 1
ATOM 2506 C CA . ALA A 1 329 ? 20.812 -2.507 -15.093 1.00 94.38 329 ALA A CA 1
ATOM 2507 C C . ALA A 1 329 ? 20.685 -3.416 -13.864 1.00 94.38 329 ALA A C 1
ATOM 2509 O O . ALA A 1 329 ? 21.088 -3.047 -12.756 1.00 94.38 329 ALA A O 1
ATOM 2510 N N . TYR A 1 330 ? 20.138 -4.610 -14.064 1.00 94.88 330 TYR A N 1
ATOM 2511 C CA . TYR A 1 330 ? 20.021 -5.653 -13.050 1.00 94.88 330 TYR A CA 1
ATOM 2512 C C . TYR A 1 330 ? 21.100 -6.705 -13.284 1.00 94.88 330 TYR A C 1
ATOM 2514 O O . TYR A 1 330 ? 21.217 -7.221 -14.389 1.00 94.88 330 TYR A O 1
ATOM 2522 N N . PHE A 1 331 ? 21.873 -7.032 -12.251 1.00 93.94 331 PHE A N 1
ATOM 2523 C CA . PHE A 1 331 ? 22.975 -7.990 -12.322 1.00 93.94 331 PHE A CA 1
ATOM 2524 C C . PHE A 1 331 ? 22.733 -9.167 -11.379 1.00 93.94 331 PHE A C 1
ATOM 2526 O O . PHE A 1 331 ? 22.444 -8.950 -10.201 1.00 93.94 331 PHE A O 1
ATOM 2533 N N . LEU A 1 332 ? 22.957 -10.400 -11.848 1.00 89.62 332 LEU A N 1
ATOM 2534 C CA . LEU A 1 332 ? 23.077 -11.553 -10.937 1.00 89.62 332 LEU A CA 1
ATOM 2535 C C . LEU A 1 332 ? 24.297 -11.427 -10.019 1.00 89.62 332 LEU A C 1
ATOM 2537 O O . LEU A 1 332 ? 24.271 -11.833 -8.859 1.00 89.62 332 LEU A O 1
ATOM 2541 N N . ASP A 1 333 ? 25.372 -10.845 -10.545 1.00 90.00 333 ASP A N 1
ATOM 2542 C CA . ASP A 1 333 ? 26.573 -10.516 -9.795 1.00 90.00 333 ASP A CA 1
ATOM 2543 C C . ASP A 1 333 ? 26.949 -9.058 -10.052 1.00 90.00 333 ASP A C 1
ATOM 2545 O O . ASP A 1 333 ? 27.467 -8.696 -11.110 1.00 90.00 333 ASP A O 1
ATOM 2549 N N . ILE A 1 334 ? 26.686 -8.208 -9.060 1.00 90.00 334 ILE A N 1
ATOM 2550 C CA . ILE A 1 334 ? 26.925 -6.764 -9.148 1.00 90.00 334 ILE A CA 1
ATOM 2551 C C . ILE A 1 334 ? 28.402 -6.415 -9.383 1.00 90.00 334 ILE A C 1
ATOM 2553 O O . ILE A 1 334 ? 28.713 -5.313 -9.824 1.00 90.00 334 ILE A O 1
ATOM 2557 N N . ARG A 1 335 ? 29.333 -7.350 -9.145 1.00 87.56 335 ARG A N 1
ATOM 2558 C CA . ARG A 1 335 ? 30.764 -7.152 -9.423 1.00 87.56 335 ARG A CA 1
ATOM 2559 C C . ARG A 1 335 ? 31.068 -7.011 -10.916 1.00 87.56 335 ARG A C 1
ATOM 2561 O O . ARG A 1 335 ? 32.166 -6.580 -11.254 1.00 87.56 335 ARG A O 1
ATOM 2568 N N . HIS A 1 336 ? 30.124 -7.342 -11.799 1.00 90.12 336 HIS A N 1
ATOM 2569 C CA . HIS A 1 336 ? 30.257 -7.144 -13.244 1.00 90.12 336 HIS A CA 1
ATOM 2570 C C . HIS A 1 336 ? 29.900 -5.720 -13.710 1.00 90.12 336 HIS A C 1
ATOM 2572 O O . HIS A 1 336 ? 30.104 -5.392 -14.877 1.00 90.12 336 HIS A O 1
ATOM 2578 N N . GLU A 1 337 ? 29.407 -4.855 -12.819 1.00 90.75 337 GLU A N 1
ATOM 2579 C CA . GLU A 1 337 ? 29.030 -3.475 -13.147 1.00 90.75 337 GLU A CA 1
ATOM 2580 C C . GLU A 1 337 ? 30.158 -2.657 -13.812 1.00 90.75 337 GLU A C 1
ATOM 2582 O O . GLU A 1 337 ? 29.884 -2.039 -14.845 1.00 90.75 337 GLU A O 1
ATOM 2587 N N . PRO A 1 338 ? 31.431 -2.720 -13.365 1.00 89.81 338 PRO A N 1
ATOM 2588 C CA . PRO A 1 338 ? 32.512 -1.980 -14.018 1.00 89.81 338 PRO A CA 1
ATOM 2589 C C . PRO A 1 338 ? 32.734 -2.377 -15.485 1.00 89.81 338 PRO A C 1
ATOM 2591 O O . PRO A 1 338 ? 33.032 -1.513 -16.311 1.00 89.81 338 PRO A O 1
ATOM 2594 N N . LEU A 1 339 ? 32.548 -3.661 -15.822 1.00 93.00 339 LEU A N 1
ATOM 2595 C CA . LEU A 1 339 ? 32.645 -4.155 -17.199 1.00 93.00 339 LEU A CA 1
ATOM 2596 C C . LEU A 1 339 ? 31.515 -3.580 -18.064 1.00 93.00 339 LEU A C 1
ATOM 2598 O O . LEU A 1 339 ? 31.761 -3.147 -19.187 1.00 93.00 339 LEU A O 1
ATOM 2602 N N . MET A 1 340 ? 30.291 -3.502 -17.535 1.00 94.12 340 MET A N 1
ATOM 2603 C CA . MET A 1 340 ? 29.174 -2.870 -18.245 1.00 94.12 340 MET A CA 1
ATOM 2604 C C . MET A 1 340 ? 29.447 -1.386 -18.519 1.00 94.12 340 MET A C 1
ATOM 2606 O O . MET A 1 340 ? 29.222 -0.911 -19.632 1.00 94.12 340 MET A O 1
ATOM 2610 N N . GLN A 1 341 ? 29.998 -0.646 -17.552 1.00 90.12 341 GLN A N 1
ATOM 2611 C CA . GLN A 1 341 ? 30.349 0.763 -17.776 1.00 90.12 341 GLN A CA 1
ATOM 2612 C C . GLN A 1 341 ? 31.480 0.936 -18.798 1.00 90.12 341 GLN A C 1
ATOM 2614 O O . GLN A 1 341 ? 31.545 1.944 -19.506 1.00 90.12 341 GLN A O 1
ATOM 2619 N N . GLU A 1 342 ? 32.401 -0.022 -18.899 1.00 91.94 342 GLU A N 1
ATOM 2620 C CA . GLU A 1 342 ? 33.410 -0.046 -19.959 1.00 91.94 342 GLU A CA 1
ATOM 2621 C C . GLU A 1 342 ? 32.780 -0.265 -21.340 1.00 91.94 342 GLU A C 1
ATOM 2623 O O . GLU A 1 342 ? 33.010 0.550 -22.237 1.00 91.94 342 GLU A O 1
ATOM 2628 N N . VAL A 1 343 ? 31.920 -1.279 -21.483 1.00 95.06 343 VAL A N 1
ATOM 2629 C CA . VAL A 1 343 ? 31.168 -1.553 -22.721 1.00 95.06 343 VAL A CA 1
ATOM 2630 C C . VAL A 1 343 ? 30.347 -0.329 -23.143 1.00 95.06 343 VAL A C 1
ATOM 2632 O O . VAL A 1 343 ? 30.408 0.093 -24.300 1.00 95.06 343 VAL A O 1
ATOM 2635 N N . TRP A 1 344 ? 29.641 0.307 -22.203 1.00 93.75 344 TRP A N 1
ATOM 2636 C CA . TRP A 1 344 ? 28.860 1.518 -22.463 1.00 93.75 344 TRP A CA 1
ATOM 2637 C C . TRP A 1 344 ? 29.727 2.678 -22.966 1.00 93.75 344 TRP A C 1
ATOM 2639 O O . TRP A 1 344 ? 29.426 3.266 -24.005 1.00 93.75 344 TRP A O 1
ATOM 2649 N N . ARG A 1 345 ? 30.831 2.995 -22.275 1.00 90.69 345 ARG A N 1
ATOM 2650 C CA . ARG A 1 345 ? 31.736 4.093 -22.668 1.00 90.69 345 ARG A CA 1
ATOM 2651 C C . ARG A 1 345 ? 32.408 3.839 -24.014 1.00 90.69 345 ARG A C 1
ATOM 2653 O O . ARG A 1 345 ? 32.602 4.783 -24.774 1.00 90.69 345 ARG A O 1
ATOM 2660 N N . LYS A 1 346 ? 32.747 2.586 -24.323 1.00 92.44 346 LYS A N 1
ATOM 2661 C CA . LYS A 1 346 ? 33.300 2.191 -25.626 1.00 92.44 346 LYS A CA 1
ATOM 2662 C C . LYS A 1 346 ? 32.274 2.393 -26.744 1.00 92.44 346 LYS A C 1
ATOM 2664 O O . LYS A 1 346 ? 32.636 2.865 -27.819 1.00 92.44 346 LYS A O 1
ATOM 2669 N N . ARG A 1 347 ? 31.001 2.078 -26.480 1.00 92.38 347 ARG A N 1
ATOM 2670 C CA . ARG A 1 347 ? 29.905 2.206 -27.450 1.00 92.38 347 ARG A CA 1
ATOM 2671 C C . ARG A 1 347 ? 29.457 3.655 -27.660 1.00 92.38 347 ARG A C 1
ATOM 2673 O O . ARG A 1 347 ? 29.265 4.067 -28.799 1.00 92.38 347 ARG A O 1
ATOM 2680 N N . LEU A 1 348 ? 29.294 4.426 -26.583 1.00 92.00 348 LEU A N 1
ATOM 2681 C CA . LEU A 1 348 ? 28.796 5.807 -26.602 1.00 92.00 348 LEU A CA 1
ATOM 2682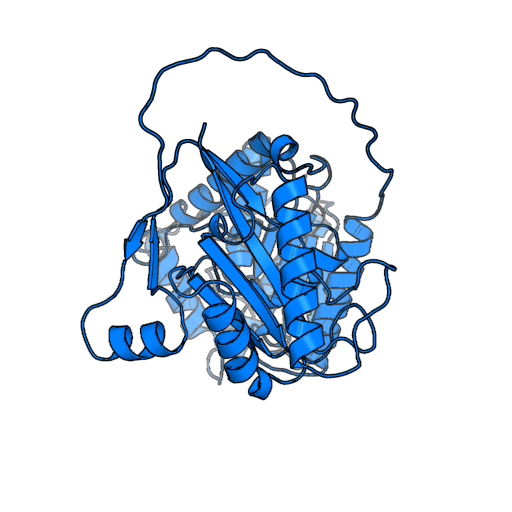 C C . LEU A 1 348 ? 29.688 6.735 -25.754 1.00 92.00 348 LEU A C 1
ATOM 2684 O O . LEU A 1 348 ? 29.297 7.165 -24.664 1.00 92.00 348 LEU A O 1
ATOM 2688 N N . PRO A 1 349 ? 30.883 7.099 -26.255 1.00 85.12 349 PRO A N 1
ATOM 2689 C CA . PRO A 1 349 ? 31.910 7.789 -25.471 1.00 85.12 349 PRO A CA 1
ATOM 2690 C C . PRO A 1 349 ? 31.495 9.172 -24.978 1.00 85.12 349 PRO A C 1
ATOM 2692 O O . PRO A 1 349 ? 31.961 9.587 -23.920 1.00 85.12 349 PRO A O 1
ATOM 2695 N N . GLU A 1 350 ? 30.570 9.845 -25.661 1.00 85.00 350 GLU A N 1
ATOM 2696 C CA . GLU A 1 350 ? 30.104 11.194 -25.309 1.00 85.00 350 GLU A CA 1
ATOM 2697 C C . GLU A 1 350 ? 28.766 11.206 -24.550 1.00 85.00 350 GLU A C 1
ATOM 2699 O O . GLU A 1 350 ? 28.370 12.234 -24.000 1.00 85.00 350 GLU A O 1
ATOM 2704 N N . HIS A 1 351 ? 28.056 10.073 -24.484 1.00 88.25 351 HIS A N 1
ATOM 2705 C CA . HIS A 1 351 ? 26.724 10.017 -23.875 1.00 88.25 351 HIS A CA 1
ATOM 2706 C C . HIS A 1 351 ? 26.794 9.715 -22.377 1.00 88.25 351 HIS A C 1
ATOM 2708 O O . HIS A 1 351 ? 27.533 8.829 -21.945 1.00 88.25 351 HIS A O 1
ATOM 2714 N N . ARG A 1 352 ? 26.039 10.458 -21.561 1.00 84.75 352 ARG A N 1
ATOM 2715 C CA . ARG A 1 352 ? 26.081 10.376 -20.086 1.00 84.75 352 ARG A CA 1
ATOM 2716 C C . ARG A 1 352 ? 24.670 10.380 -19.487 1.00 84.75 352 ARG A C 1
ATOM 2718 O O . ARG A 1 352 ? 24.284 11.375 -18.865 1.00 84.75 352 ARG A O 1
ATOM 2725 N N . PRO A 1 353 ? 23.888 9.306 -19.671 1.00 90.56 353 PRO A N 1
ATOM 2726 C CA . PRO A 1 353 ? 22.574 9.185 -19.051 1.00 90.56 353 PRO A CA 1
ATOM 2727 C C . PRO A 1 353 ? 22.692 9.072 -17.524 1.00 90.56 353 PRO A C 1
ATOM 2729 O O . PRO A 1 353 ? 23.782 8.900 -16.970 1.00 90.56 353 PRO A O 1
ATOM 2732 N N . THR A 1 354 ? 21.569 9.165 -16.815 1.00 89.56 354 THR A N 1
ATOM 2733 C CA . THR A 1 354 ? 21.530 8.667 -15.436 1.00 89.56 354 THR A CA 1
ATOM 2734 C C . THR A 1 354 ? 21.570 7.138 -15.469 1.00 89.56 354 THR A C 1
ATOM 2736 O O . THR A 1 354 ? 20.990 6.513 -16.357 1.00 89.56 354 THR A O 1
ATOM 2739 N N . TRP A 1 355 ? 22.284 6.521 -14.530 1.00 91.94 355 TRP A N 1
ATOM 2740 C CA . TRP A 1 355 ? 22.474 5.071 -14.506 1.00 91.94 355 TRP A CA 1
ATOM 2741 C C . TRP A 1 355 ? 22.222 4.528 -13.104 1.00 91.94 355 TRP A C 1
ATOM 2743 O O . TRP A 1 355 ? 22.695 5.103 -12.123 1.00 91.94 355 TRP A O 1
ATOM 2753 N N . VAL A 1 356 ? 21.485 3.422 -13.007 1.00 91.19 356 VAL A N 1
ATOM 2754 C CA . VAL A 1 356 ? 21.236 2.704 -11.751 1.00 91.19 356 VAL A CA 1
ATOM 2755 C C . VAL A 1 356 ? 21.598 1.235 -11.934 1.00 91.19 356 VAL A C 1
ATOM 2757 O O . VAL A 1 356 ? 21.116 0.599 -12.867 1.00 91.19 356 VAL A O 1
ATOM 2760 N N . SER A 1 357 ? 22.409 0.692 -11.028 1.00 89.12 357 SER A N 1
ATOM 2761 C CA . SER A 1 357 ? 22.810 -0.720 -11.025 1.00 89.12 357 SER A CA 1
ATOM 2762 C C . SER A 1 357 ? 22.257 -1.419 -9.785 1.00 89.12 357 SER A C 1
ATOM 2764 O O . SER A 1 357 ? 22.387 -0.906 -8.672 1.00 89.12 357 SER A O 1
ATOM 2766 N N . ILE A 1 358 ? 21.625 -2.578 -9.967 1.00 91.12 358 ILE A N 1
ATOM 2767 C CA . ILE A 1 358 ? 20.926 -3.315 -8.908 1.00 91.12 358 ILE A CA 1
ATOM 2768 C C . ILE A 1 358 ? 21.393 -4.772 -8.924 1.00 91.12 358 ILE A C 1
ATOM 2770 O O . ILE A 1 358 ? 21.327 -5.434 -9.955 1.00 91.12 358 ILE A O 1
ATOM 2774 N N . GLY A 1 359 ? 21.852 -5.285 -7.781 1.00 86.50 359 GLY A N 1
ATOM 2775 C CA . GLY A 1 359 ? 22.128 -6.714 -7.614 1.00 86.50 359 GLY A CA 1
ATOM 2776 C C . GLY A 1 359 ? 20.840 -7.488 -7.329 1.00 86.50 359 GLY A C 1
ATOM 2777 O O . GLY A 1 359 ? 20.063 -7.079 -6.466 1.00 86.50 359 GLY A O 1
ATOM 2778 N N . VAL A 1 360 ? 20.619 -8.599 -8.028 1.00 83.88 360 VAL A N 1
ATOM 2779 C CA . VAL A 1 360 ? 19.432 -9.456 -7.884 1.00 83.88 360 VAL A CA 1
ATOM 2780 C C . VAL A 1 360 ? 19.832 -10.920 -7.729 1.00 83.88 360 VAL A C 1
ATOM 2782 O O . VAL A 1 360 ? 20.866 -11.350 -8.224 1.00 83.88 360 VAL A O 1
ATOM 2785 N N . SER A 1 361 ? 19.010 -11.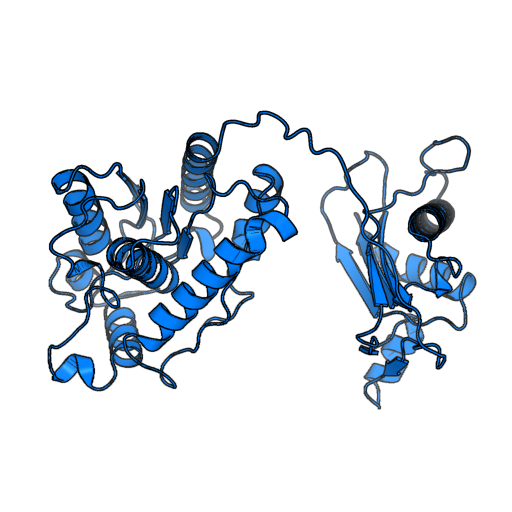712 -7.040 1.00 83.81 361 SER A N 1
ATOM 2786 C CA . SER A 1 361 ? 19.277 -13.145 -6.851 1.00 83.81 361 SER A CA 1
ATOM 2787 C C . SER A 1 361 ? 18.907 -14.002 -8.064 1.00 83.81 361 SER A C 1
ATOM 2789 O O . SER A 1 361 ? 19.312 -15.160 -8.128 1.00 83.81 361 SER A O 1
ATOM 2791 N N . GLN A 1 362 ? 18.108 -13.468 -8.994 1.00 84.69 362 GLN A N 1
ATOM 2792 C CA . GLN A 1 362 ? 17.637 -14.172 -10.185 1.00 84.69 362 GLN A CA 1
ATOM 2793 C C . GLN A 1 362 ? 17.207 -13.179 -11.282 1.00 84.69 362 GLN A C 1
ATOM 2795 O O . GLN A 1 362 ? 16.763 -12.075 -10.971 1.00 84.69 362 GLN A O 1
ATOM 2800 N N . LEU A 1 363 ? 17.309 -13.600 -12.548 1.00 87.69 363 LEU A N 1
ATOM 2801 C CA . LEU A 1 363 ? 16.784 -12.916 -13.736 1.00 87.69 363 LEU A CA 1
ATOM 2802 C C . LEU A 1 363 ? 15.724 -13.786 -14.428 1.00 87.69 363 LEU A C 1
ATOM 2804 O O . LEU A 1 363 ? 15.651 -14.995 -14.193 1.00 87.69 363 LEU A O 1
ATOM 2808 N N . ALA A 1 364 ? 14.891 -13.165 -15.266 1.00 78.31 364 ALA A N 1
ATOM 2809 C CA . ALA A 1 364 ? 13.710 -13.803 -15.848 1.00 78.31 364 ALA A CA 1
ATOM 2810 C C . ALA A 1 364 ? 14.030 -15.001 -16.764 1.00 78.31 364 ALA A C 1
ATOM 2812 O O . ALA A 1 364 ? 13.256 -15.959 -16.799 1.00 78.31 364 ALA A O 1
ATOM 2813 N N . ILE A 1 365 ? 15.163 -14.973 -17.477 1.00 84.19 365 ILE A N 1
ATOM 2814 C CA . ILE A 1 365 ? 15.583 -16.055 -18.379 1.00 84.19 365 ILE A CA 1
ATOM 2815 C C . ILE A 1 365 ? 16.807 -16.763 -17.780 1.00 84.19 365 ILE A C 1
ATOM 2817 O O . ILE A 1 365 ? 17.809 -16.108 -17.472 1.00 84.19 365 ILE A O 1
ATOM 2821 N N . PRO A 1 366 ? 16.762 -18.099 -17.605 1.00 86.50 366 PRO A N 1
ATOM 2822 C CA . PRO A 1 366 ? 17.916 -18.862 -17.147 1.00 86.50 366 PRO A CA 1
ATOM 2823 C C . PRO A 1 366 ? 19.139 -18.642 -18.044 1.00 86.50 366 PRO A C 1
ATOM 2825 O O . PRO A 1 366 ? 19.043 -18.754 -19.262 1.00 86.50 366 PRO A O 1
ATOM 2828 N N . GLY A 1 367 ? 20.292 -18.367 -17.430 1.00 85.94 367 GLY A N 1
ATOM 2829 C CA . GLY A 1 367 ? 21.560 -18.144 -18.133 1.00 85.94 367 GLY A CA 1
ATOM 2830 C C . GLY A 1 367 ? 21.923 -16.676 -18.364 1.00 85.94 367 GLY A C 1
ATOM 2831 O O . GLY A 1 367 ? 23.067 -16.413 -18.717 1.00 85.94 367 GLY A O 1
ATOM 2832 N N . MET A 1 368 ? 21.005 -15.733 -18.120 1.00 92.31 368 MET A N 1
ATOM 2833 C CA . MET A 1 368 ? 21.315 -14.299 -18.148 1.00 92.31 368 MET A CA 1
ATOM 2834 C C . MET A 1 368 ? 22.210 -13.898 -16.976 1.00 92.31 368 MET A C 1
ATOM 2836 O O . MET A 1 368 ? 22.001 -14.357 -15.854 1.00 92.31 368 MET A O 1
ATOM 2840 N N . HIS A 1 369 ? 23.120 -12.957 -17.205 1.00 95.00 369 HIS A N 1
ATOM 2841 C CA . HIS A 1 369 ? 23.899 -12.281 -16.164 1.00 95.00 369 HIS A CA 1
ATOM 2842 C C . HIS A 1 369 ? 23.476 -10.828 -15.964 1.00 95.00 369 HIS A C 1
ATOM 2844 O O . HIS A 1 369 ? 23.723 -10.270 -14.887 1.00 95.00 369 HIS A O 1
ATOM 2850 N N . ILE A 1 370 ? 22.842 -10.235 -16.978 1.00 94.75 370 ILE A N 1
ATOM 2851 C CA . ILE A 1 370 ? 22.382 -8.851 -16.971 1.00 94.75 370 ILE A CA 1
ATOM 2852 C C . ILE A 1 370 ? 21.016 -8.700 -17.646 1.00 94.75 370 ILE A C 1
ATOM 2854 O O . ILE A 1 370 ? 20.696 -9.403 -18.599 1.00 94.75 370 ILE A O 1
ATOM 2858 N N . GLU A 1 371 ? 20.234 -7.737 -17.175 1.00 94.88 371 GLU A N 1
ATOM 2859 C CA . GLU A 1 371 ? 19.038 -7.229 -17.847 1.00 94.88 371 GLU A CA 1
ATOM 2860 C C . GLU A 1 371 ? 19.063 -5.697 -17.803 1.00 94.88 371 GLU A C 1
ATOM 2862 O O . GLU A 1 371 ? 19.283 -5.119 -16.734 1.00 94.88 371 GLU A O 1
ATOM 2867 N N . ILE A 1 372 ? 18.852 -5.027 -18.942 1.00 96.19 372 ILE A N 1
ATOM 2868 C CA . ILE A 1 372 ? 18.897 -3.558 -19.022 1.00 96.19 372 ILE A CA 1
ATOM 2869 C C . ILE A 1 372 ? 17.561 -2.995 -19.496 1.00 96.19 372 ILE A C 1
ATOM 2871 O O . ILE A 1 372 ? 17.001 -3.417 -20.503 1.00 96.19 372 ILE A O 1
ATOM 2875 N N . LEU A 1 373 ? 17.081 -1.982 -18.784 1.00 95.75 373 LEU A N 1
ATOM 2876 C CA . LEU A 1 373 ? 15.932 -1.161 -19.145 1.00 95.75 373 LEU A CA 1
ATOM 2877 C C . LEU A 1 373 ? 16.388 0.272 -19.428 1.00 95.75 373 LEU A C 1
ATOM 2879 O O . LEU A 1 373 ? 17.254 0.797 -18.724 1.00 95.75 373 LEU A O 1
ATOM 2883 N N . ALA A 1 374 ? 15.781 0.922 -20.421 1.00 95.06 374 ALA A N 1
ATOM 2884 C CA . ALA A 1 374 ? 16.057 2.310 -20.769 1.00 95.06 374 ALA A CA 1
ATOM 2885 C C . ALA A 1 374 ? 14.789 3.172 -20.798 1.00 95.06 374 ALA A C 1
ATOM 2887 O O . ALA A 1 374 ? 13.714 2.732 -21.209 1.00 95.06 374 ALA A O 1
ATOM 2888 N N . GLU A 1 375 ? 14.949 4.437 -20.414 1.00 93.94 375 GLU A N 1
ATOM 2889 C CA . GLU A 1 375 ? 13.949 5.489 -20.592 1.00 93.94 375 GLU A CA 1
ATOM 2890 C C . GLU A 1 375 ? 14.483 6.548 -21.566 1.00 93.94 375 GLU A C 1
ATOM 2892 O O . GLU A 1 375 ? 15.622 7.009 -21.453 1.00 93.94 375 GLU A O 1
ATOM 2897 N N . ALA A 1 376 ? 13.646 6.966 -22.511 1.00 91.19 376 ALA A N 1
ATOM 2898 C CA . ALA A 1 376 ? 13.918 7.995 -23.509 1.00 91.19 376 ALA A CA 1
ATOM 2899 C C . ALA A 1 376 ? 12.713 8.933 -23.641 1.00 91.19 376 ALA A C 1
ATOM 2901 O O . ALA A 1 376 ? 11.611 8.604 -23.211 1.00 91.19 376 ALA A O 1
ATOM 2902 N N . VAL A 1 377 ? 12.894 10.118 -24.228 1.00 84.25 377 VAL A N 1
ATOM 2903 C CA . VAL A 1 377 ? 11.780 11.055 -24.465 1.00 84.25 377 VAL A CA 1
ATOM 2904 C C . VAL A 1 377 ? 11.700 11.413 -25.940 1.00 84.25 377 VAL A C 1
ATOM 2906 O O . VAL A 1 377 ? 12.685 11.825 -26.546 1.00 84.25 377 VAL A O 1
ATOM 2909 N N . LEU A 1 378 ? 10.501 11.284 -26.504 1.00 80.50 378 LEU A N 1
ATOM 2910 C CA . LEU A 1 378 ? 10.154 11.786 -27.826 1.00 80.50 378 LEU A CA 1
ATOM 2911 C C . LEU A 1 378 ? 9.605 13.193 -27.704 1.00 80.50 378 LEU A C 1
ATOM 2913 O O . LEU A 1 378 ? 8.478 13.392 -27.253 1.00 80.50 378 LEU A O 1
ATOM 2917 N N . PHE A 1 379 ? 10.389 14.169 -28.121 1.00 74.44 379 PHE A N 1
ATOM 2918 C CA . PHE A 1 379 ? 9.917 15.540 -28.170 1.00 74.44 379 PHE A CA 1
ATOM 2919 C C . PHE A 1 379 ? 8.973 15.750 -29.360 1.00 74.44 379 PHE A C 1
ATOM 2921 O O . PHE A 1 379 ? 9.177 15.156 -30.421 1.00 74.44 379 PHE A O 1
ATOM 2928 N N . LYS A 1 380 ? 7.910 16.533 -29.144 1.00 62.12 380 LYS A N 1
ATOM 2929 C CA . LYS A 1 380 ? 6.883 16.830 -30.155 1.00 62.12 380 LYS A CA 1
ATOM 2930 C C . LYS A 1 380 ? 7.255 18.019 -31.026 1.00 62.12 380 LYS A C 1
ATOM 2932 O O . LYS A 1 380 ? 7.858 18.967 -30.475 1.00 62.12 380 LYS A O 1
#

pLDDT: mean 85.91, std 15.67, range [26.42, 98.75]

Foldseek 3Di:
DDAQCPCCVVCVVVCVVLVHDDDRFRFDFFPVDAACRSLVSVLVVQVVCLVCCVVVVHDLLAAAEEDAAQSLLSRLLSLVVQVVVVDDDHQEYEYEAYLAAQPLPDDLLVVQCDDPDAGNVVSNVRNCRHHVCVVVVVNHDCSNRVLPDQAPAPGHEYEYEHEPNESSVVSSVSNQVSCVVNVHHYHYYYQYPAYRCNLPPDPDPSNVVVSVVVSVVSCVSSDDDPDDDDDDDDDDDDDDDDDFWDKDFDADDDPRRVVLVLLQAGPDIDGDPQWDKDKFDWFWQADPVRDHPQVDPLSRLVSLLVRQQVRCVVVVVPVRPLQFQEKEKEFCDLVCSSSSSVSVCVVPVPRHHHYHYHHDNDDPDPSTGMIMMTMGIGGD

InterPro domains:
  IPR006175 YjgF/YER057c/UK114 family [PF01042] (274-377)
  IPR013094 Alpha/beta hydrolase fold-3 [PF07859] (10-198)
  IPR029058 Alpha/Beta hydrolase fold [G3DSA:3.40.50.1820] (1-228)
  IPR029058 Alpha/Beta hydrolase fold [SSF53474] (8-222)
  IPR035959 RutC-like superfamily [G3DSA:3.30.1330.40] (258-378)
  IPR035959 RutC-like superfamily [SSF55298] (266-378)
  IPR050300 GDXG lipolytic enzyme [PTHR48081] (16-218)

Sequence (380 aa):
MGNVYVGLAAVSELVKDLDAVIISPGYRLSPEVHGMVSVEDCYASLVWMSQNLATYNIDPARLMIAGVSAGAGLAAGVTLLARDRKGPRLCAQLLACPMLDDRFDNLSSRQFEKGRGFYTPWGRYAWKLVLGDDIERGTVSHYVAPGRAQDLSDLPPAYIDAGSGEPFRDEDIAYATKLWECGVQADLHVWGGGCHGFDLFYPTEIGAEAIRTRYAWLRRTLKERKEPTIPFTMLPSTTLSSTTPSVTYARVPGPLEDLFQSFGSSHVARIPLSGSLVVTSGQPGFDRDDQLVTECLEKEFEACLDCVEAALMAGNVKAGLVGAHKLTAYFLDIRHEPLMQEVWRKRLPEHRPTWVSIGVSQLAIPGMHIEILAEAVLFK

Secondary structure (DSSP, 8-state):
---TTTTHHHHHHHHHHHT-------PPPTTTS-THHHHHHHHHHHHHHHHHGGGGT--GGG--EEEETHHHHHHHHHHHHHHHTT-SPPS-EEEES----SS--SHHHHHTSS-SSS-HHHHHHHHHHHHTTHHHHT---TTTSGGG-S--TTPPPEEEEEEEESTTHHHHHHHHHHHHHTT--EEEEEEEEEETTHHHH---HHHHHHHHHHHHHHHHHH---PPP-------------------EEE--SSHHHHHHHHTT--SEEE--SSEEEEEPPPB--B-TTS-B--S-HHHHHHHHHHHHHHHHHHTT-TTGGGGEEEEEEEESSGGGHHHHHHHHHHH-TT---EEEEEE-S--SSTT-SEEEEEEEEEE-

Radius of gyration: 25.21 Å; chains: 1; bounding box: 59×44×65 Å